Protein AF-0000000075319061 (afdb_homodimer)

Organism: Pseudomonas syringae (NCBI:txid317)

Structure (mmCIF, N/CA/C/O backbone):
data_AF-0000000075319061-model_v1
#
loop_
_entity.id
_entity.type
_entity.pdbx_description
1 polymer 'Glutamate/aspartate import permease protein GltK'
#
loop_
_atom_site.group_PDB
_atom_site.id
_atom_site.type_symbol
_atom_site.label_atom_id
_atom_site.label_alt_id
_atom_site.label_comp_id
_atom_site.label_asym_id
_atom_site.label_entity_id
_atom_site.label_seq_id
_atom_site.pdbx_PDB_ins_code
_atom_site.Cartn_x
_atom_site.Cartn_y
_atom_site.Cartn_z
_atom_site.occupancy
_atom_site.B_iso_or_equiv
_atom_site.auth_seq_id
_atom_site.auth_comp_id
_atom_site.auth_asym_id
_atom_site.auth_atom_id
_atom_site.pdbx_PDB_model_num
ATOM 1 N N . MET A 1 1 ? 8.43 -6.754 -29.766 1 78.81 1 MET A N 1
ATOM 2 C CA . MET A 1 1 ? 7.59 -6.121 -28.75 1 78.81 1 MET A CA 1
ATOM 3 C C . MET A 1 1 ? 6.328 -5.535 -29.375 1 78.81 1 MET A C 1
ATOM 5 O O . MET A 1 1 ? 5.215 -5.836 -28.938 1 78.81 1 MET A O 1
ATOM 9 N N . TRP A 1 2 ? 6.441 -4.973 -30.469 1 82.88 2 TRP A N 1
ATOM 10 C CA . TRP A 1 2 ? 5.297 -4.305 -31.078 1 82.88 2 TRP A CA 1
ATOM 11 C C . TRP A 1 2 ? 4.293 -5.32 -31.625 1 82.88 2 TRP A C 1
ATOM 13 O O . TRP A 1 2 ? 3.082 -5.141 -31.484 1 82.88 2 TRP A O 1
ATOM 23 N N . GLU A 1 3 ? 4.789 -6.355 -32.188 1 87.12 3 GLU A N 1
ATOM 24 C CA . GLU A 1 3 ? 3.908 -7.387 -32.719 1 87.12 3 GLU A CA 1
ATOM 25 C C . GLU A 1 3 ? 3.121 -8.078 -31.609 1 87.12 3 GLU A C 1
ATOM 27 O O . GLU A 1 3 ? 1.924 -8.336 -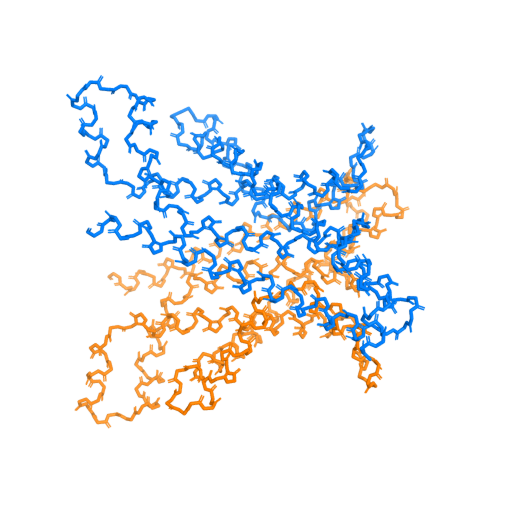31.766 1 87.12 3 GLU A O 1
ATOM 32 N N . LEU A 1 4 ? 3.824 -8.367 -30.594 1 88.69 4 LEU A N 1
ATOM 33 C CA . LEU A 1 4 ? 3.176 -8.992 -29.453 1 88.69 4 LEU A CA 1
ATOM 34 C C . LEU A 1 4 ? 2.127 -8.062 -28.844 1 88.69 4 LEU A C 1
ATOM 36 O O . LEU A 1 4 ? 1.062 -8.516 -28.422 1 88.69 4 LEU A O 1
ATOM 40 N N . PHE A 1 5 ? 2.488 -6.812 -28.844 1 87.5 5 PHE A N 1
ATOM 41 C CA . PHE A 1 5 ? 1.56 -5.805 -28.344 1 87.5 5 PHE A CA 1
ATOM 42 C C . PHE A 1 5 ? 0.28 -5.789 -29.172 1 87.5 5 PHE A C 1
ATOM 44 O O . PHE A 1 5 ? -0.823 -5.836 -28.625 1 87.5 5 PHE A O 1
ATOM 51 N N . LEU A 1 6 ? 0.431 -5.773 -30.469 1 87.75 6 LEU A N 1
ATOM 52 C CA . LEU A 1 6 ? -0.724 -5.711 -31.359 1 87.75 6 LEU A CA 1
ATOM 53 C C . LEU A 1 6 ? -1.562 -6.98 -31.25 1 87.75 6 LEU A C 1
ATOM 55 O O . LEU A 1 6 ? -2.793 -6.922 -31.266 1 87.75 6 LEU A O 1
ATOM 59 N N . ARG A 1 7 ? -0.961 -8.07 -31.062 1 89 7 ARG A N 1
ATOM 60 C CA . ARG A 1 7 ? -1.66 -9.344 -30.953 1 89 7 ARG A CA 1
ATOM 61 C C . ARG A 1 7 ? -2.416 -9.445 -29.625 1 89 7 ARG A C 1
ATOM 63 O O . ARG A 1 7 ? -3.467 -10.078 -29.547 1 89 7 ARG A O 1
ATOM 70 N N . SER A 1 8 ? -1.854 -8.758 -28.609 1 92.75 8 SER A N 1
ATOM 71 C CA . SER A 1 8 ? -2.436 -8.859 -27.266 1 92.75 8 SER A CA 1
ATOM 72 C C . SER A 1 8 ? -3.391 -7.703 -27 1 92.75 8 SER A C 1
ATOM 74 O O . SER A 1 8 ? -4.02 -7.652 -25.938 1 92.75 8 SER A O 1
ATOM 76 N N . LEU A 1 9 ? -3.533 -6.848 -27.938 1 91.56 9 LEU A N 1
ATOM 77 C CA . LEU A 1 9 ? -4.254 -5.594 -27.75 1 91.56 9 LEU A CA 1
ATOM 78 C C . LEU A 1 9 ? -5.703 -5.855 -27.344 1 91.56 9 LEU A C 1
ATOM 80 O O . LEU A 1 9 ? -6.219 -5.215 -26.422 1 91.56 9 LEU A O 1
ATOM 84 N N . PRO A 1 10 ? -6.422 -6.801 -28.016 1 92.94 10 PRO A N 1
ATOM 85 C CA . PRO A 1 10 ? -7.805 -7.039 -27.609 1 92.94 10 PRO A CA 1
ATOM 86 C C . PRO A 1 10 ? -7.918 -7.512 -26.156 1 92.94 10 PRO A C 1
ATOM 88 O O . PRO A 1 10 ? -8.82 -7.086 -25.438 1 92.94 10 PRO A O 1
ATOM 91 N N . LEU A 1 11 ? -7.047 -8.352 -25.75 1 94.69 11 LEU A N 1
ATOM 92 C CA . LEU A 1 11 ? -7.02 -8.828 -24.375 1 94.69 11 LEU A CA 1
ATOM 93 C C . LEU A 1 11 ? -6.68 -7.695 -23.422 1 94.69 11 LEU A C 1
ATOM 95 O O . LEU A 1 11 ? -7.273 -7.59 -22.344 1 94.69 11 LEU A O 1
ATOM 99 N N . LEU A 1 12 ? -5.746 -6.863 -23.797 1 97 12 LEU A N 1
ATOM 100 C CA . LEU A 1 12 ? -5.285 -5.773 -22.953 1 97 12 LEU A CA 1
ATOM 101 C C . LEU A 1 12 ? -6.371 -4.719 -22.781 1 97 12 LEU A C 1
ATOM 103 O O . LEU A 1 12 ? -6.516 -4.133 -21.703 1 97 12 LEU A O 1
ATOM 107 N N . GLU A 1 13 ? -7.137 -4.484 -23.797 1 96.94 13 GLU A N 1
ATOM 108 C CA . GLU A 1 13 ? -8.242 -3.531 -23.719 1 96.94 13 GLU A CA 1
ATOM 109 C C . GLU A 1 13 ? -9.281 -3.982 -22.703 1 96.94 13 GLU A C 1
ATOM 111 O O . GLU A 1 13 ? -9.758 -3.178 -21.891 1 96.94 13 GLU A O 1
ATOM 116 N N . LYS A 1 14 ? -9.641 -5.227 -22.75 1 98 14 LYS A N 1
ATOM 117 C CA . LYS A 1 14 ? -10.586 -5.777 -21.781 1 98 14 LYS A CA 1
ATOM 118 C C . LYS A 1 14 ? -10 -5.781 -20.375 1 98 14 LYS A C 1
ATOM 120 O O . LYS A 1 14 ? -10.719 -5.562 -19.391 1 98 14 LYS A O 1
ATOM 125 N N . ALA A 1 15 ? -8.719 -6.051 -20.328 1 98.69 15 ALA A N 1
ATOM 126 C CA . ALA A 1 15 ? -8.031 -6.098 -19.031 1 98.69 15 ALA A CA 1
ATOM 127 C C . ALA A 1 15 ? -8 -4.723 -18.375 1 98.69 15 ALA A C 1
ATOM 129 O O . ALA A 1 15 ? -8.086 -4.609 -17.156 1 98.69 15 ALA A O 1
ATOM 130 N N . ILE A 1 16 ? -7.816 -3.672 -19.219 1 98.69 16 ILE A N 1
ATOM 131 C CA . ILE A 1 16 ? -7.828 -2.307 -18.703 1 98.69 16 ILE A CA 1
ATOM 132 C C . ILE A 1 16 ? -9.188 -2.008 -18.078 1 98.69 16 ILE A C 1
ATOM 134 O O . ILE A 1 16 ? -9.266 -1.428 -16.984 1 98.69 16 ILE A O 1
ATOM 138 N N . VAL A 1 17 ? -10.242 -2.412 -18.688 1 98.56 17 VAL A N 1
ATOM 139 C CA . VAL A 1 17 ? -11.602 -2.186 -18.203 1 98.56 17 VAL A CA 1
ATOM 140 C C . VAL A 1 17 ? -11.812 -2.945 -16.906 1 98.56 17 VAL A C 1
ATOM 142 O O . VAL A 1 17 ? -12.406 -2.412 -15.953 1 98.56 17 VAL A O 1
ATOM 145 N N . MET A 1 18 ? -11.367 -4.168 -16.891 1 98.81 18 MET A N 1
ATOM 146 C CA . MET A 1 18 ? -11.477 -4.969 -15.672 1 98.81 18 MET A CA 1
ATOM 147 C C . MET A 1 18 ? -10.703 -4.328 -14.523 1 98.81 18 MET A C 1
ATOM 149 O O . MET A 1 18 ? -11.203 -4.238 -13.406 1 98.81 18 MET A O 1
ATOM 153 N N . THR A 1 19 ? -9.469 -3.867 -14.781 1 98.88 19 THR A N 1
ATOM 154 C CA . THR A 1 19 ? -8.609 -3.221 -13.789 1 98.88 19 THR A CA 1
ATOM 155 C C . THR A 1 19 ? -9.273 -1.965 -13.234 1 98.88 19 THR A C 1
ATOM 157 O O . THR A 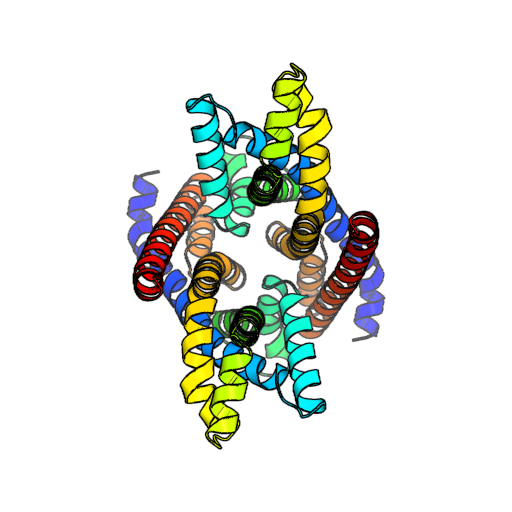1 19 ? -9.406 -1.812 -12.023 1 98.88 19 THR A O 1
ATOM 160 N N . LEU A 1 20 ? -9.727 -1.127 -14.109 1 98.81 20 LEU A N 1
ATOM 161 C CA . LEU A 1 20 ? -10.359 0.127 -13.703 1 98.81 20 LEU A CA 1
ATOM 162 C C . LEU A 1 20 ? -11.703 -0.13 -13.039 1 98.81 20 LEU A C 1
ATOM 164 O O . LEU A 1 20 ? -12.062 0.535 -12.062 1 98.81 20 LEU A O 1
ATOM 168 N N . GLY A 1 21 ? -12.445 -1.057 -13.57 1 98.75 21 GLY A N 1
ATOM 169 C CA . GLY A 1 21 ? -13.734 -1.401 -12.992 1 98.75 21 GLY A CA 1
ATOM 170 C C . GLY A 1 21 ? -13.633 -1.937 -11.578 1 98.75 21 GLY A C 1
ATOM 171 O O . GLY A 1 21 ? -14.406 -1.536 -10.703 1 98.75 21 GLY A O 1
ATOM 172 N N . LEU A 1 22 ? -12.727 -2.873 -11.367 1 98.81 22 LEU A N 1
ATOM 173 C CA . LEU A 1 22 ? -12.5 -3.424 -10.031 1 98.81 22 LEU A CA 1
ATOM 174 C C . LEU A 1 22 ? -12.062 -2.332 -9.062 1 98.81 22 LEU A C 1
ATOM 176 O O . LEU A 1 22 ? -12.578 -2.252 -7.941 1 98.81 22 LEU A O 1
ATOM 180 N N . GLY A 1 23 ? -11.07 -1.498 -9.523 1 98.81 23 GLY A N 1
ATOM 181 C CA . GLY A 1 23 ? -10.57 -0.426 -8.68 1 98.81 23 GLY A CA 1
ATOM 182 C C . GLY A 1 23 ? -11.633 0.593 -8.312 1 98.81 23 GLY A C 1
ATOM 183 O O . GLY A 1 23 ? -11.805 0.916 -7.133 1 98.81 23 GLY A O 1
ATOM 184 N N . LEU A 1 24 ? -12.328 1.075 -9.305 1 98.56 24 LEU A N 1
ATOM 185 C CA . LEU A 1 24 ? -13.367 2.082 -9.086 1 98.56 24 LEU A CA 1
ATOM 186 C C . LEU A 1 24 ? -14.531 1.498 -8.297 1 98.56 24 LEU A C 1
ATOM 188 O O . LEU A 1 24 ? -15.086 2.162 -7.422 1 98.56 24 LEU A O 1
ATOM 192 N N . GLY A 1 25 ? -14.938 0.303 -8.641 1 98.81 25 GLY A N 1
ATOM 193 C CA . GLY A 1 25 ? -15.992 -0.357 -7.895 1 98.81 25 GLY A CA 1
ATOM 194 C C . GLY A 1 25 ? -15.672 -0.537 -6.426 1 98.81 25 GLY A C 1
ATOM 195 O O . GLY A 1 25 ? -16.484 -0.2 -5.559 1 98.81 25 GLY A O 1
ATOM 196 N N . ALA A 1 26 ? -14.531 -1.077 -6.164 1 98.88 26 ALA A N 1
ATOM 197 C CA . ALA A 1 26 ? -14.102 -1.289 -4.781 1 98.88 26 ALA A CA 1
ATOM 198 C C . ALA A 1 26 ? -13.969 0.038 -4.039 1 98.88 26 ALA A C 1
ATOM 200 O O . ALA A 1 26 ? -14.242 0.115 -2.838 1 98.88 26 ALA A O 1
ATOM 201 N N . PHE A 1 27 ? -13.531 1.073 -4.793 1 98.88 27 PHE A N 1
ATOM 202 C CA . PHE A 1 27 ? -13.391 2.389 -4.184 1 98.88 27 PHE A CA 1
ATOM 203 C C . PHE A 1 27 ? -14.742 2.947 -3.768 1 98.88 27 PHE A C 1
ATOM 205 O O . PHE A 1 27 ? -14.906 3.436 -2.648 1 98.88 27 PHE A O 1
ATOM 212 N N . ILE A 1 28 ? -15.68 2.879 -4.637 1 98.81 28 ILE A N 1
ATOM 213 C CA . ILE A 1 28 ? -17.016 3.412 -4.379 1 98.81 28 ILE A CA 1
ATOM 214 C C . ILE A 1 28 ? -17.656 2.645 -3.229 1 98.81 28 ILE A C 1
ATOM 216 O O . ILE A 1 28 ? -18.141 3.248 -2.27 1 98.81 28 ILE A O 1
ATOM 220 N N . LEU A 1 29 ? -17.641 1.359 -3.314 1 98.94 29 LEU A N 1
ATOM 221 C CA . LEU A 1 29 ? -18.203 0.543 -2.242 1 98.94 29 LEU A CA 1
ATOM 222 C C . LEU A 1 29 ? -17.422 0.74 -0.946 1 98.94 29 LEU A C 1
ATOM 224 O O . LEU A 1 29 ? -18.016 0.756 0.138 1 98.94 29 LEU A O 1
ATOM 228 N N . GLY A 1 30 ? -16.125 0.855 -1.105 1 98.88 30 GLY A N 1
ATOM 229 C CA . GLY A 1 30 ? -15.281 1.13 0.048 1 98.88 30 GLY A CA 1
ATOM 230 C C . GLY A 1 30 ? -15.586 2.463 0.706 1 98.88 30 GLY A C 1
ATOM 231 O O . GLY A 1 30 ? -15.516 2.588 1.93 1 98.88 30 GLY A O 1
ATOM 232 N N . CYS A 1 31 ? -15.891 3.477 -0.066 1 98.81 31 CYS A N 1
ATOM 233 C CA . CYS A 1 31 ? -16.266 4.777 0.479 1 98.81 31 CYS A CA 1
ATOM 234 C C . CYS A 1 31 ? -17.531 4.684 1.312 1 98.81 31 CYS A C 1
ATOM 236 O O . CYS A 1 31 ? -17.625 5.277 2.387 1 98.81 31 CYS A O 1
ATOM 238 N N . ILE A 1 32 ? -18.469 3.965 0.793 1 98.75 32 ILE A N 1
ATOM 239 C CA . ILE A 1 32 ? -19.734 3.799 1.496 1 98.75 32 ILE A CA 1
ATOM 240 C C . ILE A 1 32 ? -19.5 3.074 2.818 1 98.75 32 ILE A C 1
ATOM 242 O O . ILE A 1 32 ? -19.875 3.574 3.883 1 98.75 32 ILE A O 1
ATOM 246 N N . LEU A 1 33 ? -18.859 1.975 2.754 1 98.88 33 LEU A N 1
ATOM 247 C CA . LEU A 1 33 ? -18.594 1.189 3.951 1 98.88 33 LEU A CA 1
ATOM 248 C C . LEU A 1 33 ? -17.625 1.929 4.879 1 98.88 33 LEU A C 1
ATOM 250 O O . LEU A 1 33 ? -17.781 1.887 6.102 1 98.88 33 LEU A O 1
ATOM 254 N N . GLY A 1 34 ? -16.609 2.566 4.277 1 98.88 34 GLY A N 1
ATOM 255 C CA . GLY A 1 34 ? -15.648 3.33 5.055 1 98.88 34 GLY A CA 1
ATOM 256 C C . GLY A 1 34 ? -16.281 4.465 5.836 1 98.88 34 GLY A C 1
ATOM 257 O O . GLY A 1 34 ? -15.906 4.711 6.988 1 98.88 34 GLY A O 1
ATOM 258 N N . MET A 1 35 ? -17.219 5.156 5.215 1 98.38 35 MET A N 1
ATOM 259 C CA . MET A 1 35 ? -17.922 6.23 5.906 1 98.38 35 MET A CA 1
ATOM 260 C C . MET A 1 35 ? -18.734 5.684 7.082 1 98.38 35 MET A C 1
ATOM 262 O O . MET A 1 35 ? -18.734 6.273 8.164 1 98.38 35 MET A O 1
ATOM 266 N N . LEU A 1 36 ? -19.391 4.594 6.879 1 98.38 36 LEU A N 1
ATOM 267 C CA . LEU A 1 36 ? -20.156 3.957 7.949 1 98.38 36 LEU A CA 1
ATOM 268 C C . LEU A 1 36 ? -19.25 3.566 9.109 1 98.38 36 LEU A C 1
ATOM 270 O O . LEU A 1 36 ? -19.562 3.83 10.273 1 98.38 36 LEU A O 1
ATOM 274 N N . ILE A 1 37 ? -18.125 2.967 8.844 1 98.81 37 ILE A N 1
ATOM 275 C CA . ILE A 1 37 ? -17.172 2.539 9.859 1 98.81 37 ILE A CA 1
ATOM 276 C C . ILE A 1 37 ? -16.609 3.758 10.578 1 98.81 37 ILE A C 1
ATOM 278 O O . ILE A 1 37 ? -16.406 3.734 11.797 1 98.81 37 ILE A O 1
ATOM 282 N N . ALA A 1 38 ? -16.312 4.836 9.82 1 98.44 38 ALA A N 1
ATOM 283 C CA . ALA A 1 38 ? -15.82 6.07 10.43 1 98.44 38 ALA A CA 1
ATOM 284 C C . ALA A 1 38 ? -16.812 6.617 11.453 1 98.44 38 ALA A C 1
ATOM 286 O O . ALA A 1 38 ? -16.422 7.043 12.539 1 98.44 38 ALA A O 1
ATOM 287 N N . LEU A 1 39 ? -18.078 6.613 11.125 1 97.06 39 LEU A N 1
ATOM 288 C CA . LEU A 1 39 ? -19.109 7.117 12.031 1 97.06 39 LEU A CA 1
ATOM 289 C C . LEU A 1 39 ? -19.234 6.227 13.258 1 97.06 39 LEU A C 1
ATOM 291 O O . LEU A 1 39 ? -19.469 6.723 14.367 1 97.06 39 LEU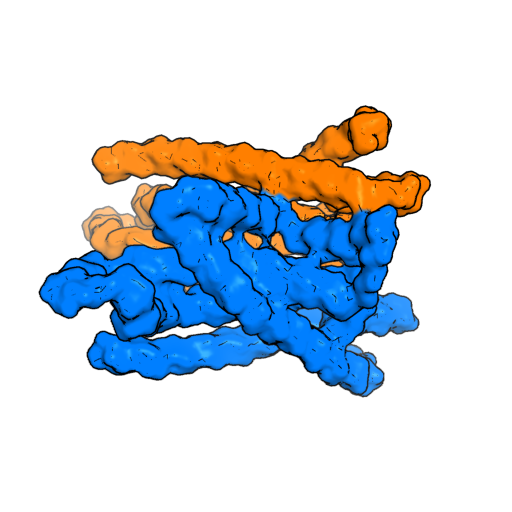 A O 1
ATOM 295 N N . LEU A 1 40 ? -19.125 4.914 13.039 1 98.06 40 LEU A N 1
ATOM 296 C CA . LEU A 1 40 ? -19.156 4 14.18 1 98.06 40 LEU A CA 1
ATOM 297 C C . LEU A 1 40 ? -17.984 4.254 15.117 1 98.06 40 LEU A C 1
ATOM 299 O O . LEU A 1 40 ? -18.125 4.141 16.344 1 98.06 40 LEU A O 1
ATOM 303 N N . ARG A 1 41 ? -16.875 4.57 14.562 1 96.88 41 ARG A N 1
ATOM 304 C CA . ARG A 1 41 ? -15.68 4.848 15.359 1 96.88 41 ARG A CA 1
ATOM 305 C C . ARG A 1 41 ? -15.852 6.133 16.172 1 96.88 41 ARG A C 1
ATOM 307 O O . ARG A 1 41 ? -15.195 6.316 17.188 1 96.88 41 ARG A O 1
ATOM 314 N N . LEU A 1 42 ? -16.719 7.043 15.695 1 94.81 42 LEU A N 1
ATOM 315 C CA . LEU A 1 42 ? -16.938 8.328 16.344 1 94.81 42 LEU A CA 1
ATOM 316 C C . LEU A 1 42 ? -18.141 8.266 17.281 1 94.81 42 LEU A C 1
ATOM 318 O O . LEU A 1 42 ? -18.469 9.25 17.938 1 94.81 42 LEU A O 1
ATOM 322 N N . SER A 1 43 ? -18.797 7.129 17.359 1 94.25 43 SER A N 1
ATOM 323 C CA . SER A 1 43 ? -20 6.949 18.156 1 94.25 43 SER A CA 1
ATOM 324 C C . SER A 1 43 ? -19.688 7.055 19.656 1 94.25 43 SER A C 1
ATOM 326 O O . SER A 1 43 ? -18.578 6.762 20.078 1 94.25 43 SER A O 1
ATOM 328 N N . SER A 1 44 ? -20.609 7.469 20.422 1 93.12 44 SER A N 1
ATOM 329 C CA . SER A 1 44 ? -20.484 7.527 21.875 1 93.12 44 SER A CA 1
ATOM 330 C C . SER A 1 44 ? -20.656 6.148 22.5 1 93.12 44 SER A C 1
ATOM 332 O O . SER A 1 44 ? -20.297 5.941 23.672 1 93.12 44 SER A O 1
ATOM 334 N N . VAL A 1 45 ? -21.25 5.262 21.812 1 96.75 45 VAL A N 1
ATOM 335 C CA . VAL A 1 45 ? -21.484 3.908 22.297 1 96.75 45 VAL A CA 1
ATOM 336 C C . VAL A 1 45 ? -20.203 3.096 22.234 1 96.75 45 VAL A C 1
ATOM 338 O O . VAL A 1 45 ? -19.672 2.826 21.141 1 96.75 45 VAL A O 1
ATOM 341 N N . ARG A 1 46 ? -19.75 2.59 23.344 1 97.38 46 ARG A N 1
ATOM 342 C CA . ARG A 1 46 ? -18.469 1.914 23.484 1 97.38 46 ARG A CA 1
ATOM 343 C C . ARG A 1 46 ? -18.406 0.667 22.609 1 97.38 46 ARG A C 1
ATOM 345 O O . ARG A 1 46 ? -17.375 0.381 22 1 97.38 46 ARG A O 1
ATOM 352 N N . LEU A 1 47 ? -19.438 -0.089 22.531 1 97.94 47 LEU A N 1
ATOM 353 C CA . LEU A 1 47 ? -19.469 -1.332 21.766 1 97.94 47 LEU A CA 1
ATOM 354 C C . LEU A 1 47 ? -19.297 -1.06 20.281 1 97.94 47 LEU A C 1
ATOM 356 O O . LEU A 1 47 ? -18.594 -1.795 19.594 1 97.94 47 LEU A O 1
ATOM 360 N N . LEU A 1 48 ? -19.906 -0.061 19.781 1 97.94 48 LEU A N 1
ATOM 361 C CA . LEU A 1 48 ? -19.797 0.299 18.359 1 97.94 48 LEU A CA 1
ATOM 362 C C . LEU A 1 48 ? -18.391 0.761 18.016 1 97.94 48 LEU A C 1
ATOM 364 O O . LEU A 1 48 ? -17.844 0.392 16.984 1 97.94 48 LEU A O 1
ATOM 368 N N . ARG A 1 49 ? -17.812 1.44 18.859 1 98 49 ARG A N 1
ATOM 369 C CA . ARG A 1 49 ? -16.453 1.918 18.672 1 98 49 ARG A CA 1
ATOM 370 C C . ARG A 1 49 ? -15.461 0.756 18.656 1 98 49 ARG A C 1
ATOM 372 O O . ARG A 1 49 ? -14.555 0.717 17.828 1 98 49 ARG A O 1
ATOM 379 N N . ALA A 1 50 ? -15.711 -0.129 19.547 1 98.06 50 ALA A N 1
ATOM 380 C CA . ALA A 1 50 ? -14.812 -1.271 19.672 1 98.06 50 ALA A CA 1
ATOM 381 C C . ALA A 1 50 ? -14.883 -2.16 18.438 1 98.06 50 ALA A C 1
ATOM 383 O O . ALA A 1 50 ? -13.852 -2.652 17.953 1 98.06 50 ALA A O 1
ATOM 384 N N . LEU A 1 51 ? -16.047 -2.367 17.938 1 98.38 51 LEU A N 1
ATOM 385 C CA . LEU A 1 51 ? -16.234 -3.184 16.734 1 98.38 51 LEU A CA 1
ATOM 386 C C . LEU A 1 51 ? -15.578 -2.535 15.523 1 98.38 51 LEU A C 1
ATOM 388 O O . LEU A 1 51 ? -14.914 -3.211 14.734 1 98.38 51 LEU A O 1
ATOM 392 N N . ALA A 1 52 ? -15.789 -1.25 15.414 1 98.69 52 ALA A N 1
ATOM 393 C CA . ALA A 1 52 ? -15.203 -0.514 14.297 1 98.69 52 ALA A CA 1
ATOM 394 C C . ALA A 1 52 ? -13.68 -0.504 14.391 1 98.69 52 ALA A C 1
ATOM 396 O O . ALA A 1 52 ? -12.984 -0.681 13.383 1 98.69 52 ALA A O 1
ATOM 397 N N . PHE A 1 53 ? -13.211 -0.341 15.578 1 98 53 PHE A N 1
ATOM 398 C CA . PHE A 1 53 ? -11.766 -0.347 15.797 1 98 53 PHE A CA 1
ATOM 399 C C . PHE A 1 53 ? -11.172 -1.705 15.445 1 98 53 PHE A C 1
ATOM 401 O O . PHE A 1 53 ? -10.117 -1.78 14.82 1 98 53 PHE A O 1
ATOM 408 N N . SER A 1 54 ? -11.82 -2.715 15.875 1 98.44 54 SER A N 1
ATOM 409 C CA . SER A 1 54 ? -11.352 -4.066 15.602 1 98.44 54 SER A CA 1
ATOM 410 C C . SER A 1 54 ? -11.328 -4.348 14.102 1 98.44 54 SER A C 1
ATOM 412 O O . SER A 1 54 ? -10.391 -4.953 13.586 1 98.44 54 SER A O 1
ATOM 414 N N . TYR A 1 55 ? -12.383 -3.951 13.414 1 98.69 55 TYR A N 1
ATOM 415 C CA . TYR A 1 55 ? -12.445 -4.094 11.969 1 98.69 55 TYR A CA 1
ATOM 416 C C . TYR A 1 55 ? -11.266 -3.414 11.297 1 98.69 55 TYR A C 1
ATOM 418 O O . TYR A 1 55 ? -10.57 -4.027 10.484 1 98.69 55 TYR A O 1
ATOM 426 N N . VAL A 1 56 ? -11.008 -2.191 11.648 1 98.81 56 VAL A N 1
ATOM 427 C CA . VAL A 1 56 ? -9.945 -1.396 11.039 1 98.81 56 VAL A CA 1
ATOM 428 C C . VAL A 1 56 ? -8.586 -2.008 11.359 1 98.81 56 VAL A C 1
ATOM 430 O O . VAL A 1 56 ? -7.73 -2.139 10.484 1 98.81 56 VAL A O 1
ATOM 433 N N . SER A 1 57 ? -8.422 -2.426 12.602 1 98.5 57 SER A N 1
ATOM 434 C CA . SER A 1 57 ? -7.172 -3.037 13.039 1 98.5 57 SER A CA 1
ATOM 435 C C . SER A 1 57 ? -6.867 -4.305 12.242 1 98.5 57 SER A C 1
ATOM 437 O O . SER A 1 57 ? -5.742 -4.5 11.789 1 98.5 57 SER A O 1
ATOM 439 N N . LEU A 1 58 ? -7.828 -5.082 12.016 1 98.69 58 LEU A N 1
ATOM 440 C CA . LEU A 1 58 ? -7.652 -6.367 11.352 1 98.69 58 LEU A CA 1
ATOM 441 C C . LEU A 1 58 ? -7.363 -6.172 9.867 1 98.69 58 LEU A C 1
ATOM 443 O O . LEU A 1 58 ? -6.418 -6.758 9.328 1 98.69 58 LEU A O 1
ATOM 447 N N . PHE A 1 59 ? -8.117 -5.336 9.203 1 98.81 59 PHE A N 1
ATOM 448 C CA . PHE A 1 59 ? -8.016 -5.215 7.754 1 98.81 59 PHE A CA 1
ATOM 449 C C . PHE A 1 59 ? -6.801 -4.387 7.363 1 98.81 59 PHE A C 1
ATOM 451 O O . PHE A 1 59 ? -6.207 -4.605 6.305 1 98.81 59 PHE A O 1
ATOM 458 N N . ARG A 1 60 ? -6.371 -3.477 8.234 1 98.44 60 ARG A N 1
ATOM 459 C CA . ARG A 1 60 ? -5.16 -2.711 7.949 1 98.44 60 ARG A CA 1
ATOM 460 C C . ARG A 1 60 ? -3.918 -3.447 8.438 1 98.44 60 ARG A C 1
ATOM 462 O O . ARG A 1 60 ? -2.801 -3.135 8.023 1 98.44 60 ARG A O 1
ATOM 469 N N . GLY A 1 61 ? -4.129 -4.473 9.336 1 98.44 61 GLY A N 1
ATOM 470 C CA . GLY A 1 61 ? -3 -5.164 9.938 1 98.44 61 GLY A CA 1
ATOM 471 C C . GLY A 1 61 ? -2.652 -6.465 9.242 1 98.44 61 GLY A C 1
ATOM 472 O O . GLY A 1 61 ? -1.677 -7.129 9.602 1 98.44 61 GLY A O 1
ATOM 473 N N . THR A 1 62 ? -3.426 -6.84 8.219 1 98.81 62 THR A N 1
ATOM 474 C CA . THR A 1 62 ? -3.203 -8.062 7.453 1 98.81 62 THR A CA 1
ATOM 475 C C . THR A 1 62 ? -2.994 -7.738 5.977 1 98.81 62 THR A C 1
ATOM 477 O O . THR A 1 62 ? -3.6 -6.805 5.445 1 98.81 62 THR A O 1
ATOM 480 N N . PRO A 1 63 ? -2.109 -8.484 5.293 1 98.88 63 PRO A N 1
ATOM 481 C CA . PRO A 1 63 ? -1.885 -8.219 3.869 1 98.88 63 PRO A CA 1
ATOM 482 C C . PRO A 1 63 ? -3.145 -8.406 3.025 1 98.88 63 PRO A C 1
ATOM 484 O O . PRO A 1 63 ? -3.895 -9.359 3.236 1 98.88 63 PRO A O 1
ATOM 487 N N . LEU A 1 64 ? -3.324 -7.504 2.107 1 98.94 64 LEU A N 1
ATOM 488 C CA . LEU A 1 64 ? -4.465 -7.598 1.202 1 98.94 64 LEU A CA 1
ATOM 489 C C . LEU A 1 64 ? -4.457 -8.922 0.451 1 98.94 64 LEU A C 1
ATOM 491 O O . LEU A 1 64 ? -5.512 -9.531 0.243 1 98.94 64 LEU A O 1
ATOM 495 N N . LEU A 1 65 ? -3.277 -9.391 0.03 1 98.94 65 LEU A N 1
ATOM 496 C CA . LEU A 1 65 ? -3.201 -10.656 -0.685 1 98.94 65 LEU A CA 1
ATOM 497 C C . LEU A 1 65 ? -3.773 -11.797 0.159 1 98.94 65 LEU A C 1
ATOM 499 O O . LEU A 1 65 ? -4.527 -12.625 -0.345 1 98.94 65 LEU A O 1
ATOM 503 N N . VAL A 1 66 ? -3.467 -11.82 1.454 1 98.94 66 VAL A N 1
ATOM 504 C CA . VAL A 1 66 ? -3.963 -12.852 2.363 1 98.94 66 VAL A CA 1
ATOM 505 C C . VAL A 1 66 ? -5.484 -12.781 2.447 1 98.94 66 VAL A C 1
ATOM 507 O O . VAL A 1 66 ? -6.164 -13.812 2.459 1 98.94 66 VAL A O 1
ATOM 510 N N . GLN A 1 67 ? -6.023 -11.586 2.459 1 98.88 67 GLN A N 1
ATOM 511 C CA . GLN A 1 67 ? -7.465 -11.383 2.518 1 98.88 67 GLN A CA 1
ATOM 512 C C . GLN A 1 67 ? -8.148 -11.922 1.261 1 98.88 67 GLN A C 1
ATOM 514 O O . GLN A 1 67 ? -9.18 -12.594 1.346 1 98.88 67 GLN A O 1
ATOM 519 N N . ILE A 1 68 ? -7.559 -11.656 0.112 1 98.94 68 ILE A N 1
ATOM 520 C CA . ILE A 1 68 ? -8.109 -12.117 -1.158 1 98.94 68 ILE A CA 1
ATOM 521 C C . ILE A 1 68 ? -8.109 -13.641 -1.199 1 98.94 68 ILE A C 1
ATOM 523 O O . ILE A 1 68 ? -9.125 -14.266 -1.527 1 98.94 68 ILE A O 1
ATOM 527 N N . LEU A 1 69 ? -6.992 -14.242 -0.834 1 98.81 69 LEU A N 1
ATOM 528 C CA . LEU A 1 69 ? -6.848 -15.695 -0.901 1 98.81 69 LEU A CA 1
ATOM 529 C C . LEU A 1 69 ? -7.762 -16.375 0.111 1 98.81 69 LEU A C 1
ATOM 531 O O . LEU A 1 69 ? -8.32 -17.438 -0.17 1 98.81 69 LEU A O 1
ATOM 535 N N . LEU A 1 70 ? -7.895 -15.734 1.291 1 98.62 70 LEU A N 1
ATOM 536 C CA . LEU A 1 70 ? -8.789 -16.266 2.314 1 98.62 70 LEU A CA 1
ATOM 537 C C . LEU A 1 70 ? -10.227 -16.328 1.808 1 98.62 70 LEU A C 1
ATOM 539 O O . LEU A 1 70 ? -10.906 -17.344 1.959 1 98.62 70 LEU A O 1
ATOM 543 N N . ILE A 1 71 ? -10.664 -15.266 1.18 1 98.56 71 ILE A N 1
ATOM 544 C CA . ILE A 1 71 ? -12.039 -15.18 0.708 1 98.56 71 ILE A CA 1
ATOM 545 C C . ILE A 1 71 ? -12.258 -16.172 -0.437 1 98.56 71 ILE A C 1
ATOM 547 O O . ILE A 1 71 ? -13.242 -16.906 -0.447 1 98.56 71 ILE A O 1
ATOM 551 N N . TYR A 1 72 ? -11.328 -16.25 -1.357 1 98.62 72 TYR A N 1
ATOM 552 C CA . TYR A 1 72 ? -11.516 -17.047 -2.566 1 98.62 72 TYR A CA 1
ATOM 553 C C . TYR A 1 72 ? -11.359 -18.531 -2.27 1 98.62 72 TYR A C 1
ATOM 555 O O . TYR A 1 72 ? -12.148 -19.359 -2.754 1 98.62 72 TYR A O 1
ATOM 563 N N . PHE A 1 73 ? -10.422 -18.922 -1.444 1 97.94 73 PHE A N 1
ATOM 564 C CA . PHE A 1 73 ? -10.117 -20.328 -1.238 1 97.94 73 PHE A CA 1
ATOM 565 C C . PHE A 1 73 ? -10.688 -20.812 0.091 1 97.94 73 PHE A C 1
ATOM 567 O O . PHE A 1 73 ? -10.906 -22.016 0.275 1 97.94 73 PHE A O 1
ATOM 574 N N . GLY A 1 74 ? -10.898 -19.922 1.062 1 97.12 74 GLY A N 1
ATOM 575 C CA . GLY A 1 74 ? -11.297 -20.312 2.404 1 97.12 74 GLY A CA 1
ATOM 576 C C . GLY A 1 74 ? -12.797 -20.469 2.561 1 97.12 74 GLY A C 1
ATOM 577 O O . GLY A 1 74 ? -13.266 -21.422 3.18 1 97.12 74 GLY A O 1
ATOM 578 N N . LEU A 1 75 ? -13.562 -19.594 1.91 1 96.69 75 LEU A N 1
ATOM 579 C CA . LEU A 1 75 ? -15.008 -19.5 2.127 1 96.69 75 LEU A CA 1
ATOM 580 C C . LEU A 1 75 ? -15.711 -20.75 1.598 1 96.69 75 LEU A C 1
ATOM 582 O O . LEU A 1 75 ? -16.719 -21.188 2.164 1 96.69 75 LEU A O 1
ATOM 586 N N . PRO A 1 76 ? -15.211 -21.297 0.563 1 95.31 76 PRO A N 1
ATOM 587 C CA . PRO A 1 76 ? -15.875 -22.484 0.034 1 95.31 76 PRO A CA 1
ATOM 588 C C . PRO A 1 76 ? -15.977 -23.609 1.061 1 95.31 76 PRO A C 1
ATOM 590 O O . PRO A 1 76 ? -16.906 -24.438 1.002 1 95.31 76 PRO A O 1
ATOM 593 N N . HIS A 1 77 ? -15.039 -23.703 2.031 1 91.38 77 HIS A N 1
ATOM 594 C CA . HIS A 1 77 ? -15.094 -24.703 3.096 1 91.38 77 HIS A CA 1
ATOM 595 C C . HIS A 1 77 ? -16.406 -24.609 3.875 1 91.38 77 HIS A C 1
ATOM 597 O O . HIS A 1 77 ? -16.891 -25.609 4.406 1 91.38 77 HIS A O 1
ATOM 603 N N . TYR A 1 78 ? -17.062 -23.453 3.854 1 93.19 78 TYR A N 1
ATOM 604 C CA . TYR A 1 78 ? -18.312 -23.25 4.57 1 93.19 78 TYR A CA 1
ATOM 605 C C . TYR A 1 78 ? -19.484 -23.188 3.605 1 93.19 78 TYR A C 1
ATOM 607 O O . TYR A 1 78 ? -20.562 -22.703 3.961 1 93.19 78 TYR A O 1
ATOM 615 N N . GLY A 1 79 ? -19.25 -23.5 2.377 1 94.12 79 GLY A N 1
ATOM 616 C CA . GLY A 1 79 ? -20.312 -23.594 1.396 1 94.12 79 GLY A CA 1
ATOM 617 C C . GLY A 1 79 ? -20.531 -22.312 0.626 1 94.12 79 GLY A C 1
ATOM 618 O O . GLY A 1 79 ? -21.422 -22.234 -0.228 1 94.12 79 GLY A O 1
ATOM 619 N N . ILE A 1 80 ? -19.75 -21.25 0.788 1 96.12 80 ILE A N 1
ATOM 620 C CA . ILE A 1 80 ? -19.859 -19.969 0.09 1 96.12 80 ILE A CA 1
ATOM 621 C C . ILE A 1 80 ? -18.859 -19.922 -1.058 1 96.12 80 ILE A C 1
ATOM 623 O O . ILE A 1 80 ? -17.672 -19.656 -0.84 1 96.12 80 ILE A O 1
ATOM 627 N N . VAL A 1 81 ? -19.375 -20.156 -2.225 1 96 81 VAL A N 1
ATOM 628 C CA . VAL A 1 81 ? -18.5 -20.188 -3.395 1 96 81 VAL A CA 1
ATOM 629 C C . VAL A 1 81 ? -18.703 -18.922 -4.227 1 96 81 VAL A C 1
ATOM 631 O O . VAL A 1 81 ? -19.797 -18.688 -4.758 1 96 81 VAL A O 1
ATOM 634 N N . LEU A 1 82 ? -17.719 -18.125 -4.285 1 97.44 82 LEU A N 1
ATOM 635 C CA . LEU A 1 82 ? -17.719 -16.922 -5.102 1 97.44 82 LEU A CA 1
ATOM 636 C C . LEU A 1 82 ? -16.781 -17.062 -6.293 1 97.44 82 LEU A C 1
ATOM 638 O O . LEU A 1 82 ? -15.703 -17.641 -6.172 1 97.44 82 LEU A O 1
ATOM 642 N N . THR A 1 83 ? -17.25 -16.578 -7.438 1 98.31 83 THR A N 1
ATOM 643 C CA . THR A 1 83 ? -16.359 -16.531 -8.602 1 98.31 83 THR A CA 1
ATOM 644 C C . THR A 1 83 ? -15.242 -15.508 -8.383 1 98.31 83 THR A C 1
ATOM 646 O O . THR A 1 83 ? -15.289 -14.727 -7.43 1 98.31 83 THR A O 1
ATOM 649 N N . PRO A 1 84 ? -14.172 -15.516 -9.203 1 98.75 84 PRO A N 1
ATOM 650 C CA . PRO A 1 84 ? -12.977 -14.695 -8.977 1 98.75 84 PRO A CA 1
ATOM 651 C C . PRO A 1 84 ? -13.297 -13.203 -8.859 1 98.75 84 PRO A C 1
ATOM 653 O O . PRO A 1 84 ? -12.844 -12.539 -7.926 1 98.75 84 PRO A O 1
ATOM 656 N N . ILE A 1 85 ? -14.156 -12.633 -9.711 1 98.81 85 ILE A N 1
ATOM 657 C CA . ILE A 1 85 ? -14.391 -11.195 -9.773 1 98.81 85 ILE A CA 1
ATOM 658 C C . ILE A 1 85 ? -15.109 -10.734 -8.508 1 98.81 85 ILE A C 1
ATOM 660 O O . ILE A 1 85 ? -14.633 -9.828 -7.816 1 98.81 85 ILE A O 1
ATOM 664 N N . PRO A 1 86 ? -16.25 -11.352 -8.078 1 98.75 86 PRO A N 1
ATOM 665 C CA . PRO A 1 86 ? -16.875 -10.938 -6.82 1 98.75 86 PRO A CA 1
ATOM 666 C C . PRO A 1 86 ? -15.961 -11.148 -5.613 1 98.75 86 PRO A C 1
ATOM 668 O O . PRO A 1 86 ? -16.031 -10.383 -4.648 1 98.75 86 PRO A O 1
ATOM 671 N N . SER A 1 87 ? -15.156 -12.234 -5.594 1 98.88 87 SER A N 1
ATOM 672 C CA . SER A 1 87 ? -14.219 -12.461 -4.504 1 98.88 87 SER A CA 1
ATOM 673 C C . SER A 1 87 ? -13.227 -11.312 -4.375 1 98.88 87 SER A C 1
ATOM 675 O O . SER A 1 87 ? -12.992 -10.797 -3.277 1 98.88 87 SER A O 1
ATOM 677 N N . ALA A 1 88 ? -12.656 -10.922 -5.539 1 98.94 88 ALA A N 1
ATOM 678 C CA . ALA A 1 88 ? -11.695 -9.82 -5.559 1 98.94 88 ALA A CA 1
ATOM 679 C C . ALA A 1 88 ? -12.352 -8.508 -5.137 1 98.94 88 ALA A C 1
ATOM 681 O O . ALA A 1 88 ? -11.781 -7.758 -4.34 1 98.94 88 ALA A O 1
ATOM 682 N N . LEU A 1 89 ? -13.539 -8.25 -5.676 1 98.94 89 LEU A N 1
ATOM 683 C CA . LEU A 1 89 ? -14.258 -7.02 -5.359 1 98.94 89 LEU A CA 1
ATOM 684 C C . LEU A 1 89 ? -14.562 -6.934 -3.869 1 98.94 89 LEU A C 1
ATOM 686 O O . LEU A 1 89 ? -14.406 -5.871 -3.26 1 98.94 89 LEU A O 1
ATOM 690 N N . LEU A 1 90 ? -14.992 -7.996 -3.301 1 98.88 90 LEU A N 1
ATOM 691 C CA . LEU A 1 90 ? -15.312 -8.031 -1.879 1 98.88 90 LEU A CA 1
ATOM 692 C C . LEU A 1 90 ? -14.07 -7.766 -1.033 1 98.88 90 LEU A C 1
ATOM 694 O O . LEU A 1 90 ? -14.102 -6.938 -0.12 1 98.88 90 LEU A O 1
ATOM 698 N N . ALA A 1 91 ? -12.984 -8.5 -1.309 1 98.94 91 ALA A N 1
ATOM 699 C CA . ALA A 1 91 ? -11.75 -8.336 -0.544 1 98.94 91 ALA A CA 1
ATOM 700 C C . ALA A 1 91 ? -11.219 -6.914 -0.661 1 98.94 91 ALA A C 1
ATOM 702 O O . ALA A 1 91 ? -10.867 -6.293 0.344 1 98.94 91 ALA A O 1
ATOM 703 N N . LEU A 1 92 ? -11.211 -6.355 -1.902 1 98.94 92 LEU A N 1
ATOM 704 C CA . LEU A 1 92 ? -10.734 -5 -2.15 1 98.94 92 LEU A CA 1
ATOM 705 C C . LEU A 1 92 ? -11.609 -3.977 -1.438 1 98.94 92 LEU A C 1
ATOM 707 O O . LEU A 1 92 ? -11.109 -2.986 -0.904 1 98.94 92 LEU A O 1
ATOM 711 N N . THR A 1 93 ? -12.891 -4.234 -1.421 1 98.94 93 THR A N 1
ATOM 712 C CA . THR A 1 93 ? -13.836 -3.338 -0.767 1 98.94 93 THR A CA 1
ATOM 713 C C . THR A 1 93 ? -13.602 -3.307 0.741 1 98.94 93 THR A C 1
ATOM 715 O O . THR A 1 93 ? -13.477 -2.232 1.333 1 98.94 93 THR A O 1
ATOM 718 N N . LEU A 1 94 ? -13.539 -4.449 1.351 1 98.94 94 LEU A N 1
ATOM 719 C CA . LEU A 1 94 ? -13.344 -4.539 2.793 1 98.94 94 LEU A CA 1
ATOM 720 C C . LEU A 1 94 ? -12.008 -3.941 3.199 1 98.94 94 LEU A C 1
ATOM 722 O O . LEU A 1 94 ? -11.922 -3.215 4.191 1 98.94 94 LEU A O 1
ATOM 726 N N . PHE A 1 95 ? -11 -4.219 2.404 1 98.94 95 PHE A N 1
ATOM 727 C CA . PHE A 1 95 ? -9.672 -3.676 2.641 1 98.94 95 PHE A CA 1
ATOM 728 C C . PHE A 1 95 ? -9.672 -2.156 2.525 1 98.94 95 PHE A C 1
ATOM 730 O O . PHE A 1 95 ? -9.219 -1.458 3.432 1 98.94 95 PHE A O 1
ATOM 737 N N . SER A 1 96 ? -10.195 -1.657 1.414 1 98.75 96 SER A N 1
ATOM 738 C CA . SER A 1 96 ? -10.188 -0.219 1.166 1 98.75 96 SER A CA 1
ATOM 739 C C . SER A 1 96 ? -11.039 0.522 2.189 1 98.75 96 SER A C 1
ATOM 741 O O . SER A 1 96 ? -10.719 1.648 2.574 1 98.75 96 SER A O 1
ATOM 743 N N . ALA A 1 97 ? -12.133 -0.108 2.656 1 98.94 97 ALA A N 1
ATOM 744 C CA . ALA A 1 97 ? -13.016 0.524 3.627 1 98.94 97 ALA A CA 1
ATOM 745 C C . ALA A 1 97 ? -12.273 0.855 4.918 1 98.94 97 ALA A C 1
ATOM 747 O O . ALA A 1 97 ? -12.547 1.877 5.551 1 98.94 97 ALA A O 1
ATOM 748 N N . ALA A 1 98 ? -11.43 -0.005 5.34 1 98.88 98 ALA A N 1
ATOM 749 C CA . ALA A 1 98 ? -10.656 0.238 6.555 1 98.88 98 ALA A CA 1
ATOM 750 C C . ALA A 1 98 ? -9.781 1.482 6.406 1 98.88 98 ALA A C 1
ATOM 752 O O . ALA A 1 98 ? -9.758 2.338 7.297 1 98.88 98 ALA A O 1
ATOM 753 N N . TYR A 1 99 ? -9.125 1.622 5.305 1 98.62 99 TYR A N 1
ATOM 754 C CA . TYR A 1 99 ? -8.273 2.779 5.055 1 98.62 99 TYR A CA 1
ATOM 755 C C . TYR A 1 99 ? -9.109 4.039 4.848 1 98.62 99 TYR A C 1
ATOM 757 O O . TYR A 1 99 ? -8.766 5.105 5.363 1 98.62 99 TYR A O 1
ATOM 765 N N . LEU A 1 100 ? -10.141 3.889 4.105 1 98.88 100 LEU A N 1
ATOM 766 C CA . LEU A 1 100 ? -11.023 5.02 3.822 1 98.88 100 LEU A CA 1
ATOM 767 C C . LEU A 1 100 ? -11.688 5.523 5.098 1 98.88 100 LEU A C 1
ATOM 769 O O . LEU A 1 100 ? -11.906 6.727 5.262 1 98.88 100 LEU A O 1
ATOM 773 N N . SER A 1 101 ? -12.039 4.629 6.004 1 98.88 101 SER A N 1
ATOM 774 C CA . SER A 1 101 ? -12.641 5.035 7.27 1 98.88 101 SER A CA 1
ATOM 775 C C . SER A 1 101 ? -11.711 5.945 8.062 1 98.88 101 SER A C 1
ATOM 777 O O . SER A 1 101 ? -12.156 6.902 8.695 1 98.88 101 SER A O 1
ATOM 779 N N . GLU A 1 102 ? -10.445 5.656 8.039 1 98.31 102 GLU A N 1
ATOM 780 C CA . GLU A 1 102 ? -9.461 6.5 8.711 1 98.31 102 GLU A CA 1
ATOM 781 C C . GLU A 1 102 ? -9.375 7.879 8.062 1 98.31 102 GLU A C 1
ATOM 783 O O . GLU A 1 102 ? -9.211 8.883 8.75 1 98.31 102 GLU A O 1
ATOM 788 N N . ILE A 1 103 ? -9.438 7.906 6.766 1 98.5 103 ILE A N 1
ATOM 789 C CA . ILE A 1 103 ? -9.398 9.164 6.027 1 98.5 103 ILE A CA 1
ATOM 790 C C . ILE A 1 103 ? -10.625 10.008 6.379 1 98.5 103 ILE A C 1
ATOM 792 O O . ILE A 1 103 ? -10.5 11.203 6.664 1 98.5 103 ILE A O 1
ATOM 796 N N . PHE A 1 104 ? -11.766 9.367 6.43 1 98.44 104 PHE A N 1
ATOM 797 C CA . PHE A 1 104 ? -13 10.062 6.773 1 98.44 104 PHE A CA 1
ATOM 798 C C . PHE A 1 104 ? -12.953 10.555 8.219 1 98.44 104 PHE A C 1
ATOM 800 O O . PHE A 1 104 ? -13.328 11.695 8.5 1 98.44 104 PHE A O 1
ATOM 807 N N . ARG A 1 105 ? -12.586 9.695 9.094 1 97.75 105 ARG A N 1
ATOM 808 C CA . ARG A 1 105 ? -12.5 10.078 10.5 1 97.75 105 ARG A CA 1
ATOM 809 C C . ARG A 1 105 ? -11.539 11.25 10.688 1 97.75 105 ARG A C 1
ATOM 811 O O . ARG A 1 105 ? -11.84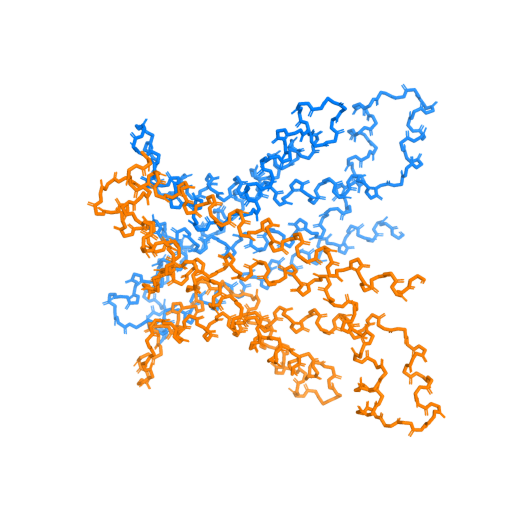4 12.195 11.422 1 97.75 105 ARG A O 1
ATOM 818 N N . ALA A 1 106 ? -10.367 11.141 10.055 1 97.38 106 ALA A N 1
ATOM 819 C CA . ALA A 1 106 ? -9.391 12.234 10.133 1 97.38 106 ALA A CA 1
ATOM 820 C C . ALA A 1 106 ? -9.977 13.523 9.562 1 97.38 106 ALA A C 1
ATOM 822 O O . ALA A 1 106 ? -9.75 14.609 10.117 1 97.38 106 ALA A O 1
ATOM 823 N N . GLY A 1 107 ? -10.664 13.414 8.461 1 97.06 107 GLY A N 1
ATOM 824 C CA . GLY A 1 107 ? -11.328 14.57 7.879 1 97.06 107 GLY A CA 1
ATOM 825 C C . GLY A 1 107 ? -12.336 15.203 8.82 1 97.06 107 GLY A C 1
ATOM 826 O O . GLY A 1 107 ? -12.344 16.422 8.984 1 97.06 107 GLY A O 1
ATOM 827 N N . ILE A 1 108 ? -13.117 14.469 9.461 1 96.94 108 ILE A N 1
ATOM 828 C CA . ILE A 1 108 ? -14.141 14.945 10.383 1 96.94 108 ILE A CA 1
ATOM 829 C C . ILE A 1 108 ? -13.484 15.602 11.594 1 96.94 108 ILE A C 1
ATOM 831 O O . ILE A 1 108 ? -13.891 16.688 12.008 1 96.94 108 ILE A O 1
ATOM 835 N N . ASN A 1 109 ? -12.414 15 12.07 1 96.38 109 ASN A N 1
ATOM 836 C CA . ASN A 1 109 ? -11.711 15.5 13.25 1 96.38 109 ASN A CA 1
ATOM 837 C C . ASN A 1 109 ? -10.93 16.766 12.945 1 96.38 109 ASN A C 1
ATOM 839 O O . ASN A 1 109 ? -10.562 17.516 13.852 1 96.38 109 ASN A O 1
ATOM 843 N N . SER A 1 110 ? -10.656 16.938 11.688 1 96.19 110 SER A N 1
ATOM 844 C CA . SER A 1 110 ? -9.859 18.109 11.297 1 96.19 110 SER A CA 1
ATOM 845 C C . SER A 1 110 ? -10.727 19.359 11.203 1 96.19 110 SER A C 1
ATOM 847 O O . SER A 1 110 ? -10.211 20.469 11.133 1 96.19 110 SER A O 1
ATOM 849 N N . VAL A 1 111 ? -12.031 19.234 11.188 1 96.31 111 VAL A N 1
ATOM 850 C CA . VAL A 1 111 ? -12.938 20.375 11.133 1 96.31 111 VAL A CA 1
ATOM 851 C C . VAL A 1 111 ? -12.844 21.172 12.43 1 96.31 111 VAL A C 1
ATOM 853 O O . VAL A 1 111 ? -12.797 20.594 13.516 1 96.31 111 VAL A O 1
ATOM 856 N N . ASP A 1 112 ? -12.82 22.484 12.312 1 96.31 112 ASP A N 1
ATOM 857 C CA . ASP A 1 112 ? -12.719 23.375 13.461 1 96.31 112 ASP A CA 1
ATOM 858 C C . ASP A 1 112 ? -13.812 23.078 14.484 1 96.31 112 ASP A C 1
ATOM 860 O O . ASP A 1 112 ? -15 23.062 14.156 1 96.31 112 ASP A O 1
ATOM 864 N N . PRO A 1 113 ? -13.367 22.906 15.68 1 94.94 113 PRO A N 1
ATOM 865 C CA . PRO A 1 113 ? -14.344 22.625 16.734 1 94.94 113 PRO A CA 1
ATOM 866 C C . PRO A 1 113 ? -15.391 23.734 16.859 1 94.94 113 PRO A C 1
ATOM 868 O O . PRO A 1 113 ? -16.516 23.469 17.312 1 94.94 113 PRO A O 1
ATOM 871 N N . GLY A 1 114 ? -15.016 24.859 16.5 1 95.38 114 GLY A N 1
ATOM 872 C CA . GLY A 1 114 ? -15.953 25.969 16.516 1 95.38 114 GLY A CA 1
ATOM 873 C C . GLY A 1 114 ? -17.203 25.703 15.688 1 95.38 114 GLY A C 1
ATOM 874 O O . GLY A 1 114 ? -18.281 26.203 16.016 1 95.38 114 GLY A O 1
ATOM 875 N N . GLN A 1 115 ? -17.047 24.938 14.609 1 95.62 115 GLN A N 1
ATOM 876 C CA . GLN A 1 115 ? -18.188 24.594 13.766 1 95.62 115 GLN A CA 1
ATOM 877 C C . GLN A 1 115 ? -19.203 23.75 14.523 1 95.62 115 GLN A C 1
ATOM 879 O O . GLN A 1 115 ? -20.406 23.938 14.367 1 95.62 115 GLN A O 1
ATOM 884 N N . TRP A 1 116 ? -18.734 22.828 15.359 1 94.38 116 TRP A N 1
ATOM 885 C CA . TRP A 1 116 ? -19.609 22.031 16.203 1 94.38 116 TRP A CA 1
ATOM 886 C C . TRP A 1 116 ? -20.312 22.891 17.234 1 94.38 116 TRP A C 1
ATOM 888 O O . TRP A 1 116 ? -21.516 22.719 17.484 1 94.38 116 TRP A O 1
ATOM 898 N N . GLU A 1 117 ? -19.547 23.797 17.828 1 95.56 117 GLU A N 1
ATOM 899 C CA . GLU A 1 117 ? -20.078 24.688 18.844 1 95.56 117 GLU A CA 1
ATOM 900 C C . GLU A 1 117 ? -21.141 25.609 18.266 1 95.56 117 GLU A C 1
ATOM 902 O O . GLU A 1 117 ? -22.172 25.859 18.891 1 95.56 117 GLU A O 1
ATOM 907 N N . ALA A 1 118 ? -20.812 26.109 17.109 1 96.12 118 ALA A N 1
ATOM 908 C CA . ALA A 1 118 ? -21.766 26.984 16.438 1 96.12 118 ALA A CA 1
ATOM 909 C C . ALA A 1 118 ? -23.078 26.266 16.141 1 96.12 118 ALA A C 1
ATOM 911 O O . ALA A 1 118 ? -24.156 26.828 16.328 1 96.12 118 ALA A O 1
ATOM 912 N N . ALA A 1 119 ? -22.969 25.062 15.664 1 94.88 119 ALA A N 1
ATOM 913 C CA . ALA A 1 119 ? -24.156 24.266 15.367 1 94.88 119 ALA A CA 1
ATOM 914 C C . ALA A 1 119 ? -24.969 24 16.641 1 94.88 119 ALA A C 1
ATOM 916 O O . ALA A 1 119 ? -26.203 24.094 16.609 1 94.88 119 ALA A O 1
ATOM 917 N N . LYS A 1 120 ? -24.328 23.719 17.688 1 92.88 120 LYS A N 1
ATOM 918 C CA . LYS A 1 120 ? -24.984 23.469 18.984 1 92.88 120 LYS A CA 1
ATOM 919 C C . LYS A 1 120 ? -25.688 24.719 19.484 1 92.88 120 LYS A C 1
ATOM 921 O O . LYS A 1 120 ? -26.766 24.641 20.078 1 92.88 120 LYS A O 1
ATOM 926 N N . SER A 1 121 ? -25.031 25.797 19.344 1 95.62 121 SER A N 1
ATOM 927 C CA . SER A 1 121 ? -25.609 27.062 19.766 1 95.62 121 SER A CA 1
ATOM 928 C C . SER A 1 121 ? -26.891 27.359 19 1 95.62 121 SER A C 1
ATOM 930 O O . SER A 1 121 ? -27.766 28.094 19.5 1 95.62 121 SER A O 1
ATOM 932 N N . MET A 1 122 ? -27 26.844 17.828 1 96.19 122 MET A N 1
ATOM 933 C CA . MET A 1 122 ? -28.188 27 17 1 96.19 122 MET A CA 1
ATOM 934 C C . MET A 1 122 ? -29.188 25.875 17.266 1 96.19 122 MET A C 1
ATOM 936 O O . MET A 1 122 ? -30.125 25.672 16.484 1 96.19 122 MET A O 1
ATOM 940 N N . SER A 1 123 ? -28.938 25.062 18.312 1 94.88 123 SER A N 1
ATOM 941 C CA . SER A 1 123 ? -29.781 23.969 18.781 1 94.88 123 SER A CA 1
ATOM 942 C C . SER A 1 123 ? -29.891 22.859 17.75 1 94.88 123 SER A C 1
ATOM 944 O O . SER A 1 123 ? -30.922 22.188 17.656 1 94.88 123 SER A O 1
ATOM 946 N N . MET A 1 124 ? -28.953 22.75 16.953 1 94.69 124 MET A N 1
ATOM 947 C CA . MET A 1 124 ? -28.938 21.641 16.016 1 94.69 124 MET A CA 1
ATOM 948 C C . MET A 1 124 ? -28.531 20.344 16.703 1 94.69 124 MET A C 1
ATOM 950 O O . MET A 1 124 ? -27.625 20.344 17.547 1 94.69 124 MET A O 1
ATOM 954 N N . GLY A 1 125 ? -29.203 19.266 16.297 1 94.44 125 GLY A N 1
ATOM 955 C CA . GLY A 1 125 ? -28.828 17.969 16.812 1 94.44 125 GLY A CA 1
ATOM 956 C C . GLY A 1 125 ? -27.562 17.422 16.188 1 94.44 125 GLY A C 1
ATOM 957 O O . GLY A 1 125 ? -27.031 18 15.25 1 94.44 125 GLY A O 1
ATOM 958 N N . TYR A 1 126 ? -27.047 16.344 16.766 1 92.19 126 TYR A N 1
ATOM 959 C CA . TYR A 1 126 ? -25.797 15.758 16.328 1 92.19 126 TYR A CA 1
ATOM 960 C C . TYR A 1 126 ? -25.844 15.398 14.852 1 92.19 126 TYR A C 1
ATOM 962 O O . TYR A 1 126 ? -24.953 15.789 14.086 1 92.19 126 TYR A O 1
ATOM 970 N N . TRP A 1 127 ? -26.875 14.758 14.484 1 94.19 127 TRP A N 1
ATOM 971 C CA . TRP A 1 127 ? -26.969 14.234 13.133 1 94.19 127 TRP A CA 1
ATOM 972 C C . TRP A 1 127 ? -27.172 15.359 12.125 1 94.19 127 TRP A C 1
ATOM 974 O O . TRP A 1 127 ? -26.641 15.312 11.008 1 94.19 127 TRP A O 1
ATOM 984 N N . THR A 1 128 ? -27.891 16.344 12.516 1 95.69 128 THR A N 1
ATOM 985 C CA . THR A 1 128 ? -28.094 17.5 11.656 1 95.69 128 THR A CA 1
ATOM 986 C C . THR A 1 128 ? -26.797 18.281 11.492 1 95.69 128 THR A C 1
ATOM 988 O O . THR A 1 128 ? -26.438 18.688 10.383 1 95.69 128 THR A O 1
ATOM 991 N N . SER A 1 129 ? -26.094 18.469 12.625 1 96 129 SER A N 1
ATOM 992 C CA . SER A 1 129 ? -24.797 19.156 12.602 1 96 129 SER A CA 1
ATOM 993 C C . SER A 1 129 ? -23.797 18.422 11.719 1 96 129 SER A C 1
ATOM 995 O O . SER A 1 129 ? -23.109 19.031 10.906 1 96 129 SER A O 1
ATOM 997 N N . LEU A 1 130 ? -23.797 17.109 11.875 1 95.56 130 LEU A N 1
ATOM 998 C CA . LEU A 1 130 ? -22.859 16.266 11.133 1 95.56 130 LEU A CA 1
ATOM 999 C C . LEU A 1 130 ? -23.141 16.328 9.633 1 95.56 130 LEU A C 1
ATOM 1001 O O . LEU A 1 130 ? -22.25 16.609 8.836 1 95.56 130 LEU A O 1
ATOM 1005 N N . ARG A 1 131 ? -24.328 16.094 9.266 1 95.31 131 ARG A N 1
ATOM 1006 C CA . ARG A 1 131 ? -24.703 15.961 7.867 1 95.31 131 ARG A CA 1
ATOM 1007 C C . ARG A 1 131 ? -24.641 17.312 7.148 1 95.31 131 ARG A C 1
ATOM 1009 O O . ARG A 1 131 ? -24.188 17.391 6.008 1 95.31 131 ARG A O 1
ATOM 1016 N N . ARG A 1 132 ? -24.969 18.438 7.852 1 95.88 132 ARG A N 1
ATOM 1017 C CA . ARG A 1 132 ? -25.172 19.719 7.168 1 95.88 132 ARG A CA 1
ATOM 1018 C C . ARG A 1 132 ? -23.938 20.594 7.277 1 95.88 132 ARG A C 1
ATOM 1020 O O . ARG A 1 132 ? -23.688 21.438 6.414 1 95.88 132 ARG A O 1
ATOM 1027 N N . ILE A 1 133 ? -23.156 20.391 8.281 1 96.44 133 ILE A N 1
ATOM 1028 C CA . ILE A 1 133 ? -22.078 21.359 8.523 1 96.44 133 ILE A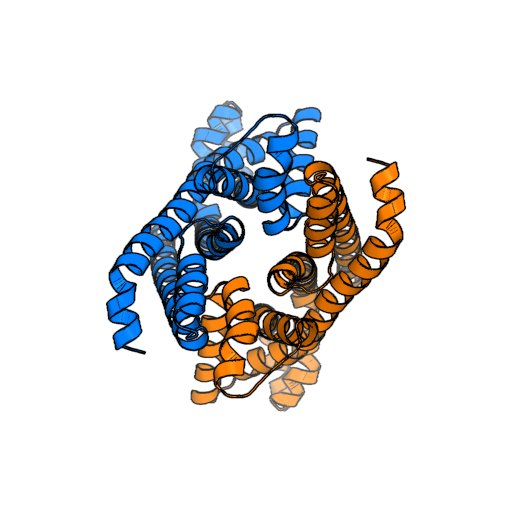 CA 1
ATOM 1029 C C . ILE A 1 133 ? -20.734 20.641 8.484 1 96.44 133 ILE A C 1
ATOM 1031 O O . ILE A 1 133 ? -19.844 21.031 7.723 1 96.44 133 ILE A O 1
ATOM 1035 N N . ILE A 1 134 ? -20.656 19.578 9.203 1 96.88 134 ILE A N 1
ATOM 1036 C CA . ILE A 1 134 ? -19.344 18.984 9.453 1 96.88 134 ILE A CA 1
ATOM 1037 C C . ILE A 1 134 ? -18.938 18.141 8.242 1 96.88 134 ILE A C 1
ATOM 1039 O O . ILE A 1 134 ? -17.828 18.297 7.715 1 96.88 134 ILE A O 1
ATOM 1043 N N . LEU A 1 135 ? -19.812 17.297 7.77 1 96.94 135 LEU A N 1
ATOM 1044 C CA . LEU A 1 135 ? -19.469 16.328 6.738 1 96.94 135 LEU A CA 1
ATOM 1045 C C . LEU A 1 135 ? -19.047 17.016 5.449 1 96.94 135 LEU A C 1
ATOM 1047 O O . LEU A 1 135 ? -18.078 16.625 4.809 1 96.94 135 LEU A O 1
ATOM 1051 N N . PRO A 1 136 ? -19.812 18.047 5.027 1 96.06 136 PRO A N 1
ATOM 1052 C CA . PRO A 1 136 ? -19.391 18.719 3.807 1 96.06 136 PRO A CA 1
ATOM 1053 C C . PRO A 1 136 ? -17.969 19.281 3.914 1 96.06 136 PRO A C 1
ATOM 1055 O O . PRO A 1 136 ? -17.203 19.203 2.959 1 96.06 136 PRO A O 1
ATOM 1058 N N . GLN A 1 137 ? -17.578 19.812 5.039 1 96.06 137 GLN A N 1
ATOM 1059 C CA . GLN A 1 137 ? -16.234 20.344 5.262 1 96.06 137 GLN A CA 1
ATOM 1060 C C . GLN A 1 137 ? -15.211 19.234 5.359 1 96.06 137 GLN A C 1
ATOM 1062 O O . GLN A 1 137 ? -14.125 19.328 4.793 1 96.06 137 GLN A O 1
ATOM 1067 N N . ALA A 1 138 ? -15.617 18.203 6.016 1 96.88 138 ALA A N 1
ATOM 1068 C CA . ALA A 1 138 ? -14.734 17.062 6.207 1 96.88 138 ALA A CA 1
ATOM 1069 C C . ALA A 1 138 ? -14.398 16.391 4.875 1 96.88 138 ALA A C 1
ATOM 1071 O O . ALA A 1 138 ? -13.266 15.953 4.664 1 96.88 138 ALA A O 1
ATOM 1072 N N . LEU A 1 139 ? -15.367 16.312 3.99 1 95.38 139 LEU A N 1
ATOM 1073 C CA . LEU A 1 139 ? -15.172 15.672 2.697 1 95.38 139 LEU A CA 1
ATOM 1074 C C . LEU A 1 139 ? -14.227 16.484 1.821 1 95.38 139 LEU A C 1
ATOM 1076 O O . LEU A 1 139 ? -13.461 15.914 1.038 1 95.38 139 LEU A O 1
ATOM 1080 N N . ARG A 1 140 ? -14.281 17.734 1.965 1 93.12 140 ARG A N 1
ATOM 1081 C CA . ARG A 1 140 ? -13.352 18.594 1.235 1 93.12 140 ARG A CA 1
ATOM 1082 C C . ARG A 1 140 ? -11.914 18.375 1.71 1 93.12 140 ARG A C 1
ATOM 1084 O O . ARG A 1 140 ? -10.992 18.281 0.897 1 93.12 140 ARG A O 1
ATOM 1091 N N . ILE A 1 141 ? -11.82 18.266 3.006 1 93.88 141 ILE A N 1
ATOM 1092 C CA . ILE A 1 141 ? -10.508 18.031 3.6 1 93.88 141 ILE A CA 1
ATOM 1093 C C . ILE A 1 141 ? -10 16.656 3.213 1 93.88 141 ILE A C 1
ATOM 1095 O O . ILE A 1 141 ? -8.797 16.469 2.988 1 93.88 141 ILE A O 1
ATOM 1099 N N . ALA A 1 142 ? -10.859 15.688 3.029 1 96 142 ALA A N 1
ATOM 1100 C CA . ALA A 1 142 ? -10.523 14.289 2.799 1 96 142 ALA A CA 1
ATOM 1101 C C . ALA A 1 142 ? -10.273 14.016 1.316 1 96 142 ALA A C 1
ATOM 1103 O O . ALA A 1 142 ? -9.734 12.969 0.95 1 96 142 ALA A O 1
ATOM 1104 N N . THR A 1 143 ? -10.523 14.961 0.477 1 95 143 THR A N 1
ATOM 1105 C CA . THR A 1 143 ? -10.531 14.742 -0.964 1 95 143 THR A CA 1
ATOM 1106 C C . THR A 1 143 ? -9.141 14.32 -1.448 1 95 143 THR A C 1
ATOM 1108 O O . THR A 1 143 ? -9 13.328 -2.158 1 95 143 THR A O 1
ATOM 1111 N N . PRO A 1 144 ? -8.062 15.023 -1.05 1 94.88 144 PRO A N 1
ATOM 1112 C CA . PRO A 1 144 ? -6.742 14.625 -1.553 1 94.88 144 PRO A CA 1
ATOM 1113 C C . PRO A 1 144 ? -6.355 13.203 -1.144 1 94.88 144 PRO A C 1
ATOM 1115 O O . PRO A 1 144 ? -6.047 12.375 -2.002 1 94.88 144 PRO A O 1
ATOM 1118 N N . PRO A 1 145 ? -6.484 12.875 0.136 1 97.06 145 PRO A N 1
ATOM 1119 C CA . PRO A 1 145 ? -6.109 11.508 0.51 1 97.06 145 PRO A CA 1
ATOM 1120 C C . PRO A 1 145 ? -7.07 10.461 -0.042 1 97.06 145 PRO A C 1
ATOM 1122 O O . PRO A 1 145 ? -6.68 9.312 -0.264 1 97.06 145 PRO A O 1
ATOM 1125 N N . LEU A 1 146 ? -8.312 10.82 -0.302 1 97.56 146 LEU A N 1
ATOM 1126 C CA . LEU A 1 146 ? -9.242 9.906 -0.962 1 97.56 146 LEU A CA 1
ATOM 1127 C C . LEU A 1 146 ? -8.766 9.578 -2.375 1 97.56 146 LEU A C 1
ATOM 1129 O O . LEU A 1 146 ? -8.805 8.414 -2.793 1 97.56 146 LEU A O 1
ATOM 1133 N N . GLY A 1 147 ? -8.352 10.625 -3.092 1 97 147 GLY A N 1
ATOM 1134 C CA . GLY A 1 147 ? -7.797 10.414 -4.418 1 97 147 GLY A CA 1
ATOM 1135 C C . GLY A 1 147 ? -6.582 9.508 -4.418 1 97 147 GLY A C 1
ATOM 1136 O O . GLY A 1 147 ? -6.449 8.633 -5.277 1 97 147 GLY A O 1
ATOM 1137 N N . SER A 1 148 ? -5.699 9.68 -3.438 1 97.12 148 SER A N 1
ATOM 1138 C CA . SER A 1 148 ? -4.504 8.844 -3.32 1 97.12 148 SER A CA 1
ATOM 1139 C C . SER A 1 148 ? -4.871 7.391 -3.061 1 97.12 148 SER A C 1
ATOM 1141 O O . SER A 1 148 ? -4.211 6.48 -3.566 1 97.12 148 SER A O 1
ATOM 1143 N N . ARG A 1 149 ? -5.902 7.176 -2.246 1 98.12 149 ARG A N 1
ATOM 1144 C CA . ARG A 1 149 ? -6.359 5.816 -1.966 1 98.12 149 ARG A CA 1
ATOM 1145 C C . ARG A 1 149 ? -6.918 5.156 -3.223 1 98.12 149 ARG A C 1
ATOM 1147 O O . ARG A 1 149 ? -6.699 3.967 -3.453 1 98.12 149 ARG A O 1
ATOM 1154 N N . MET A 1 150 ? -7.637 5.926 -3.992 1 98.25 150 MET A N 1
ATOM 1155 C CA . MET A 1 150 ? -8.18 5.398 -5.238 1 98.25 150 MET A CA 1
ATOM 1156 C C . MET A 1 150 ? -7.066 4.977 -6.188 1 98.25 150 MET A C 1
ATOM 1158 O O . MET A 1 150 ? -7.129 3.902 -6.789 1 98.25 150 MET A O 1
ATOM 1162 N N . ILE A 1 151 ? -6.059 5.801 -6.332 1 98.56 151 ILE A N 1
ATOM 1163 C CA . ILE A 1 151 ? -4.914 5.5 -7.188 1 98.56 151 ILE A CA 1
ATOM 1164 C C . ILE A 1 151 ? -4.219 4.234 -6.691 1 98.56 151 ILE A C 1
ATOM 1166 O O . ILE A 1 151 ? -3.879 3.355 -7.484 1 98.56 151 ILE A O 1
ATOM 1170 N N . ALA A 1 152 ? -4.039 4.113 -5.387 1 98.38 152 ALA A N 1
ATOM 1171 C CA . ALA A 1 152 ? -3.416 2.936 -4.789 1 98.38 152 ALA A CA 1
ATOM 1172 C C . ALA A 1 152 ? -4.254 1.685 -5.043 1 98.38 152 ALA A C 1
ATOM 1174 O O . ALA A 1 152 ? -3.707 0.607 -5.293 1 98.38 152 ALA A O 1
ATOM 1175 N N . LEU A 1 153 ? -5.562 1.828 -4.992 1 98.69 153 LEU A N 1
ATOM 1176 C CA . LEU A 1 153 ? -6.461 0.691 -5.16 1 98.69 153 LEU A CA 1
ATOM 1177 C C . LEU A 1 153 ? -6.387 0.143 -6.578 1 98.69 153 LEU A C 1
ATOM 1179 O O . LEU A 1 153 ? -6.512 -1.064 -6.793 1 98.69 153 LEU A O 1
ATOM 1183 N N . VAL A 1 154 ? -6.25 1.013 -7.52 1 98.75 154 VAL A N 1
ATOM 1184 C CA . VAL A 1 154 ? -6.109 0.571 -8.906 1 98.75 154 VAL A CA 1
ATOM 1185 C C . VAL A 1 154 ? -4.867 -0.312 -9.039 1 98.75 154 VAL A C 1
ATOM 1187 O O . VAL A 1 154 ? -4.906 -1.347 -9.711 1 98.75 154 VAL A O 1
ATOM 1190 N N . LYS A 1 155 ? -3.781 0.053 -8.43 1 98.75 155 LYS A N 1
ATOM 1191 C CA . LYS A 1 155 ? -2.582 -0.781 -8.43 1 98.75 155 LYS A CA 1
ATOM 1192 C C . LYS A 1 155 ? -2.811 -2.072 -7.652 1 98.75 155 LYS A C 1
ATOM 1194 O O . LYS A 1 155 ? -2.314 -3.133 -8.039 1 98.75 155 LYS A O 1
ATOM 1199 N N . ASP A 1 156 ? -3.637 -2.008 -6.559 1 98.81 156 ASP A N 1
ATOM 1200 C CA . ASP A 1 156 ? -3.926 -3.172 -5.727 1 98.81 156 ASP A CA 1
ATOM 1201 C C . ASP A 1 156 ? -4.723 -4.219 -6.504 1 98.81 156 ASP A C 1
ATOM 1203 O O . ASP A 1 156 ? -4.707 -5.402 -6.156 1 98.81 156 ASP A O 1
ATOM 1207 N N . THR A 1 157 ? -5.418 -3.785 -7.566 1 98.94 157 THR A N 1
ATOM 1208 C CA . THR A 1 157 ? -6.211 -4.727 -8.352 1 98.94 157 THR A CA 1
ATOM 1209 C C . THR A 1 157 ? -5.32 -5.781 -8.992 1 98.94 157 THR A C 1
ATOM 1211 O O . THR A 1 157 ? -5.793 -6.855 -9.367 1 98.94 157 THR A O 1
ATOM 1214 N N . SER A 1 158 ? -4.016 -5.461 -9.141 1 98.94 158 SER A N 1
ATOM 1215 C CA . SER A 1 158 ? -3.088 -6.438 -9.695 1 98.94 158 SER A CA 1
ATOM 1216 C C . SER A 1 158 ? -3.117 -7.742 -8.898 1 98.94 158 SER A C 1
ATOM 1218 O O . SER A 1 158 ? -2.889 -8.82 -9.461 1 98.94 158 SER A O 1
ATOM 1220 N N . LEU A 1 159 ? -3.473 -7.707 -7.613 1 98.94 159 LEU A N 1
ATOM 1221 C CA . LEU A 1 159 ? -3.461 -8.867 -6.734 1 98.94 159 LEU A CA 1
ATOM 1222 C C . LEU A 1 159 ? -4.586 -9.836 -7.09 1 98.94 159 LEU A C 1
ATOM 1224 O O . LEU A 1 159 ? -4.535 -11.016 -6.738 1 98.94 159 LEU A O 1
ATOM 1228 N N . ALA A 1 160 ? -5.582 -9.336 -7.805 1 98.88 160 ALA A N 1
ATOM 1229 C CA . ALA A 1 160 ? -6.684 -10.188 -8.25 1 98.88 160 ALA A CA 1
ATOM 1230 C C . ALA A 1 160 ? -6.199 -11.219 -9.266 1 98.88 160 ALA A C 1
ATOM 1232 O O . ALA A 1 160 ? -6.867 -12.227 -9.5 1 98.88 160 ALA A O 1
ATOM 1233 N N . SER A 1 161 ? -5.035 -10.992 -9.891 1 98.88 161 SER A N 1
ATOM 1234 C CA . SER A 1 161 ? -4.465 -11.953 -10.828 1 98.88 161 SER A CA 1
ATOM 1235 C C . SER A 1 161 ? -4.195 -13.289 -10.148 1 98.88 161 SER A C 1
ATOM 1237 O O . SER A 1 161 ? -4.234 -14.336 -10.797 1 98.88 161 SER A O 1
ATOM 1239 N N . THR A 1 162 ? -3.982 -13.312 -8.82 1 98.62 162 THR A N 1
ATOM 1240 C CA . THR A 1 162 ? -3.605 -14.516 -8.078 1 98.62 162 THR A CA 1
ATOM 1241 C C . THR A 1 162 ? -4.785 -15.469 -7.965 1 98.62 162 THR A C 1
ATOM 1243 O O . THR A 1 162 ? -4.609 -16.641 -7.641 1 98.62 162 THR A O 1
ATOM 1246 N N . ILE A 1 163 ? -5.965 -14.883 -8.188 1 98.56 163 ILE A N 1
ATOM 1247 C CA . ILE A 1 163 ? -7.133 -15.758 -8.195 1 98.56 163 ILE A CA 1
ATOM 1248 C C . ILE A 1 163 ? -7.777 -15.75 -9.578 1 98.56 163 ILE A C 1
ATOM 1250 O O . ILE A 1 163 ? -8.992 -15.906 -9.703 1 98.56 163 ILE A O 1
ATOM 1254 N N . THR A 1 164 ? -7.043 -15.398 -10.617 1 98.06 164 THR A N 1
ATOM 1255 C CA . THR A 1 164 ? -7.285 -15.664 -12.031 1 98.06 164 THR A CA 1
ATOM 1256 C C . THR A 1 164 ? -8.258 -14.641 -12.609 1 98.06 164 THR A C 1
ATOM 1258 O O . THR A 1 164 ? -8.906 -14.898 -13.625 1 98.06 164 THR A O 1
ATOM 1261 N N . VAL A 1 165 ? -8.445 -13.484 -11.922 1 98.81 165 VAL A N 1
ATOM 1262 C CA . VAL A 1 165 ? -9.172 -12.398 -12.57 1 98.81 165 VAL A CA 1
ATOM 1263 C C . VAL A 1 165 ? -8.367 -11.875 -13.758 1 98.81 165 VAL A C 1
ATOM 1265 O O . VAL A 1 165 ? -7.184 -11.57 -13.625 1 98.81 165 VAL A O 1
ATOM 1268 N N . MET A 1 166 ? -9.031 -11.734 -14.922 1 98.31 166 MET A N 1
ATOM 1269 C CA . MET A 1 166 ? -8.336 -11.359 -16.156 1 98.31 166 MET A CA 1
ATOM 1270 C C . MET A 1 166 ? -8.18 -9.844 -16.234 1 98.31 166 MET A C 1
ATOM 1272 O O . MET A 1 166 ? -8.703 -9.211 -17.156 1 98.31 166 MET A O 1
ATOM 1276 N N . GLU A 1 167 ? -7.48 -9.336 -15.266 1 98.81 167 GLU A N 1
ATOM 1277 C CA . GLU A 1 167 ? -7.012 -7.953 -15.281 1 98.8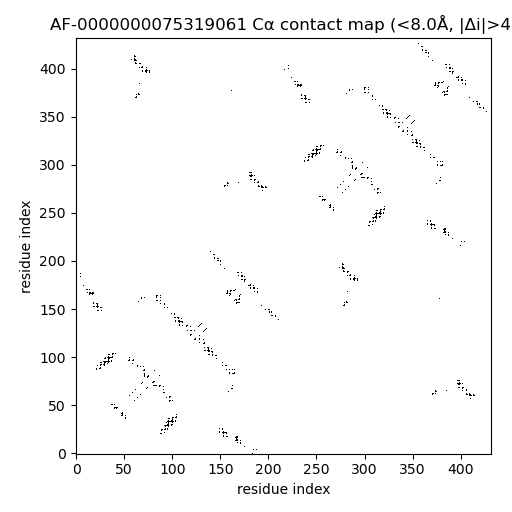1 167 GLU A CA 1
ATOM 1278 C C . GLU A 1 167 ? -5.598 -7.852 -15.852 1 98.81 167 GLU A C 1
ATOM 1280 O O . GLU A 1 167 ? -5.078 -8.82 -16.406 1 98.81 167 GLU A O 1
ATOM 1285 N N . LEU A 1 168 ? -4.949 -6.664 -15.891 1 98.81 168 LEU A N 1
ATOM 1286 C CA . LEU A 1 168 ? -3.742 -6.363 -16.656 1 98.81 168 LEU A CA 1
ATOM 1287 C C . LEU A 1 168 ? -2.617 -7.328 -16.281 1 98.81 168 LEU A C 1
ATOM 1289 O O . LEU A 1 168 ? -1.965 -7.891 -17.156 1 98.81 168 LEU A O 1
ATOM 1293 N N . THR A 1 169 ? -2.357 -7.539 -15.008 1 98.88 169 THR A N 1
ATOM 1294 C CA . THR A 1 169 ? -1.264 -8.398 -14.562 1 98.88 169 THR A CA 1
ATOM 1295 C C . THR A 1 169 ? -1.495 -9.836 -15.008 1 98.88 169 THR A C 1
ATOM 1297 O O . THR A 1 169 ? -0.56 -10.523 -15.43 1 98.88 169 THR A O 1
ATOM 1300 N N . ARG A 1 170 ? -2.73 -10.312 -14.922 1 98.75 170 ARG A N 1
ATOM 1301 C CA . ARG A 1 170 ? -3.053 -11.68 -15.328 1 98.75 170 ARG A CA 1
ATOM 1302 C C . ARG A 1 170 ? -2.809 -11.875 -16.812 1 98.75 170 ARG A C 1
ATOM 1304 O O . ARG A 1 170 ? -2.328 -12.93 -17.234 1 98.75 170 ARG A O 1
ATOM 1311 N N . VAL A 1 171 ? -3.166 -10.906 -17.609 1 98.5 171 VAL A N 1
ATOM 1312 C CA . VAL A 1 171 ? -2.932 -10.984 -19.047 1 98.5 171 VAL A CA 1
ATOM 1313 C C . VAL A 1 171 ? -1.434 -11.102 -19.312 1 98.5 171 VAL A C 1
ATOM 1315 O O . VAL A 1 171 ? -1.009 -11.898 -20.156 1 98.5 171 VAL A O 1
ATOM 1318 N N . ALA A 1 172 ? -0.636 -10.281 -18.594 1 98.31 172 ALA A N 1
ATOM 1319 C CA . ALA A 1 172 ? 0.813 -10.359 -18.766 1 98.31 172 ALA A CA 1
ATOM 1320 C C . ALA A 1 172 ? 1.331 -11.75 -18.406 1 98.31 172 ALA A C 1
ATOM 1322 O O . ALA A 1 172 ? 2.184 -12.297 -19.109 1 98.31 172 ALA A O 1
ATOM 1323 N N . GLU A 1 173 ? 0.804 -12.32 -17.312 1 98.06 173 GLU A N 1
ATOM 1324 C CA . GLU A 1 173 ? 1.206 -13.656 -16.891 1 98.06 173 GLU A CA 1
ATOM 1325 C C . GLU A 1 173 ? 0.821 -14.703 -17.938 1 98.06 173 GLU A C 1
ATOM 1327 O O . GLU A 1 173 ? 1.643 -15.539 -18.312 1 98.06 173 GLU A O 1
ATOM 1332 N N . GLN A 1 174 ? -0.407 -14.664 -18.406 1 97.56 174 GLN A N 1
ATOM 1333 C CA . GLN A 1 174 ? -0.948 -15.68 -19.297 1 97.56 174 GLN A CA 1
ATOM 1334 C C . GLN A 1 174 ? -0.282 -15.617 -20.672 1 97.56 174 GLN A C 1
ATOM 1336 O O . GLN A 1 174 ? 0.143 -16.641 -21.219 1 97.56 174 GLN A O 1
ATOM 1341 N N . VAL A 1 175 ? -0.252 -14.43 -21.266 1 97.06 175 VAL A N 1
ATOM 1342 C CA . VAL A 1 175 ? 0.347 -14.273 -22.578 1 97.06 175 VAL A CA 1
ATOM 1343 C C . VAL A 1 175 ? 1.853 -14.516 -22.5 1 97.06 175 VAL A C 1
ATOM 1345 O O . VAL A 1 175 ? 2.443 -15.117 -23.391 1 97.06 175 VAL A O 1
ATOM 1348 N N . GLY A 1 176 ? 2.502 -14.016 -21.406 1 96.31 176 GLY A N 1
ATOM 1349 C CA . GLY A 1 176 ? 3.914 -14.297 -21.188 1 96.31 176 GLY A CA 1
ATOM 1350 C C . GLY A 1 176 ? 4.223 -15.781 -21.125 1 96.31 176 GLY A C 1
ATOM 1351 O O . GLY A 1 176 ? 5.215 -16.25 -21.703 1 96.31 176 GLY A O 1
ATOM 1352 N N . ALA A 1 177 ? 3.381 -16.5 -20.422 1 95.75 177 ALA A N 1
ATOM 1353 C CA . ALA A 1 177 ? 3.557 -17.938 -20.281 1 95.75 177 ALA A CA 1
ATOM 1354 C C . ALA A 1 177 ? 3.359 -18.656 -21.609 1 95.75 177 ALA A C 1
ATOM 1356 O O . ALA A 1 177 ? 4.094 -19.594 -21.938 1 95.75 177 ALA A O 1
ATOM 1357 N N . ALA A 1 178 ? 2.426 -18.234 -22.391 1 95.5 178 ALA A N 1
ATOM 1358 C CA . ALA A 1 178 ? 2.074 -18.875 -23.656 1 95.5 178 ALA A CA 1
ATOM 1359 C C . ALA A 1 178 ? 3.129 -18.594 -24.719 1 95.5 178 ALA A C 1
ATOM 1361 O O . ALA A 1 178 ? 3.344 -19.406 -25.625 1 95.5 178 ALA A O 1
ATOM 1362 N N . THR A 1 179 ? 3.768 -17.438 -24.609 1 94.44 179 THR A N 1
ATOM 1363 C CA . THR A 1 179 ? 4.676 -17.031 -25.672 1 94.44 179 THR A CA 1
ATOM 1364 C C . THR A 1 179 ? 6.121 -17.062 -25.188 1 94.44 179 THR A C 1
ATOM 1366 O O . THR A 1 179 ? 7.051 -16.859 -25.984 1 94.44 179 THR A O 1
ATOM 1369 N N . PHE A 1 180 ? 6.316 -17.203 -23.891 1 92.94 180 PHE A N 1
ATOM 1370 C CA . PHE A 1 180 ? 7.617 -17.172 -23.219 1 92.94 180 PHE A CA 1
ATOM 1371 C C . PHE A 1 180 ? 8.25 -15.789 -23.328 1 92.94 180 PHE A C 1
ATOM 1373 O O . PHE A 1 180 ? 9.477 -15.664 -23.312 1 92.94 180 PHE A O 1
ATOM 1380 N N . ARG A 1 181 ? 7.422 -14.812 -23.531 1 95.31 181 ARG A N 1
ATOM 1381 C CA . ARG A 1 181 ? 7.887 -13.43 -23.609 1 95.31 181 ARG A CA 1
ATOM 1382 C C . ARG A 1 181 ? 7.426 -12.633 -22.391 1 95.31 181 ARG A C 1
ATOM 1384 O O . ARG A 1 181 ? 6.777 -11.594 -22.531 1 95.31 181 ARG A O 1
ATOM 1391 N N . TYR A 1 182 ? 7.902 -13.094 -21.234 1 96 182 TYR A N 1
ATOM 1392 C CA . TYR A 1 182 ? 7.512 -12.508 -19.953 1 96 182 TYR A CA 1
ATOM 1393 C C . TYR A 1 182 ? 7.98 -11.062 -19.844 1 96 182 TYR A C 1
ATOM 1395 O O . TYR A 1 182 ? 7.219 -10.188 -19.422 1 96 182 TYR A O 1
ATOM 1403 N N . MET A 1 183 ? 9.211 -10.812 -20.266 1 96.31 183 MET A N 1
ATOM 1404 C CA . MET A 1 183 ? 9.781 -9.477 -20.125 1 96.31 183 MET A CA 1
ATOM 1405 C C . MET A 1 183 ? 8.953 -8.445 -20.875 1 96.31 183 MET A C 1
ATOM 1407 O O . MET A 1 183 ? 8.562 -7.422 -20.312 1 96.31 183 MET A O 1
ATOM 1411 N N . GLU A 1 184 ? 8.664 -8.695 -22.062 1 95.75 184 GLU A N 1
ATOM 1412 C CA . GLU A 1 184 ? 7.906 -7.773 -22.906 1 95.75 184 GLU A CA 1
ATOM 1413 C C . GLU A 1 184 ? 6.512 -7.52 -22.344 1 95.75 184 GLU A C 1
ATOM 1415 O O . GLU A 1 184 ? 6.059 -6.371 -22.281 1 95.75 184 GLU A O 1
ATOM 1420 N N . MET A 1 185 ? 5.875 -8.602 -21.953 1 96.94 185 MET A N 1
ATOM 1421 C CA . MET A 1 185 ? 4.5 -8.477 -21.469 1 96.94 185 MET A CA 1
ATOM 1422 C C . MET A 1 185 ? 4.449 -7.691 -20.156 1 96.94 185 MET A C 1
ATOM 1424 O O . MET A 1 185 ? 3.609 -6.805 -20 1 96.94 185 MET A O 1
ATOM 1428 N N . PHE A 1 186 ? 5.367 -7.949 -19.266 1 97.75 186 PHE A N 1
ATOM 1429 C CA . PHE A 1 186 ? 5.34 -7.266 -17.969 1 97.75 186 PHE A CA 1
ATOM 1430 C C . PHE A 1 186 ? 5.809 -5.824 -18.125 1 97.75 186 PHE A C 1
ATOM 1432 O O . PHE A 1 186 ? 5.336 -4.938 -17.406 1 97.75 186 PHE A O 1
ATOM 1439 N N . LEU A 1 187 ? 6.707 -5.516 -19.016 1 97.38 187 LEU A N 1
ATOM 1440 C CA . LEU A 1 187 ? 7.062 -4.133 -19.312 1 97.38 187 LEU A CA 1
ATOM 1441 C C . LEU A 1 187 ? 5.867 -3.369 -19.875 1 97.38 187 LEU A C 1
ATOM 1443 O O . LEU A 1 187 ? 5.629 -2.217 -19.5 1 97.38 187 LEU A O 1
ATOM 1447 N N . MET A 1 188 ? 5.148 -4.051 -20.75 1 97.25 188 MET A N 1
ATOM 1448 C CA . MET A 1 188 ? 3.975 -3.42 -21.344 1 97.25 188 MET A CA 1
ATOM 1449 C C . MET A 1 188 ? 2.914 -3.125 -20.297 1 97.25 188 MET A C 1
ATOM 1451 O O . MET A 1 188 ? 2.396 -2.008 -20.234 1 97.25 188 MET A O 1
ATOM 1455 N N . VAL A 1 189 ? 2.592 -4.121 -19.5 1 98.31 189 VAL A N 1
ATOM 1456 C CA . VAL A 1 189 ? 1.561 -3.961 -18.484 1 98.31 189 VAL A CA 1
ATOM 1457 C C . VAL A 1 189 ? 2.039 -2.984 -17.422 1 98.31 189 VAL A C 1
ATOM 1459 O O . VAL A 1 189 ? 1.254 -2.186 -16.906 1 98.31 189 VAL A O 1
ATOM 1462 N N . GLY A 1 190 ? 3.359 -3.072 -17.047 1 98.56 190 GLY A N 1
ATOM 1463 C CA . GLY A 1 190 ? 3.922 -2.076 -16.141 1 98.56 190 GLY A CA 1
ATOM 1464 C C . GLY A 1 190 ? 3.764 -0.657 -16.656 1 98.56 190 GLY A C 1
ATOM 1465 O O . GLY A 1 190 ? 3.393 0.243 -15.898 1 98.56 190 GLY A O 1
ATOM 1466 N N . ALA A 1 191 ? 4.023 -0.437 -17.938 1 98.19 191 ALA A N 1
ATOM 1467 C CA . ALA A 1 191 ? 3.865 0.873 -18.562 1 98.19 191 ALA A CA 1
ATOM 1468 C C . ALA A 1 191 ? 2.406 1.318 -18.547 1 98.19 191 ALA A C 1
ATOM 1470 O O . ALA A 1 191 ? 2.115 2.502 -18.359 1 98.19 191 ALA A O 1
ATOM 1471 N N . MET A 1 192 ? 1.55 0.41 -18.766 1 98.56 192 MET A N 1
ATOM 1472 C CA . MET A 1 192 ? 0.126 0.734 -18.75 1 98.56 192 MET A CA 1
ATOM 1473 C C . MET A 1 192 ? -0.318 1.166 -17.359 1 98.56 192 MET A C 1
ATOM 1475 O O . MET A 1 192 ? -1.029 2.16 -17.203 1 98.56 192 MET A O 1
ATOM 1479 N N . TYR A 1 193 ? 0.094 0.384 -16.359 1 98.81 193 TYR A N 1
ATOM 1480 C CA . TYR A 1 193 ? -0.211 0.793 -14.992 1 98.81 193 TYR A CA 1
ATOM 1481 C C . TYR A 1 193 ? 0.347 2.182 -14.703 1 98.81 193 TYR A C 1
ATOM 1483 O O . TYR A 1 193 ? -0.322 3.008 -14.078 1 98.81 193 TYR A O 1
ATOM 1491 N N . TRP A 1 194 ? 1.581 2.396 -15.078 1 98.81 194 TRP A N 1
ATOM 1492 C CA . TRP A 1 194 ? 2.232 3.682 -14.852 1 98.81 194 TRP A CA 1
ATOM 1493 C C . TRP A 1 194 ? 1.454 4.812 -15.516 1 98.81 194 TRP A C 1
ATOM 1495 O O . TRP A 1 194 ? 1.237 5.863 -14.906 1 98.81 194 TRP A O 1
ATOM 1505 N N . LEU A 1 195 ? 1.049 4.594 -16.719 1 98.69 195 LEU A N 1
ATOM 1506 C CA . LEU A 1 195 ? 0.27 5.594 -17.453 1 98.69 195 LEU A CA 1
ATOM 1507 C C . LEU A 1 195 ? -1.064 5.848 -16.766 1 98.69 195 LEU A C 1
ATOM 1509 O O . LEU A 1 195 ? -1.484 7 -16.625 1 98.69 195 LEU A O 1
ATOM 1513 N N . ILE A 1 196 ? -1.769 4.809 -16.391 1 98.75 196 ILE A N 1
ATOM 1514 C CA . ILE A 1 196 ? -3.029 4.941 -15.664 1 98.75 196 ILE A CA 1
ATOM 1515 C C . ILE A 1 196 ? -2.807 5.742 -14.383 1 98.75 196 ILE A C 1
ATOM 1517 O O . ILE A 1 196 ? -3.574 6.652 -14.07 1 98.75 196 ILE A O 1
ATOM 1521 N N . ASN A 1 197 ? -1.768 5.383 -13.711 1 98.31 197 ASN A N 1
ATOM 1522 C CA . ASN A 1 197 ? -1.426 6.09 -12.484 1 98.31 197 ASN A CA 1
ATOM 1523 C C . ASN A 1 197 ? -1.177 7.574 -12.734 1 98.31 197 ASN A C 1
ATOM 1525 O O . ASN A 1 197 ? -1.612 8.422 -11.961 1 98.31 197 ASN A O 1
ATOM 1529 N N . GLN A 1 198 ? -0.466 7.914 -13.766 1 98.12 198 GLN A N 1
ATOM 1530 C CA . GLN A 1 198 ? -0.197 9.305 -14.125 1 98.12 198 GLN A CA 1
ATOM 1531 C C . GLN A 1 198 ? -1.489 10.047 -14.445 1 98.12 198 GLN A C 1
ATOM 1533 O O . GLN A 1 198 ? -1.691 11.172 -13.984 1 98.12 198 GLN A O 1
ATOM 1538 N N . VAL A 1 199 ? -2.312 9.438 -15.195 1 98.31 199 VAL A N 1
ATOM 1539 C CA . VAL A 1 199 ? -3.58 10.039 -15.578 1 98.31 199 VAL A CA 1
ATOM 1540 C C . VAL A 1 199 ? -4.434 10.297 -14.336 1 98.31 199 VAL A C 1
ATOM 1542 O O . VAL A 1 199 ? -4.992 11.383 -14.172 1 98.31 199 VAL A O 1
ATOM 1545 N N . LEU A 1 200 ? -4.508 9.328 -13.469 1 97.94 200 LEU A N 1
ATOM 1546 C CA . LEU A 1 200 ? -5.312 9.461 -12.258 1 97.94 200 LEU A CA 1
ATOM 1547 C C . LEU A 1 200 ? -4.738 10.531 -11.336 1 97.94 200 LEU A C 1
ATOM 1549 O O . LEU A 1 200 ? -5.484 11.258 -10.672 1 97.94 200 LEU A O 1
ATOM 1553 N N . THR A 1 201 ? -3.426 10.578 -11.289 1 97.12 201 THR A N 1
ATOM 1554 C CA . THR A 1 201 ? -2.777 11.594 -10.469 1 97.12 201 THR A CA 1
ATOM 1555 C C . THR A 1 201 ? -3.092 12.992 -10.992 1 97.12 201 THR A C 1
ATOM 1557 O O . THR A 1 201 ? -3.365 13.906 -10.219 1 97.12 201 THR A O 1
ATOM 1560 N N . ILE A 1 202 ? -3.031 13.219 -12.281 1 96.44 202 ILE A N 1
ATOM 1561 C CA . ILE A 1 202 ? -3.352 14.5 -12.914 1 96.44 202 ILE A CA 1
ATOM 1562 C C . ILE A 1 202 ? -4.809 14.859 -12.633 1 96.44 202 ILE A C 1
ATOM 1564 O O . ILE A 1 202 ? -5.113 16 -12.289 1 96.44 202 ILE A O 1
ATOM 1568 N N . LEU A 1 203 ? -5.656 13.867 -12.773 1 95.31 203 LEU A N 1
ATOM 1569 C CA . LEU A 1 203 ? -7.074 14.086 -12.508 1 95.31 203 LEU A CA 1
ATOM 1570 C C . LEU A 1 203 ? -7.301 14.469 -11.047 1 95.31 203 LEU A C 1
ATOM 1572 O O . LEU A 1 203 ? -8.094 15.359 -10.75 1 95.31 203 LEU A O 1
ATOM 1576 N N . GLN A 1 204 ? -6.625 13.75 -10.164 1 94.06 204 GLN A N 1
ATOM 1577 C CA . GLN A 1 204 ? -6.73 14.047 -8.742 1 94.06 204 GLN A CA 1
ATOM 1578 C C . GLN A 1 204 ? -6.273 15.477 -8.438 1 94.06 204 GLN A C 1
ATOM 1580 O O . GLN A 1 204 ? -6.934 16.203 -7.695 1 94.06 204 GLN A O 1
ATOM 1585 N N . THR A 1 205 ? -5.129 15.906 -9 1 93 205 THR A N 1
ATOM 1586 C CA . THR A 1 205 ? -4.574 17.234 -8.773 1 93 205 THR A CA 1
ATOM 1587 C C . THR A 1 205 ? -5.508 18.312 -9.328 1 93 205 THR A C 1
ATOM 1589 O O . THR A 1 205 ? -5.664 19.375 -8.727 1 93 205 THR A O 1
ATOM 1592 N N . TRP A 1 206 ? -6.059 18.016 -10.438 1 91.94 206 TRP A N 1
ATOM 1593 C CA . TRP A 1 206 ? -7.004 18.938 -11.055 1 91.94 206 TRP A CA 1
ATOM 1594 C C . TRP A 1 206 ? -8.234 19.125 -10.172 1 91.94 206 TRP A C 1
ATOM 1596 O O . TRP A 1 206 ? -8.688 20.25 -9.969 1 91.94 206 TRP A O 1
ATOM 1606 N N . LEU A 1 207 ? -8.742 18.094 -9.625 1 88.62 207 LEU A N 1
ATOM 1607 C CA . LEU A 1 207 ? -9.906 18.141 -8.75 1 88.62 207 LEU A CA 1
ATOM 1608 C C . LEU A 1 207 ? -9.594 18.891 -7.461 1 88.62 207 LEU A C 1
ATOM 1610 O O . LEU A 1 207 ? -10.438 19.625 -6.938 1 88.62 207 LEU A O 1
ATOM 1614 N N . GLU A 1 208 ? -8.398 18.688 -6.973 1 87.75 208 GLU A N 1
ATOM 1615 C CA . GLU A 1 208 ? -7.957 19.375 -5.762 1 87.75 208 GLU A CA 1
ATOM 1616 C C . GLU A 1 208 ? -7.844 20.875 -5.984 1 87.75 208 GLU A C 1
ATOM 1618 O O . GLU A 1 208 ? -8.133 21.672 -5.086 1 87.75 208 GLU A O 1
ATOM 1623 N N . GLY A 1 209 ? -7.324 21.312 -7.098 1 84 209 GLY A N 1
ATOM 1624 C CA . GLY A 1 209 ? -7.191 22.719 -7.43 1 84 209 GLY A CA 1
ATOM 1625 C C . GLY A 1 209 ? -8.531 23.438 -7.547 1 84 209 GLY A C 1
ATOM 1626 O O . GLY A 1 209 ? -8.664 24.594 -7.121 1 84 209 GLY A O 1
ATOM 1627 N N . ARG A 1 210 ? -9.5 22.797 -7.957 1 78.94 210 ARG A N 1
ATOM 1628 C CA . ARG A 1 210 ? -10.828 23.375 -8.094 1 78.94 210 ARG A CA 1
ATOM 1629 C C . ARG A 1 210 ? -11.477 23.594 -6.727 1 78.94 210 ARG A C 1
ATOM 1631 O O . ARG A 1 210 ? -12.203 24.562 -6.52 1 78.94 210 ARG A O 1
ATOM 1638 N N . TRP A 1 211 ? -11.156 22.656 -5.875 1 70 211 TRP A N 1
ATOM 1639 C CA . TRP A 1 211 ? -11.773 22.719 -4.555 1 70 211 TRP A CA 1
ATOM 1640 C C . TRP A 1 211 ? -11.047 23.734 -3.676 1 70 211 TRP A C 1
ATOM 1642 O O . TRP A 1 211 ? -11.672 24.422 -2.861 1 70 211 TRP A O 1
ATOM 1652 N N . THR A 1 212 ? -9.703 23.688 -3.775 1 60.34 212 THR A N 1
ATOM 1653 C CA . THR A 1 212 ? -8.953 24.625 -2.957 1 60.34 212 THR A CA 1
ATOM 1654 C C . THR A 1 212 ? -9.18 26.062 -3.434 1 60.34 212 THR A C 1
ATOM 1656 O O . THR A 1 212 ? -9.039 27.016 -2.662 1 60.34 212 THR A O 1
ATOM 1659 N N . ARG A 1 213 ? -9.445 26.312 -4.625 1 57.28 213 ARG A N 1
ATOM 1660 C CA . ARG A 1 213 ? -9.727 27.656 -5.109 1 57.28 213 ARG A CA 1
ATOM 1661 C C . ARG A 1 213 ? -10.938 28.25 -4.402 1 57.28 213 ARG A C 1
ATOM 1663 O O . ARG A 1 213 ? -11.008 29.469 -4.203 1 57.28 213 ARG A O 1
ATOM 1670 N N . HIS A 1 214 ? -11.695 27.344 -4.035 1 50.72 214 HIS A N 1
ATOM 1671 C CA . HIS A 1 214 ? -12.875 27.906 -3.389 1 50.72 214 HIS A CA 1
ATOM 1672 C C . HIS A 1 214 ? -12.617 28.172 -1.906 1 50.72 214 HIS A C 1
ATOM 1674 O O . HIS A 1 214 ? -13.414 28.828 -1.242 1 50.72 214 HIS A O 1
ATOM 1680 N N . MET A 1 215 ? -11.633 27.469 -1.468 1 48.59 215 MET A N 1
ATOM 1681 C CA . MET A 1 215 ? -11.352 27.719 -0.054 1 48.59 215 MET A CA 1
ATOM 1682 C C . MET A 1 215 ? -10.484 28.953 0.13 1 48.59 215 MET A C 1
ATOM 1684 O O . MET A 1 215 ? -10.312 29.438 1.251 1 48.59 215 MET A O 1
ATOM 1688 N N . ARG A 1 216 ? -9.781 29.562 -0.89 1 42.81 216 ARG A N 1
ATOM 1689 C CA . ARG A 1 216 ? -9.117 30.859 -0.749 1 42.81 216 ARG A CA 1
ATOM 1690 C C . ARG A 1 216 ? -10.109 32 -0.958 1 42.81 216 ARG A C 1
ATOM 1692 O O . ARG A 1 216 ? -11.016 31.891 -1.785 1 42.81 216 ARG A O 1
ATOM 1699 N N . MET B 1 1 ? -8.297 -27.062 13.992 1 78.62 1 MET B N 1
ATOM 1700 C CA . MET B 1 1 ? -7.441 -25.891 13.836 1 78.62 1 MET B CA 1
ATOM 1701 C C . MET B 1 1 ? -6.176 -26.016 14.672 1 78.62 1 MET B C 1
ATOM 1703 O O . MET B 1 1 ? -5.066 -25.875 14.148 1 78.62 1 MET B O 1
ATOM 1707 N N . TRP B 1 2 ? -6.289 -26.484 15.82 1 82.94 2 TRP B N 1
ATOM 1708 C CA . TRP B 1 2 ? -5.133 -26.547 16.719 1 82.94 2 TRP B CA 1
ATOM 1709 C C . TRP B 1 2 ? -4.156 -27.625 16.266 1 82.94 2 TRP B C 1
ATOM 1711 O O . TRP B 1 2 ? -2.939 -27.422 16.312 1 82.94 2 TRP B O 1
ATOM 1721 N N . GLU B 1 3 ? -4.68 -28.719 15.836 1 87.06 3 GLU B N 1
ATOM 1722 C CA . GLU B 1 3 ? -3.818 -29.797 15.375 1 87.06 3 GLU B CA 1
ATOM 1723 C C . GLU B 1 3 ? -3.037 -29.391 14.125 1 87.06 3 GLU B C 1
ATOM 1725 O O . GLU B 1 3 ? -1.847 -29.688 14.008 1 87.06 3 GLU B O 1
ATOM 1730 N N . LEU B 1 4 ? -3.736 -28.781 13.258 1 88.75 4 LEU B N 1
ATOM 1731 C CA . LEU B 1 4 ? -3.094 -28.312 12.039 1 88.75 4 LEU B CA 1
ATOM 1732 C C . LEU B 1 4 ? -2.025 -27.266 12.359 1 88.75 4 LEU B C 1
ATOM 1734 O O . LEU B 1 4 ? -0.968 -27.25 11.727 1 88.75 4 LEU B O 1
ATOM 1738 N N . PHE B 1 5 ? -2.361 -26.453 13.328 1 87.44 5 PHE B N 1
ATOM 1739 C CA . PHE B 1 5 ? -1.409 -25.438 13.766 1 87.44 5 PHE B CA 1
ATOM 1740 C C . PHE B 1 5 ? -0.136 -26.094 14.297 1 87.44 5 PHE B C 1
ATOM 1742 O O . PHE B 1 5 ? 0.969 -25.719 13.898 1 87.44 5 PHE B O 1
ATOM 1749 N N . LEU B 1 6 ? -0.304 -27.078 15.148 1 88 6 LEU B N 1
ATOM 1750 C CA . LEU B 1 6 ? 0.845 -27.734 15.758 1 88 6 LEU B CA 1
ATOM 1751 C C . LEU B 1 6 ? 1.661 -28.484 14.703 1 88 6 LEU B C 1
ATOM 1753 O O . LEU B 1 6 ? 2.893 -28.484 14.758 1 88 6 LEU B O 1
ATOM 1757 N N . ARG B 1 7 ? 1.045 -29.016 13.75 1 88.94 7 ARG B N 1
ATOM 1758 C CA . ARG B 1 7 ? 1.723 -29.766 12.688 1 88.94 7 ARG B CA 1
ATOM 1759 C C . ARG B 1 7 ? 2.488 -28.812 11.766 1 88.94 7 ARG B C 1
ATOM 1761 O O . ARG B 1 7 ? 3.529 -29.188 11.219 1 88.94 7 ARG B O 1
ATOM 1768 N N . SER B 1 8 ? 1.947 -27.594 11.641 1 92.62 8 SER B N 1
ATOM 1769 C CA . SER B 1 8 ? 2.537 -26.641 10.703 1 92.62 8 SER B CA 1
ATOM 1770 C C . SER B 1 8 ? 3.514 -25.703 11.406 1 92.62 8 SER B C 1
ATOM 1772 O O . SER B 1 8 ? 4.148 -24.859 10.766 1 92.62 8 SER B O 1
ATOM 1774 N N . LEU B 1 9 ? 3.664 -25.875 12.672 1 91.56 9 LEU B N 1
ATOM 1775 C CA . LEU B 1 9 ? 4.406 -24.938 13.508 1 91.56 9 LEU B CA 1
ATOM 1776 C C . LEU B 1 9 ? 5.852 -24.812 13.031 1 91.56 9 LEU B C 1
ATOM 1778 O O . LEU B 1 9 ? 6.383 -23.703 12.93 1 91.56 9 LEU B O 1
ATOM 1782 N N . PRO B 1 10 ? 6.555 -25.953 12.742 1 92.94 10 PRO B N 1
ATOM 1783 C CA . PRO B 1 10 ? 7.938 -25.812 12.281 1 92.94 10 PRO B CA 1
ATOM 1784 C C . PRO B 1 10 ? 8.055 -25 10.992 1 92.94 10 PRO B C 1
ATOM 1786 O O . PRO B 1 10 ? 8.969 -24.188 10.844 1 92.94 10 PRO B O 1
ATOM 1789 N N . LEU B 1 11 ? 7.164 -25.219 10.086 1 94.69 11 LEU B N 1
ATOM 1790 C CA . LEU B 1 11 ? 7.133 -24.469 8.836 1 94.69 11 LEU B CA 1
ATOM 1791 C C . LEU B 1 11 ? 6.82 -23 9.086 1 94.69 11 LEU B C 1
ATOM 1793 O O . LEU B 1 11 ? 7.422 -22.125 8.469 1 94.69 11 LEU B O 1
ATOM 1797 N N . LEU B 1 12 ? 5.91 -22.766 9.984 1 96.94 12 LEU B N 1
ATOM 1798 C CA . LEU B 1 12 ? 5.473 -21.406 10.281 1 96.94 12 LEU B CA 1
ATOM 1799 C C . LEU B 1 12 ? 6.582 -20.609 10.969 1 96.94 12 LEU B C 1
ATOM 1801 O O . LEU B 1 12 ? 6.738 -19.406 10.719 1 96.94 12 LEU B O 1
ATOM 1805 N N . GLU B 1 13 ? 7.336 -21.25 11.797 1 96.88 13 GLU B N 1
ATOM 1806 C CA . GLU B 1 13 ? 8.461 -20.594 12.461 1 96.88 13 GLU B CA 1
ATOM 1807 C C . GLU B 1 13 ? 9.5 -20.109 11.445 1 96.88 13 GLU B C 1
ATOM 1809 O O . GLU B 1 13 ? 9.984 -18.984 11.531 1 96.88 13 GLU B O 1
ATOM 1814 N N . LYS B 1 14 ? 9.836 -20.969 10.516 1 98 14 LYS B N 1
ATOM 1815 C CA . LYS B 1 14 ? 10.781 -20.594 9.469 1 98 14 LYS B CA 1
ATOM 1816 C C . LYS B 1 14 ? 10.203 -19.516 8.562 1 98 14 LYS B C 1
ATOM 1818 O O . LYS B 1 14 ? 10.938 -18.641 8.094 1 98 14 LYS B O 1
ATOM 1823 N N . ALA B 1 15 ? 8.922 -19.625 8.344 1 98.62 15 ALA B N 1
ATOM 1824 C CA . ALA B 1 15 ? 8.242 -18.656 7.484 1 98.62 15 ALA B CA 1
ATOM 1825 C C . ALA B 1 15 ? 8.242 -17.266 8.117 1 98.62 15 ALA B C 1
ATOM 1827 O O . ALA B 1 15 ? 8.336 -16.25 7.422 1 98.62 15 ALA B O 1
ATOM 1828 N N . ILE B 1 16 ? 8.07 -17.219 9.461 1 98.62 16 ILE B N 1
ATOM 1829 C CA . ILE B 1 16 ? 8.109 -15.953 10.172 1 98.62 16 ILE B CA 1
ATOM 1830 C C . ILE B 1 16 ? 9.484 -15.305 9.992 1 98.62 16 ILE B C 1
ATOM 1832 O O . ILE B 1 16 ? 9.578 -14.102 9.734 1 98.62 16 ILE B O 1
ATOM 1836 N N . VAL B 1 17 ? 10.516 -16.062 10.086 1 98.56 17 VAL B N 1
ATOM 1837 C CA . VAL B 1 17 ? 11.883 -15.57 9.93 1 98.56 17 VAL B CA 1
ATOM 1838 C C . VAL B 1 17 ? 12.094 -15.062 8.508 1 98.56 17 VAL B C 1
ATOM 1840 O O . VAL B 1 17 ? 12.703 -14.008 8.305 1 98.56 17 VAL B O 1
ATOM 1843 N N . MET B 1 18 ? 11.633 -15.828 7.562 1 98.81 18 MET B N 1
ATOM 1844 C CA . MET B 1 18 ? 11.734 -15.414 6.168 1 98.81 18 MET B CA 1
ATOM 1845 C C . MET B 1 18 ? 10.984 -14.109 5.926 1 98.81 18 MET B C 1
ATOM 1847 O O . MET B 1 18 ? 11.5 -13.195 5.277 1 98.81 18 MET B O 1
ATOM 1851 N N . THR B 1 19 ? 9.75 -13.984 6.449 1 98.88 19 THR B N 1
ATOM 1852 C CA . THR B 1 19 ? 8.922 -12.797 6.316 1 98.88 19 THR B CA 1
ATOM 1853 C C . THR B 1 19 ? 9.609 -11.578 6.922 1 98.88 19 THR B C 1
ATOM 1855 O O . THR B 1 19 ? 9.758 -10.547 6.258 1 98.88 19 THR B O 1
ATOM 1858 N N . LEU B 1 20 ? 10.078 -11.711 8.125 1 98.81 20 LEU B N 1
ATOM 1859 C CA . LEU B 1 20 ? 10.734 -10.609 8.82 1 98.81 20 LEU B CA 1
ATOM 1860 C C . LEU B 1 20 ? 12.078 -10.289 8.188 1 98.81 20 LEU B C 1
ATOM 1862 O O . LEU B 1 20 ? 12.453 -9.117 8.07 1 98.81 20 LEU B O 1
ATOM 1866 N N . GLY B 1 21 ? 12.797 -11.305 7.812 1 98.75 21 GLY B N 1
ATOM 1867 C CA . GLY B 1 21 ? 14.086 -11.102 7.168 1 98.75 21 GLY B CA 1
ATOM 1868 C C . GLY B 1 21 ? 13.984 -10.359 5.852 1 98.75 21 GLY B C 1
ATOM 1869 O O . GLY B 1 21 ? 14.766 -9.445 5.586 1 98.75 21 GLY B O 1
ATOM 1870 N N . LEU B 1 22 ? 13.055 -10.789 4.996 1 98.81 22 LEU B N 1
ATOM 1871 C CA . LEU B 1 22 ? 12.828 -10.117 3.721 1 98.81 22 LEU B CA 1
ATOM 1872 C C . LEU B 1 22 ? 12.422 -8.664 3.938 1 98.81 22 LEU B C 1
ATOM 1874 O O . LEU B 1 22 ? 12.945 -7.762 3.277 1 98.81 22 LEU B O 1
ATOM 1878 N N . GLY B 1 23 ? 11.445 -8.461 4.887 1 98.75 23 GLY B N 1
ATOM 1879 C CA . GLY B 1 23 ? 10.961 -7.117 5.172 1 98.75 23 GLY B CA 1
ATOM 1880 C C . GLY B 1 23 ? 12.047 -6.199 5.703 1 98.75 23 GLY B C 1
ATOM 1881 O O . GLY B 1 23 ? 12.234 -5.094 5.195 1 98.75 23 GLY B O 1
ATOM 1882 N N . LEU B 1 24 ? 12.742 -6.664 6.711 1 98.56 24 LEU B N 1
ATOM 1883 C CA . LEU B 1 24 ? 13.797 -5.867 7.332 1 98.56 24 LEU B CA 1
ATOM 1884 C C . LEU B 1 24 ? 14.961 -5.66 6.371 1 98.56 24 LEU B C 1
ATOM 1886 O O . LEU B 1 24 ? 15.539 -4.57 6.312 1 98.56 24 LEU B O 1
ATOM 1890 N N . GLY B 1 25 ? 15.344 -6.699 5.668 1 98.81 25 GLY B N 1
ATOM 1891 C CA . GLY B 1 25 ? 16.406 -6.57 4.68 1 98.81 25 GLY B CA 1
ATOM 1892 C C . GLY B 1 25 ? 16.094 -5.555 3.598 1 98.81 25 GLY B C 1
ATOM 1893 O O . GLY B 1 25 ? 16.906 -4.688 3.295 1 98.81 25 GLY B O 1
ATOM 1894 N N . ALA B 1 26 ? 14.945 -5.68 3.021 1 98.88 26 ALA B N 1
ATOM 1895 C CA . ALA B 1 26 ? 14.523 -4.746 1.976 1 98.88 26 ALA B CA 1
ATOM 1896 C C . ALA B 1 26 ? 14.422 -3.324 2.518 1 98.88 26 ALA B C 1
ATOM 1898 O O . ALA B 1 26 ? 14.703 -2.359 1.805 1 98.88 26 ALA B O 1
ATOM 1899 N N . PHE B 1 27 ? 13.984 -3.236 3.799 1 98.88 27 PHE B N 1
ATOM 1900 C CA . PHE B 1 27 ? 13.867 -1.923 4.418 1 98.88 27 PHE B CA 1
ATOM 1901 C C . PHE B 1 27 ? 15.234 -1.269 4.57 1 98.88 27 PHE B C 1
ATOM 1903 O O . PHE B 1 27 ? 15.406 -0.097 4.227 1 98.88 27 PHE B O 1
ATOM 1910 N N . ILE B 1 28 ? 16.156 -1.994 5.066 1 98.81 28 ILE B N 1
ATOM 1911 C CA . ILE B 1 28 ? 17.5 -1.476 5.297 1 98.81 28 ILE B CA 1
ATOM 1912 C C . ILE B 1 28 ? 18.141 -1.096 3.965 1 98.81 28 ILE B C 1
ATOM 1914 O O . ILE B 1 28 ? 18.656 0.019 3.809 1 98.81 28 ILE B O 1
ATOM 1918 N N . LEU B 1 29 ? 18.109 -1.983 3.039 1 98.94 29 LEU B N 1
ATOM 1919 C CA . LEU B 1 29 ? 18.656 -1.693 1.72 1 98.94 29 LEU B CA 1
ATOM 1920 C C . LEU B 1 29 ? 17.891 -0.559 1.047 1 98.94 29 LEU B C 1
ATOM 1922 O O . LEU B 1 29 ? 18.5 0.275 0.36 1 98.94 29 LEU B O 1
ATOM 1926 N N . GLY B 1 30 ? 16.594 -0.585 1.251 1 98.88 30 GLY B N 1
ATOM 1927 C CA . GLY B 1 30 ? 15.773 0.489 0.73 1 98.88 30 GLY B CA 1
ATOM 1928 C C . GLY B 1 30 ? 16.109 1.844 1.326 1 98.88 30 GLY B C 1
ATOM 1929 O O . GLY B 1 30 ? 16.031 2.863 0.638 1 98.88 30 GLY B O 1
ATOM 1930 N N . CYS B 1 31 ? 16.422 1.894 2.594 1 98.81 31 CYS B N 1
ATOM 1931 C CA . CYS B 1 31 ? 16.812 3.141 3.24 1 98.81 31 CYS B CA 1
ATOM 1932 C C . CYS B 1 31 ? 18.078 3.697 2.623 1 98.81 31 CYS B C 1
ATOM 1934 O O . CYS B 1 31 ? 18.188 4.902 2.387 1 98.81 31 CYS B O 1
ATOM 1936 N N . ILE B 1 32 ? 19.016 2.828 2.391 1 98.75 32 ILE B N 1
ATOM 1937 C CA . ILE B 1 32 ? 20.281 3.238 1.8 1 98.75 32 ILE B CA 1
ATOM 1938 C C . ILE B 1 32 ? 20.047 3.793 0.398 1 98.75 32 ILE B C 1
ATOM 1940 O O . ILE B 1 32 ? 20.438 4.926 0.096 1 98.75 32 ILE B O 1
ATOM 1944 N N . LEU B 1 33 ? 19.375 3.043 -0.398 1 98.88 33 LEU B N 1
ATOM 1945 C CA . LEU B 1 33 ? 19.094 3.465 -1.767 1 98.88 33 LEU B CA 1
ATOM 1946 C C . LEU B 1 33 ? 18.156 4.664 -1.786 1 98.88 33 LEU B C 1
ATOM 1948 O O . LEU B 1 33 ? 18.328 5.574 -2.604 1 98.88 33 LEU B O 1
ATOM 1952 N N . GLY B 1 34 ? 17.141 4.629 -0.9 1 98.88 34 GLY B N 1
ATOM 1953 C CA . GLY B 1 34 ? 16.203 5.73 -0.803 1 98.88 34 GLY B CA 1
ATOM 1954 C C . GLY B 1 34 ? 16.859 7.047 -0.439 1 98.88 34 GLY B C 1
ATOM 1955 O O . GLY B 1 34 ? 16.5 8.094 -0.986 1 98.88 34 GLY B O 1
ATOM 1956 N N . MET B 1 35 ? 17.797 7 0.484 1 98.38 35 MET B N 1
ATOM 1957 C CA . MET B 1 35 ? 18.531 8.203 0.859 1 98.38 35 MET B CA 1
ATOM 1958 C C . MET B 1 35 ? 19.328 8.742 -0.32 1 98.38 35 MET B C 1
ATOM 1960 O O . MET B 1 35 ? 19.359 9.953 -0.562 1 98.38 35 MET B O 1
ATOM 1964 N N . LEU B 1 36 ? 19.984 7.875 -1.032 1 98.44 36 LEU B N 1
ATOM 1965 C CA . LEU B 1 36 ? 20.734 8.281 -2.211 1 98.44 36 LEU B CA 1
ATOM 1966 C C . LEU B 1 36 ? 19.828 8.93 -3.248 1 98.44 36 LEU B C 1
ATOM 1968 O O . LEU B 1 36 ? 20.156 9.984 -3.795 1 98.44 36 LEU B O 1
ATOM 1972 N N . ILE B 1 37 ? 18.703 8.359 -3.527 1 98.81 37 ILE B N 1
ATOM 1973 C CA . ILE B 1 37 ? 17.766 8.883 -4.5 1 98.81 37 ILE B CA 1
ATOM 1974 C C . ILE B 1 37 ? 17.219 10.227 -4.023 1 98.81 37 ILE B C 1
ATOM 1976 O O . ILE B 1 37 ? 17.031 11.148 -4.82 1 98.81 37 ILE B O 1
ATOM 1980 N N . ALA B 1 38 ? 16.922 10.336 -2.711 1 98.5 38 ALA B N 1
ATOM 1981 C CA . ALA B 1 38 ? 16.453 11.602 -2.148 1 98.5 38 ALA B CA 1
ATOM 1982 C C . ALA B 1 38 ? 17.469 12.719 -2.393 1 98.5 38 ALA B C 1
ATOM 1984 O O . ALA B 1 38 ? 17.094 13.836 -2.762 1 98.5 38 ALA B O 1
ATOM 1985 N N . LEU B 1 39 ? 18.734 12.445 -2.191 1 97.12 39 LEU B N 1
ATOM 1986 C CA . LEU B 1 39 ? 19.781 13.445 -2.387 1 97.12 39 LEU B CA 1
ATOM 1987 C C . LEU B 1 39 ? 19.906 13.812 -3.861 1 97.12 39 LEU B C 1
ATOM 1989 O O . LEU B 1 39 ? 20.156 14.977 -4.195 1 97.12 39 LEU B O 1
ATOM 1993 N N . LEU B 1 40 ? 19.766 12.805 -4.734 1 98.06 40 LEU B N 1
ATOM 1994 C CA . LEU B 1 40 ? 19.797 13.086 -6.164 1 98.06 40 LEU B CA 1
ATOM 1995 C C . LEU B 1 40 ? 18.641 13.992 -6.566 1 98.06 40 LEU B C 1
ATOM 1997 O O . LEU B 1 40 ? 18.781 14.852 -7.438 1 98.06 40 LEU B O 1
ATOM 2001 N N . ARG B 1 41 ? 17.531 13.789 -5.965 1 96.94 41 ARG B N 1
ATOM 2002 C CA . ARG B 1 41 ? 16.344 14.602 -6.258 1 96.94 41 ARG B CA 1
ATOM 2003 C C . ARG B 1 41 ? 16.547 16.031 -5.789 1 96.94 41 ARG B C 1
ATOM 2005 O O . ARG B 1 41 ? 15.891 16.953 -6.293 1 96.94 41 ARG B O 1
ATOM 2012 N N . LEU B 1 42 ? 17.422 16.25 -4.789 1 94.88 42 LEU B N 1
ATOM 2013 C CA . LEU B 1 42 ? 17.672 17.562 -4.223 1 94.88 42 LEU B CA 1
ATOM 2014 C C . LEU B 1 42 ? 18.891 18.219 -4.867 1 94.88 42 LEU B C 1
ATOM 2016 O O . LEU B 1 42 ? 19.234 19.359 -4.539 1 94.88 42 LEU B O 1
ATOM 2020 N N . SER B 1 43 ? 19.516 17.531 -5.797 1 94.31 43 SER B N 1
ATOM 2021 C CA . SER B 1 43 ? 20.719 18.016 -6.465 1 94.31 43 SER B CA 1
ATOM 2022 C C . SER B 1 43 ? 20.422 19.234 -7.336 1 94.31 43 SER B C 1
ATOM 2024 O O . SER B 1 43 ? 19.312 19.391 -7.824 1 94.31 43 SER B O 1
ATOM 2026 N N . SER B 1 44 ? 21.359 20.078 -7.516 1 93.19 44 SER B N 1
ATOM 2027 C CA . SER B 1 44 ? 21.234 21.234 -8.398 1 93.19 44 SER B CA 1
ATOM 2028 C C . SER B 1 44 ? 21.391 20.828 -9.867 1 93.19 44 SER B C 1
ATOM 2030 O O . SER B 1 44 ? 21.031 21.594 -10.766 1 93.19 44 SER B O 1
ATOM 2032 N N . VAL B 1 45 ? 21.969 19.719 -10.109 1 96.81 45 VAL B N 1
ATOM 2033 C CA . VAL B 1 45 ? 22.203 19.234 -11.461 1 96.81 45 VAL B CA 1
ATOM 2034 C C . VAL B 1 45 ? 20.891 18.688 -12.039 1 96.81 45 VAL B C 1
ATOM 2036 O O . VAL B 1 45 ? 20.344 17.688 -11.539 1 96.81 45 VAL B O 1
ATOM 2039 N N . ARG B 1 46 ? 20.438 19.219 -13.133 1 97.38 46 ARG B N 1
ATOM 2040 C CA . ARG B 1 46 ? 19.141 18.922 -13.734 1 97.38 46 ARG B CA 1
ATOM 2041 C C . ARG B 1 46 ? 19.047 17.453 -14.125 1 97.38 46 ARG B C 1
ATOM 2043 O O . ARG B 1 46 ? 18 16.812 -13.945 1 97.38 46 ARG B O 1
ATOM 2050 N N . LEU B 1 47 ? 20.078 16.875 -14.664 1 97.94 47 LEU B N 1
ATOM 2051 C CA . LEU B 1 47 ? 20.062 15.5 -15.133 1 97.94 47 LEU B CA 1
ATOM 2052 C C . LEU B 1 47 ? 19.891 14.531 -13.961 1 97.94 47 LEU B C 1
ATOM 2054 O O . LEU B 1 47 ? 19.172 13.539 -14.078 1 97.94 47 LEU B O 1
ATOM 2058 N N . LEU B 1 48 ? 20.516 14.781 -12.875 1 97.94 48 LEU B N 1
ATOM 2059 C CA . LEU B 1 48 ? 20.406 13.93 -11.695 1 97.94 48 LEU B CA 1
ATOM 2060 C C . LEU B 1 48 ? 19 13.992 -11.109 1 97.94 48 LEU B C 1
ATOM 2062 O O . LEU B 1 48 ? 18.453 12.961 -10.719 1 97.94 48 LEU B O 1
ATOM 2066 N N . ARG B 1 49 ? 18.453 15.07 -11.117 1 97.94 49 ARG B N 1
ATOM 2067 C CA . ARG B 1 49 ? 17.094 15.266 -10.617 1 97.94 49 ARG B CA 1
ATOM 2068 C C . ARG B 1 49 ? 16.078 14.531 -11.492 1 97.94 49 ARG B C 1
ATOM 2070 O O . ARG B 1 49 ? 15.172 13.883 -10.984 1 97.94 49 ARG B O 1
ATOM 2077 N N . ALA B 1 50 ? 16.328 14.648 -12.75 1 98.06 50 ALA B N 1
ATOM 2078 C CA . ALA B 1 50 ? 15.398 14.023 -13.695 1 98.06 50 ALA B CA 1
ATOM 2079 C C . ALA B 1 50 ? 15.445 12.508 -13.586 1 98.06 50 ALA B C 1
ATOM 2081 O O . ALA B 1 50 ? 14.406 11.844 -13.648 1 98.06 50 ALA B O 1
ATOM 2082 N N . LEU B 1 51 ? 16.609 11.961 -13.438 1 98.44 51 LEU B N 1
ATOM 2083 C CA . LEU B 1 51 ? 16.766 10.516 -13.305 1 98.44 51 LEU B CA 1
ATOM 2084 C C . LEU B 1 51 ? 16.125 10.008 -12.023 1 98.44 51 LEU B C 1
ATOM 2086 O O . LEU B 1 51 ? 15.438 8.984 -12.031 1 98.44 51 LEU B O 1
ATOM 2090 N N . ALA B 1 52 ? 16.344 10.75 -10.969 1 98.69 52 ALA B N 1
ATOM 2091 C CA . ALA B 1 52 ? 15.766 10.375 -9.68 1 98.69 52 ALA B CA 1
ATOM 2092 C C . ALA B 1 52 ? 14.242 10.477 -9.719 1 98.69 52 ALA B C 1
ATOM 2094 O O . ALA B 1 52 ? 13.539 9.602 -9.203 1 98.69 52 ALA B O 1
ATOM 2095 N N . PHE B 1 53 ? 13.789 11.492 -10.344 1 98 53 PHE B N 1
ATOM 2096 C CA . PHE B 1 53 ? 12.352 11.688 -10.477 1 98 53 PHE B CA 1
ATOM 2097 C C . PHE B 1 53 ? 11.727 10.562 -11.297 1 98 53 PHE B C 1
ATOM 2099 O O . PHE B 1 53 ? 10.664 10.047 -10.938 1 98 53 PHE B O 1
ATOM 2106 N N . SER B 1 54 ? 12.367 10.234 -12.344 1 98.44 54 SER B N 1
ATOM 2107 C CA . SER B 1 54 ? 11.867 9.164 -13.203 1 98.44 54 SER B CA 1
ATOM 2108 C C . SER B 1 54 ? 11.828 7.832 -12.461 1 98.44 54 SER B C 1
ATOM 2110 O O . SER B 1 54 ? 10.867 7.066 -12.586 1 98.44 54 SER B O 1
ATOM 2112 N N . TYR B 1 55 ? 12.875 7.539 -11.734 1 98.75 55 TYR B N 1
ATOM 2113 C CA . TYR B 1 55 ? 12.938 6.332 -10.914 1 98.75 55 TYR B CA 1
ATOM 2114 C C . TYR B 1 55 ? 11.758 6.27 -9.953 1 98.75 55 TYR B C 1
ATOM 2116 O O . TYR B 1 55 ? 11.047 5.262 -9.891 1 98.75 55 TYR B O 1
ATOM 2124 N N . VAL B 1 56 ? 11.523 7.332 -9.234 1 98.81 56 VAL B N 1
ATOM 2125 C CA . VAL B 1 56 ? 10.477 7.387 -8.227 1 98.81 56 VAL B CA 1
ATOM 2126 C C . VAL B 1 56 ? 9.102 7.266 -8.891 1 98.81 56 VAL B C 1
ATOM 2128 O O . VAL B 1 56 ? 8.242 6.523 -8.422 1 98.81 56 VAL B O 1
ATOM 2131 N N . SER B 1 57 ? 8.945 7.957 -10 1 98.5 57 SER B N 1
ATOM 2132 C CA . SER B 1 57 ? 7.684 7.922 -10.734 1 98.5 57 SER B CA 1
ATOM 2133 C C . SER B 1 57 ? 7.352 6.508 -11.195 1 98.5 57 SER B C 1
ATOM 2135 O O . SER B 1 57 ? 6.223 6.047 -11.039 1 98.5 57 SER B O 1
ATOM 2137 N N . LEU B 1 58 ? 8.297 5.816 -11.664 1 98.69 58 LEU B N 1
ATOM 2138 C CA . LEU B 1 58 ? 8.094 4.484 -12.219 1 98.69 58 LEU B CA 1
ATOM 2139 C C . LEU B 1 58 ? 7.797 3.475 -11.117 1 98.69 58 LEU B C 1
ATOM 2141 O O . LEU B 1 58 ? 6.844 2.701 -11.219 1 98.69 58 LEU B O 1
ATOM 2145 N N . PHE B 1 59 ? 8.562 3.496 -10.055 1 98.81 59 PHE B N 1
ATOM 2146 C CA . PHE B 1 59 ? 8.453 2.465 -9.031 1 98.81 59 PHE B CA 1
ATOM 2147 C C . PHE B 1 59 ? 7.242 2.717 -8.133 1 98.81 59 PHE B C 1
ATOM 2149 O O . PHE B 1 59 ? 6.641 1.773 -7.617 1 98.81 59 PHE B O 1
ATOM 2156 N N . ARG B 1 60 ? 6.836 3.973 -7.988 1 98.44 60 ARG B N 1
ATOM 2157 C CA . ARG B 1 60 ? 5.637 4.266 -7.207 1 98.44 60 ARG B CA 1
ATOM 2158 C C . ARG B 1 60 ? 4.387 4.191 -8.078 1 98.44 60 ARG B C 1
ATOM 2160 O O . ARG B 1 60 ? 3.27 4.098 -7.562 1 98.44 60 ARG B O 1
ATOM 2167 N N . GLY B 1 61 ? 4.586 4.211 -9.445 1 98.44 61 GLY B N 1
ATOM 2168 C CA . GLY B 1 61 ? 3.453 4.25 -10.359 1 98.44 61 GLY B CA 1
ATOM 2169 C C . GLY B 1 61 ? 3.082 2.887 -10.906 1 98.44 61 GLY B C 1
ATOM 2170 O O . GLY B 1 61 ? 2.102 2.754 -11.641 1 98.44 61 GLY B O 1
ATOM 2171 N N . THR B 1 62 ? 3.84 1.849 -10.547 1 98.81 62 THR B N 1
ATOM 2172 C CA . THR B 1 62 ? 3.586 0.481 -10.984 1 98.81 62 THR B CA 1
ATOM 2173 C C . THR B 1 62 ? 3.373 -0.442 -9.789 1 98.81 62 THR B C 1
ATOM 2175 O O . THR B 1 62 ? 3.99 -0.258 -8.742 1 98.81 62 THR B O 1
ATOM 2178 N N . PRO B 1 63 ? 2.477 -1.436 -9.922 1 98.88 63 PRO B N 1
ATOM 2179 C CA . PRO B 1 63 ? 2.246 -2.352 -8.797 1 98.88 63 PRO B CA 1
ATOM 2180 C C . PRO B 1 63 ? 3.496 -3.139 -8.414 1 98.88 63 PRO B C 1
ATOM 2182 O O . PRO B 1 63 ? 4.23 -3.605 -9.289 1 98.88 63 PRO B O 1
ATOM 2185 N N . LEU B 1 64 ? 3.684 -3.262 -7.129 1 98.94 64 LEU B N 1
ATOM 2186 C CA . LEU B 1 64 ? 4.816 -4.031 -6.625 1 98.94 64 LEU B CA 1
ATOM 2187 C C . LEU B 1 64 ? 4.781 -5.461 -7.16 1 98.94 64 LEU B C 1
ATOM 2189 O O . LEU B 1 64 ? 5.82 -6.027 -7.496 1 98.94 64 LEU B O 1
ATOM 2193 N N . LEU B 1 65 ? 3.588 -6.062 -7.238 1 98.94 65 LEU B N 1
ATOM 2194 C CA . LEU B 1 65 ? 3.482 -7.422 -7.75 1 98.94 65 LEU B CA 1
ATOM 2195 C C . LEU B 1 65 ? 4.043 -7.516 -9.164 1 98.94 65 LEU B C 1
ATOM 2197 O O . LEU B 1 65 ? 4.777 -8.453 -9.484 1 98.94 65 LEU B O 1
ATOM 2201 N N . VAL B 1 66 ? 3.746 -6.539 -10.016 1 98.94 66 VAL B N 1
ATOM 2202 C CA . VAL B 1 66 ? 4.23 -6.512 -11.391 1 98.94 66 VAL B CA 1
ATOM 2203 C C . VAL B 1 66 ? 5.754 -6.426 -11.398 1 98.94 66 VAL B C 1
ATOM 2205 O O . VAL B 1 66 ? 6.414 -7.09 -12.203 1 98.94 66 VAL B O 1
ATOM 2208 N N . GLN B 1 67 ? 6.316 -5.66 -10.508 1 98.88 67 GLN B N 1
ATOM 2209 C CA . GLN B 1 67 ? 7.762 -5.508 -10.398 1 98.88 67 GLN B CA 1
ATOM 2210 C C . GLN B 1 67 ? 8.43 -6.824 -10.008 1 98.88 67 GLN B C 1
ATOM 2212 O O . GLN B 1 67 ? 9.445 -7.207 -10.586 1 98.88 67 GLN B O 1
ATOM 2217 N N . ILE B 1 68 ? 7.828 -7.531 -9.07 1 98.94 68 ILE B N 1
ATOM 2218 C CA . ILE B 1 68 ? 8.367 -8.805 -8.609 1 98.94 68 ILE B CA 1
ATOM 2219 C C . ILE B 1 68 ? 8.336 -9.82 -9.758 1 98.94 68 ILE B C 1
ATOM 2221 O O . ILE B 1 68 ? 9.344 -10.484 -10.023 1 98.94 68 ILE B O 1
ATOM 2225 N N . LEU B 1 69 ? 7.211 -9.906 -10.438 1 98.81 69 LEU B N 1
ATOM 2226 C CA . LEU B 1 69 ? 7.043 -10.883 -11.508 1 98.81 69 LEU B CA 1
ATOM 2227 C C . LEU B 1 69 ? 7.949 -10.562 -12.688 1 98.81 69 LEU B C 1
ATOM 2229 O O . LEU B 1 69 ? 8.492 -11.469 -13.328 1 98.81 69 LEU B O 1
ATOM 2233 N N . LEU B 1 70 ? 8.109 -9.25 -12.961 1 98.62 70 LEU B N 1
ATOM 2234 C CA . LEU B 1 70 ? 9 -8.82 -14.031 1 98.62 70 LEU B CA 1
ATOM 2235 C C . LEU B 1 70 ? 10.43 -9.273 -13.758 1 98.62 70 LEU B C 1
ATOM 2237 O O . LEU B 1 70 ? 11.094 -9.82 -14.641 1 98.62 70 LEU B O 1
ATOM 2241 N N . ILE B 1 71 ? 10.883 -9.086 -12.547 1 98.56 71 ILE B N 1
ATOM 2242 C CA . ILE B 1 71 ? 12.258 -9.414 -12.188 1 98.56 71 ILE B CA 1
ATOM 2243 C C . ILE B 1 71 ? 12.445 -10.93 -12.211 1 98.56 71 ILE B C 1
ATOM 2245 O O . ILE B 1 71 ? 13.422 -11.43 -12.781 1 98.56 71 ILE B O 1
ATOM 2249 N N . TYR B 1 72 ? 11.516 -11.672 -11.68 1 98.56 72 TYR B N 1
ATOM 2250 C CA . TYR B 1 72 ? 11.68 -13.117 -11.516 1 98.56 72 TYR B CA 1
ATOM 2251 C C . TYR B 1 72 ? 11.492 -13.844 -12.844 1 98.56 72 TYR B C 1
ATOM 2253 O O . TYR B 1 72 ? 12.258 -14.758 -13.164 1 98.56 72 TYR B O 1
ATOM 2261 N N . PHE B 1 73 ? 10.555 -13.438 -13.656 1 97.88 73 PHE B N 1
ATOM 2262 C CA . PHE B 1 73 ? 10.227 -14.18 -14.867 1 97.88 73 PHE B CA 1
ATOM 2263 C C . PHE B 1 73 ? 10.797 -13.484 -16.094 1 97.88 73 PHE B C 1
ATOM 2265 O O . PHE B 1 73 ? 10.992 -14.109 -17.141 1 97.88 73 PHE B O 1
ATOM 2272 N N . GLY B 1 74 ? 11.047 -12.164 -16.031 1 97.06 74 GLY B N 1
ATOM 2273 C CA . GLY B 1 74 ? 11.445 -11.398 -17.203 1 97.06 74 GLY B CA 1
ATOM 2274 C C . GLY B 1 74 ? 12.945 -11.398 -17.438 1 97.06 74 GLY B C 1
ATOM 2275 O O . GLY B 1 74 ? 13.406 -11.555 -18.562 1 97.06 74 GLY B O 1
ATOM 2276 N N . LEU B 1 75 ? 13.719 -11.344 -16.344 1 96.56 75 LEU B N 1
ATOM 2277 C CA . LEU B 1 75 ? 15.164 -11.141 -16.422 1 96.56 75 LEU B CA 1
ATOM 2278 C C . LEU B 1 75 ? 15.844 -12.359 -17.047 1 96.56 75 LEU B C 1
ATOM 2280 O O . LEU B 1 75 ? 16.844 -12.219 -17.75 1 96.56 75 LEU B O 1
ATOM 2284 N N . PRO B 1 76 ? 15.336 -13.5 -16.797 1 95.25 76 PRO B N 1
ATOM 2285 C CA . PRO B 1 76 ? 15.984 -14.68 -17.359 1 95.25 76 PRO B CA 1
ATOM 2286 C C . PRO B 1 76 ? 16.078 -14.625 -18.891 1 95.25 76 PRO B C 1
ATOM 2288 O O . PRO B 1 76 ? 16.984 -15.203 -19.484 1 95.25 76 PRO B O 1
ATOM 2291 N N . HIS B 1 77 ? 15.148 -13.93 -19.594 1 91.25 77 HIS B N 1
ATOM 2292 C CA . HIS B 1 77 ? 15.195 -13.758 -21.031 1 91.25 77 HIS B CA 1
ATOM 2293 C C . HIS B 1 77 ? 16.516 -13.109 -21.469 1 91.25 77 HIS B C 1
ATOM 2295 O O . HIS B 1 77 ? 16.984 -13.344 -22.594 1 91.25 77 HIS B O 1
ATOM 2301 N N . TYR B 1 78 ? 17.172 -12.398 -20.578 1 93.06 78 TYR B N 1
ATOM 2302 C CA . TYR B 1 78 ? 18.438 -11.727 -20.891 1 93.06 78 TYR B CA 1
ATOM 2303 C C . TYR B 1 78 ? 19.609 -12.43 -20.219 1 93.06 78 TYR B C 1
ATOM 2305 O O . TYR B 1 78 ? 20.688 -11.859 -20.078 1 93.06 78 TYR B O 1
ATOM 2313 N N . GLY B 1 79 ? 19.359 -13.578 -19.688 1 93.94 79 GLY B N 1
ATOM 2314 C CA . GLY B 1 79 ? 20.422 -14.398 -19.141 1 93.94 79 GLY B CA 1
ATOM 2315 C C . GLY B 1 79 ? 20.656 -14.164 -17.656 1 93.94 79 GLY B C 1
ATOM 2316 O O . GLY B 1 79 ? 21.531 -14.781 -17.047 1 93.94 79 GLY B O 1
ATOM 2317 N N . ILE B 1 80 ? 19.875 -13.352 -16.938 1 96 80 ILE B N 1
ATOM 2318 C CA . ILE B 1 80 ? 20 -13.07 -15.508 1 96 80 ILE B CA 1
ATOM 2319 C C . ILE B 1 80 ? 18.984 -13.898 -14.719 1 96 80 ILE B C 1
ATOM 2321 O O . ILE B 1 80 ? 17.797 -13.555 -14.656 1 96 80 ILE B O 1
ATOM 2325 N N . VAL B 1 81 ? 19.484 -14.961 -14.164 1 95.94 81 VAL B N 1
ATOM 2326 C CA . VAL B 1 81 ? 18.609 -15.867 -13.43 1 95.94 81 VAL B CA 1
ATOM 2327 C C . VAL B 1 81 ? 18.828 -15.695 -11.93 1 95.94 81 VAL B C 1
ATOM 2329 O O . VAL B 1 81 ? 19.922 -15.961 -11.422 1 95.94 81 VAL B O 1
ATOM 2332 N N . LEU B 1 82 ? 17.844 -15.219 -11.273 1 97.38 82 LEU B N 1
ATOM 2333 C CA . LEU B 1 82 ? 17.875 -15.07 -9.82 1 97.38 82 LEU B CA 1
ATOM 2334 C C . LEU B 1 82 ? 16.922 -16.062 -9.164 1 97.38 82 LEU B C 1
ATOM 2336 O O . LEU B 1 82 ? 15.828 -16.328 -9.68 1 97.38 82 LEU B O 1
ATOM 2340 N N . THR B 1 83 ? 17.375 -16.641 -8.062 1 98.31 83 THR B N 1
ATOM 2341 C CA . THR B 1 83 ? 16.484 -17.484 -7.277 1 98.31 83 THR B CA 1
ATOM 2342 C C . THR B 1 83 ? 15.383 -16.656 -6.625 1 98.31 83 THR B C 1
ATOM 2344 O O . THR B 1 83 ? 15.445 -15.414 -6.633 1 98.31 83 THR B O 1
ATOM 2347 N N . PRO B 1 84 ? 14.312 -17.266 -6.094 1 98.75 84 PRO B N 1
ATOM 2348 C CA . PRO B 1 84 ? 13.133 -16.547 -5.602 1 98.75 84 PRO B CA 1
ATOM 2349 C C . PRO B 1 84 ? 13.477 -15.516 -4.535 1 98.75 84 PRO B C 1
ATOM 2351 O O . PRO B 1 84 ? 13.039 -14.359 -4.625 1 98.75 84 PRO B O 1
ATOM 2354 N N . ILE B 1 85 ? 14.328 -15.812 -3.561 1 98.81 85 ILE B N 1
ATOM 2355 C CA . ILE B 1 85 ? 14.586 -14.938 -2.42 1 98.81 85 ILE B CA 1
ATOM 2356 C C . ILE B 1 85 ? 15.32 -13.68 -2.881 1 98.81 85 ILE B C 1
ATOM 2358 O O . ILE B 1 85 ? 14.867 -12.562 -2.633 1 98.81 85 ILE B O 1
ATOM 2362 N N . PRO B 1 86 ? 16.453 -13.766 -3.65 1 98.75 86 PRO B N 1
ATOM 2363 C CA . PRO B 1 86 ? 17.094 -12.547 -4.148 1 98.75 86 PRO B CA 1
ATOM 2364 C C . PRO B 1 86 ? 16.203 -11.734 -5.078 1 98.75 86 PRO B C 1
ATOM 2366 O O . PRO B 1 86 ? 16.281 -10.508 -5.109 1 98.75 86 PRO B O 1
ATOM 2369 N N . SER B 1 87 ? 15.367 -12.406 -5.91 1 98.88 87 SER B N 1
ATOM 2370 C CA . SER B 1 87 ? 14.438 -11.695 -6.777 1 98.88 87 SER B CA 1
ATOM 2371 C C . SER B 1 87 ? 13.469 -10.844 -5.969 1 98.88 87 SER B C 1
ATOM 2373 O O . SER B 1 87 ? 13.25 -9.672 -6.281 1 98.88 87 SER B O 1
ATOM 2375 N N . ALA B 1 88 ? 12.898 -11.477 -4.922 1 98.94 88 ALA B N 1
ATOM 2376 C CA . ALA B 1 88 ? 11.953 -10.773 -4.059 1 98.94 88 ALA B CA 1
ATOM 2377 C C . ALA B 1 88 ? 12.633 -9.617 -3.328 1 98.94 88 ALA B C 1
ATOM 2379 O O . ALA B 1 88 ? 12.086 -8.516 -3.26 1 98.94 88 ALA B O 1
ATOM 2380 N N . LEU B 1 89 ? 13.828 -9.883 -2.791 1 98.94 89 LEU B N 1
ATOM 2381 C CA . LEU B 1 89 ? 14.562 -8.859 -2.053 1 98.94 89 LEU B CA 1
ATOM 2382 C C . LEU B 1 89 ? 14.883 -7.664 -2.947 1 98.94 89 LEU B C 1
ATOM 2384 O O . LEU B 1 89 ? 14.75 -6.516 -2.521 1 98.94 89 LEU B O 1
ATOM 2388 N N . LEU B 1 90 ? 15.297 -7.922 -4.133 1 98.88 90 LEU B N 1
ATOM 2389 C CA . LEU B 1 90 ? 15.625 -6.859 -5.074 1 98.88 90 LEU B CA 1
ATOM 2390 C C . LEU B 1 90 ? 14.398 -6.02 -5.402 1 98.88 90 LEU B C 1
ATOM 2392 O O . LEU B 1 90 ? 14.445 -4.789 -5.352 1 98.88 90 LEU B O 1
ATOM 2396 N N . ALA B 1 91 ? 13.297 -6.691 -5.777 1 98.94 91 ALA B N 1
ATOM 2397 C CA . ALA B 1 91 ? 12.07 -5.977 -6.133 1 98.94 91 ALA B CA 1
ATOM 2398 C C . ALA B 1 91 ? 11.562 -5.145 -4.957 1 98.94 91 ALA B C 1
ATOM 2400 O O . ALA B 1 91 ? 11.219 -3.971 -5.121 1 98.94 91 ALA B O 1
ATOM 2401 N N . LEU B 1 92 ? 11.555 -5.742 -3.732 1 98.94 92 LEU B N 1
ATOM 2402 C CA . LEU B 1 92 ? 11.102 -5.055 -2.527 1 98.94 92 LEU B CA 1
ATOM 2403 C C . LEU B 1 92 ? 12 -3.865 -2.207 1 98.94 92 LEU B C 1
ATOM 2405 O O . LEU B 1 92 ? 11.516 -2.812 -1.785 1 98.94 92 LEU B O 1
ATOM 2409 N N . THR B 1 93 ? 13.273 -4.035 -2.43 1 98.94 93 THR B N 1
ATOM 2410 C CA . THR B 1 93 ? 14.234 -2.975 -2.168 1 98.94 93 THR B CA 1
ATOM 2411 C C . THR B 1 93 ? 14.016 -1.795 -3.109 1 98.94 93 THR B C 1
ATOM 2413 O O . THR B 1 93 ? 13.914 -0.649 -2.664 1 98.94 93 THR B O 1
ATOM 2416 N N . LEU B 1 94 ? 13.938 -2.055 -4.383 1 98.94 94 LEU B N 1
ATOM 2417 C CA . LEU B 1 94 ? 13.758 -1.004 -5.379 1 98.94 94 LEU B CA 1
ATOM 2418 C C . LEU B 1 94 ? 12.43 -0.286 -5.172 1 98.94 94 LEU B C 1
ATOM 2420 O O . LEU B 1 94 ? 12.367 0.943 -5.246 1 98.94 94 LEU B O 1
ATOM 2424 N N . PHE B 1 95 ? 11.414 -1.061 -4.867 1 98.94 95 PHE B N 1
ATOM 2425 C CA . PHE B 1 95 ? 10.094 -0.509 -4.59 1 98.94 95 PHE B CA 1
ATOM 2426 C C . PHE B 1 95 ? 10.125 0.377 -3.352 1 98.94 95 PHE B C 1
ATOM 2428 O O . PHE B 1 95 ? 9.68 1.528 -3.395 1 98.94 95 PHE B O 1
ATOM 2435 N N . SER B 1 96 ? 10.641 -0.16 -2.256 1 98.75 96 SER B N 1
ATOM 2436 C CA . SER B 1 96 ? 10.656 0.571 -0.993 1 98.75 96 SER B CA 1
ATOM 2437 C C . SER B 1 96 ? 11.531 1.817 -1.085 1 98.75 96 SER B C 1
ATOM 2439 O O . SER B 1 96 ? 11.227 2.84 -0.464 1 98.75 96 SER B O 1
ATOM 2441 N N . ALA B 1 97 ? 12.609 1.749 -1.871 1 98.94 97 ALA B N 1
ATOM 2442 C CA . ALA B 1 97 ? 13.516 2.885 -2.014 1 98.94 97 ALA B CA 1
ATOM 2443 C C . ALA B 1 97 ? 12.789 4.098 -2.582 1 98.94 97 ALA B C 1
ATOM 2445 O O . ALA B 1 97 ? 13.086 5.238 -2.211 1 98.94 97 ALA B O 1
ATOM 2446 N N . ALA B 1 98 ? 11.938 3.885 -3.514 1 98.88 98 ALA B N 1
ATOM 2447 C CA . ALA B 1 98 ? 11.18 4.984 -4.098 1 98.88 98 ALA B CA 1
ATOM 2448 C C . ALA B 1 98 ? 10.328 5.688 -3.045 1 98.88 98 ALA B C 1
ATOM 2450 O O . ALA B 1 98 ? 10.328 6.918 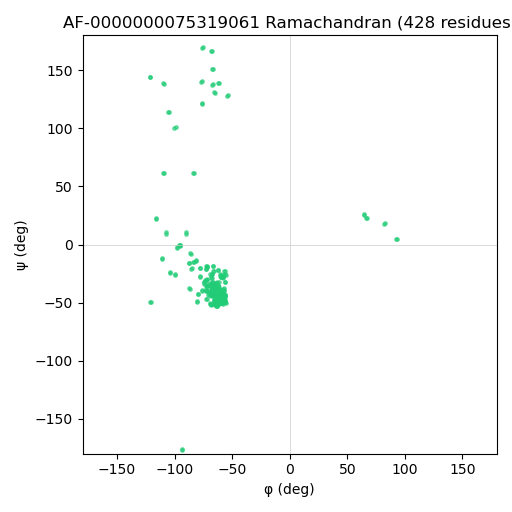-2.957 1 98.88 98 ALA B O 1
ATOM 2451 N N . TYR B 1 99 ? 9.656 4.945 -2.221 1 98.62 99 TYR B N 1
ATOM 2452 C CA . TYR B 1 99 ? 8.82 5.512 -1.166 1 98.62 99 TYR B CA 1
ATOM 2453 C C . TYR B 1 99 ? 9.672 6.145 -0.076 1 98.62 99 TYR B C 1
ATOM 2455 O O . TYR B 1 99 ? 9.359 7.23 0.417 1 98.62 99 TYR B O 1
ATOM 2463 N N . LEU B 1 100 ? 10.703 5.461 0.276 1 98.88 100 LEU B N 1
ATOM 2464 C CA . LEU B 1 100 ? 11.602 5.957 1.317 1 98.88 100 LEU B CA 1
ATOM 2465 C C . LEU B 1 100 ? 12.281 7.246 0.879 1 98.88 100 LEU B C 1
ATOM 2467 O O . LEU B 1 100 ? 12.523 8.133 1.697 1 98.88 100 LEU B O 1
ATOM 2471 N N . SER B 1 101 ? 12.625 7.359 -0.387 1 98.88 101 SER B N 1
ATOM 2472 C CA . SER B 1 101 ? 13.242 8.578 -0.894 1 98.88 101 SER B CA 1
ATOM 2473 C C . SER B 1 101 ? 12.336 9.789 -0.693 1 98.88 101 SER B C 1
ATOM 2475 O O . SER B 1 101 ? 12.805 10.883 -0.372 1 98.88 101 SER B O 1
ATOM 2477 N N . GLU B 1 102 ? 11.062 9.594 -0.886 1 98.38 102 GLU B N 1
ATOM 2478 C CA . GLU B 1 102 ? 10.094 10.672 -0.658 1 98.38 102 GLU B CA 1
ATOM 2479 C C . GLU B 1 102 ? 10.039 11.062 0.815 1 98.38 102 GLU B C 1
ATOM 2481 O O . GLU B 1 102 ? 9.898 12.242 1.145 1 98.38 102 GLU B O 1
ATOM 2486 N N . ILE B 1 103 ? 10.094 10.094 1.668 1 98.5 103 ILE B N 1
ATOM 2487 C CA . ILE B 1 103 ? 10.07 10.328 3.107 1 98.5 103 ILE B CA 1
ATOM 2488 C C . ILE B 1 103 ? 11.312 11.117 3.518 1 98.5 103 ILE B C 1
ATOM 2490 O O . ILE B 1 103 ? 11.219 12.102 4.25 1 98.5 103 ILE B O 1
ATOM 2494 N N . PHE B 1 104 ? 12.445 10.719 2.988 1 98.44 104 PHE B N 1
ATOM 2495 C CA . PHE B 1 104 ? 13.695 11.414 3.287 1 98.44 104 PHE B CA 1
ATOM 2496 C C . PHE B 1 104 ? 13.68 12.836 2.738 1 98.44 104 PHE B C 1
ATOM 2498 O O . PHE B 1 104 ? 14.078 13.773 3.426 1 98.44 104 PHE B O 1
ATOM 2505 N N . ARG B 1 105 ? 13.297 12.961 1.519 1 97.75 105 ARG B N 1
ATOM 2506 C CA . ARG B 1 105 ? 13.227 14.281 0.909 1 97.75 105 ARG B CA 1
ATOM 2507 C C . ARG B 1 105 ? 12.289 15.195 1.695 1 97.75 105 ARG B C 1
ATOM 2509 O O . ARG B 1 105 ? 12.617 16.359 1.947 1 97.75 105 ARG B O 1
ATOM 2516 N N . ALA B 1 106 ? 11.109 14.664 2.035 1 97.38 106 ALA B N 1
ATOM 2517 C CA . ALA B 1 106 ? 10.156 15.438 2.83 1 97.38 106 ALA B CA 1
ATOM 2518 C C . ALA B 1 106 ? 10.758 15.828 4.18 1 97.38 106 ALA B C 1
ATOM 2520 O O . ALA B 1 106 ? 10.555 16.938 4.656 1 97.38 106 ALA B O 1
ATOM 2521 N N . GLY B 1 107 ? 11.43 14.891 4.793 1 97.12 107 GLY B N 1
ATOM 2522 C CA . GLY B 1 107 ? 12.117 15.172 6.047 1 97.12 107 GLY B CA 1
ATOM 2523 C C . GLY B 1 107 ? 13.141 16.281 5.93 1 97.12 107 GLY B C 1
ATOM 2524 O O . GLY B 1 107 ? 13.18 17.188 6.758 1 97.12 107 GLY B O 1
ATOM 2525 N N . ILE B 1 108 ? 13.914 16.281 4.938 1 97 108 ILE B N 1
ATOM 2526 C CA . ILE B 1 108 ? 14.953 17.281 4.703 1 97 108 ILE B CA 1
ATOM 2527 C C . ILE B 1 108 ? 14.32 18.641 4.445 1 97 108 ILE B C 1
ATOM 2529 O O . ILE B 1 108 ? 14.742 19.656 5.008 1 97 108 ILE B O 1
ATOM 2533 N N . ASN B 1 109 ? 13.242 18.641 3.68 1 96.38 109 ASN B N 1
ATOM 2534 C CA . ASN B 1 109 ? 12.562 19.891 3.314 1 96.38 109 ASN B CA 1
ATOM 2535 C C . ASN B 1 109 ? 11.805 20.484 4.496 1 96.38 109 ASN B C 1
ATOM 2537 O O . ASN B 1 109 ? 11.453 21.656 4.488 1 96.38 109 ASN B O 1
ATOM 2541 N N . SER B 1 110 ? 11.516 19.625 5.438 1 96.19 110 SER B N 1
ATOM 2542 C CA . SER B 1 110 ? 10.742 20.094 6.582 1 96.19 110 SER B CA 1
ATOM 2543 C C . SER B 1 110 ? 11.633 20.797 7.602 1 96.19 110 SER B C 1
ATOM 2545 O O . SER B 1 110 ? 11.133 21.469 8.516 1 96.19 110 SER B O 1
ATOM 2547 N N . VAL B 1 111 ? 12.938 20.672 7.508 1 96.31 111 VAL B N 1
ATOM 2548 C CA . VAL B 1 111 ? 13.859 21.344 8.414 1 96.31 111 VAL B CA 1
ATOM 2549 C C . VAL B 1 111 ? 13.789 22.859 8.195 1 96.31 111 VAL B C 1
ATOM 2551 O O . VAL B 1 111 ? 13.75 23.328 7.055 1 96.31 111 VAL B O 1
ATOM 2554 N N . ASP B 1 112 ? 13.789 23.625 9.273 1 96.31 112 ASP B N 1
ATOM 2555 C CA . ASP B 1 112 ? 13.711 25.078 9.227 1 96.31 112 ASP B CA 1
ATOM 2556 C C . ASP B 1 112 ? 14.812 25.656 8.336 1 96.31 112 ASP B C 1
ATOM 2558 O O . ASP B 1 112 ? 15.992 25.359 8.523 1 96.31 112 ASP B O 1
ATOM 2562 N N . PRO B 1 113 ? 14.367 26.453 7.441 1 94.88 113 PRO B N 1
ATOM 2563 C CA . PRO B 1 113 ? 15.359 27.062 6.547 1 94.88 113 PRO B CA 1
ATOM 2564 C C . PRO B 1 113 ? 16.422 27.859 7.301 1 94.88 113 PRO B C 1
ATOM 2566 O O . PRO B 1 113 ? 17.547 28.016 6.809 1 94.88 113 PRO B O 1
ATOM 2569 N N . GLY B 1 114 ? 16.062 28.312 8.398 1 95.38 114 GLY B N 1
ATOM 2570 C CA . GLY B 1 114 ? 17.016 29.016 9.234 1 95.38 114 GLY B CA 1
ATOM 2571 C C . GLY B 1 114 ? 18.25 28.203 9.555 1 95.38 114 GLY B C 1
ATOM 2572 O O . GLY B 1 114 ? 19.344 28.75 9.727 1 95.38 114 GLY B O 1
ATOM 2573 N N . GLN B 1 115 ? 18.062 26.875 9.664 1 95.62 115 GLN B N 1
ATOM 2574 C CA . GLN B 1 115 ? 19.188 25.984 9.93 1 95.62 115 GLN B CA 1
ATOM 2575 C C . GLN B 1 115 ? 20.188 26 8.781 1 95.62 115 GLN B C 1
ATOM 2577 O O . GLN B 1 115 ? 21.406 25.984 9.016 1 95.62 115 GLN B O 1
ATOM 2582 N N . TRP B 1 116 ? 19.719 26.062 7.547 1 94.38 116 TRP B N 1
ATOM 2583 C CA . TRP B 1 116 ? 20.594 26.172 6.375 1 94.38 116 TRP B CA 1
ATOM 2584 C C . TRP B 1 116 ? 21.328 27.516 6.367 1 94.38 116 TRP B C 1
ATOM 2586 O O . TRP B 1 116 ? 22.516 27.578 6.07 1 94.38 116 TRP B O 1
ATOM 2596 N N . GLU B 1 117 ? 20.578 28.547 6.691 1 95.5 117 GLU B N 1
ATOM 2597 C CA . GLU B 1 117 ? 21.141 29.906 6.727 1 95.5 117 GLU B CA 1
ATOM 2598 C C . GLU B 1 117 ? 22.219 30.031 7.801 1 95.5 117 GLU B C 1
ATOM 2600 O O . GLU B 1 117 ? 23.25 30.656 7.574 1 95.5 117 GLU B O 1
ATOM 2605 N N . ALA B 1 118 ? 21.891 29.469 8.914 1 96.19 118 ALA B N 1
ATOM 2606 C CA . ALA B 1 118 ? 22.844 29.5 10.016 1 96.19 118 ALA B CA 1
ATOM 2607 C C . ALA B 1 118 ? 24.141 28.781 9.633 1 96.19 118 ALA B C 1
ATOM 2609 O O . ALA B 1 118 ? 25.234 29.266 9.93 1 96.19 118 ALA B O 1
ATOM 2610 N N . ALA B 1 119 ? 24 27.641 9.023 1 94.88 119 ALA B N 1
ATOM 2611 C CA . ALA B 1 119 ? 25.172 26.891 8.594 1 94.88 119 ALA B CA 1
ATOM 2612 C C . ALA B 1 119 ? 26 27.672 7.574 1 94.88 119 ALA B C 1
ATOM 2614 O O . ALA B 1 119 ? 27.219 27.688 7.645 1 94.88 119 ALA B O 1
ATOM 2615 N N . LYS B 1 120 ? 25.359 28.328 6.688 1 92.75 120 LYS B N 1
ATOM 2616 C CA . LYS B 1 120 ? 26.016 29.125 5.668 1 92.75 120 LYS B CA 1
ATOM 2617 C C . LYS B 1 120 ? 26.75 30.312 6.293 1 92.75 120 LYS B C 1
ATOM 2619 O O . LYS B 1 120 ? 27.828 30.688 5.844 1 92.75 120 LYS B O 1
ATOM 2624 N N . SER B 1 121 ? 26.109 30.906 7.207 1 95.62 121 SER B N 1
ATOM 2625 C CA . SER B 1 121 ? 26.719 32.031 7.906 1 95.62 121 SER B CA 1
ATOM 2626 C C . SER B 1 121 ? 28 31.625 8.609 1 95.62 121 SER B C 1
ATOM 2628 O O . SER B 1 121 ? 28.875 32.438 8.852 1 95.62 121 SER B O 1
ATOM 2630 N N . MET B 1 122 ? 28.078 30.375 8.977 1 96.19 122 MET B N 1
ATOM 2631 C CA . MET B 1 122 ? 29.266 29.828 9.617 1 96.19 122 MET B CA 1
ATOM 2632 C C . MET B 1 122 ? 30.234 29.281 8.57 1 96.19 122 MET B C 1
ATOM 2634 O O . MET B 1 122 ? 31.156 28.547 8.906 1 96.19 122 MET B O 1
ATOM 2638 N N . SER B 1 123 ? 29.984 29.578 7.277 1 94.88 123 SER B N 1
ATOM 2639 C CA . SER B 1 123 ? 30.828 29.219 6.133 1 94.88 123 SER B CA 1
ATOM 2640 C C . SER B 1 123 ? 30.906 27.719 5.945 1 94.88 123 SER B C 1
ATOM 2642 O O . SER B 1 123 ? 31.922 27.188 5.48 1 94.88 123 SER B O 1
ATOM 2644 N N . MET B 1 124 ? 29.953 27.047 6.379 1 94.69 124 MET B N 1
ATOM 2645 C CA . MET B 1 124 ? 29.906 25.609 6.125 1 94.69 124 MET B CA 1
ATOM 2646 C C . MET B 1 124 ? 29.469 25.328 4.691 1 94.69 124 MET B C 1
ATOM 2648 O O . MET B 1 124 ? 28.578 25.984 4.164 1 94.69 124 MET B O 1
ATOM 2652 N N . GLY B 1 125 ? 30.141 24.328 4.109 1 94.31 125 GLY B N 1
ATOM 2653 C CA . GLY B 1 125 ? 29.734 23.906 2.777 1 94.31 125 GLY B CA 1
ATOM 2654 C C . GLY B 1 125 ? 28.453 23.094 2.773 1 94.31 125 GLY B C 1
ATOM 2655 O O . GLY B 1 125 ? 27.938 22.734 3.834 1 94.31 125 GLY B O 1
ATOM 2656 N N . TYR B 1 126 ? 27.938 22.859 1.587 1 92.12 126 TYR B N 1
ATOM 2657 C CA . TYR B 1 126 ? 26.656 22.172 1.425 1 92.12 126 TYR B CA 1
ATOM 2658 C C . TYR B 1 126 ? 26.688 20.797 2.096 1 92.12 126 TYR B C 1
ATOM 2660 O O . TYR B 1 126 ? 25.812 20.484 2.893 1 92.12 126 TYR B O 1
ATOM 2668 N N . TRP B 1 127 ? 27.703 20.094 1.825 1 94.25 127 TRP B N 1
ATOM 2669 C CA . TRP B 1 127 ? 27.781 18.703 2.289 1 94.25 127 TRP B CA 1
ATOM 2670 C C . TRP B 1 127 ? 28 18.656 3.797 1 94.25 127 TRP B C 1
ATOM 2672 O O . TRP B 1 127 ? 27.469 17.781 4.477 1 94.25 127 TRP B O 1
ATOM 2682 N N . THR B 1 128 ? 28.75 19.562 4.289 1 95.62 128 THR B N 1
ATOM 2683 C CA . THR B 1 128 ? 28.969 19.656 5.73 1 95.62 128 THR B CA 1
ATOM 2684 C C . THR B 1 128 ? 27.688 20.047 6.449 1 95.62 128 THR B C 1
ATOM 2686 O O . THR B 1 128 ? 27.328 19.469 7.473 1 95.62 128 THR B O 1
ATOM 2689 N N . SER B 1 129 ? 26.984 21.047 5.875 1 96 129 SER B N 1
ATOM 2690 C CA . SER B 1 129 ? 25.719 21.484 6.43 1 96 129 SER B CA 1
ATOM 2691 C C . SER B 1 129 ? 24.688 20.359 6.438 1 96 129 SER B C 1
ATOM 2693 O O . SER B 1 129 ? 24.016 20.141 7.438 1 96 129 SER B O 1
ATOM 2695 N N . LEU B 1 130 ? 24.656 19.641 5.336 1 95.62 130 LEU B N 1
ATOM 2696 C CA . LEU B 1 130 ? 23.703 18.547 5.176 1 95.62 130 LEU B CA 1
ATOM 2697 C C . LEU B 1 130 ? 23.969 17.438 6.18 1 95.62 130 LEU B C 1
ATOM 2699 O O . LEU B 1 130 ? 23.078 17.016 6.906 1 95.62 130 LEU B O 1
ATOM 2703 N N . ARG B 1 131 ? 25.141 16.984 6.215 1 95.38 131 ARG B N 1
ATOM 2704 C CA . ARG B 1 131 ? 25.516 15.82 7 1 95.38 131 ARG B CA 1
ATOM 2705 C C . ARG B 1 131 ? 25.469 16.125 8.492 1 95.38 131 ARG B C 1
ATOM 2707 O O . ARG B 1 131 ? 25.016 15.312 9.289 1 95.38 131 ARG B O 1
ATOM 2714 N N . ARG B 1 132 ? 25.828 17.391 8.914 1 95.88 132 ARG B N 1
ATOM 2715 C CA . ARG B 1 132 ? 26.047 17.688 10.328 1 95.88 132 ARG B CA 1
ATOM 2716 C C . ARG B 1 132 ? 24.828 18.359 10.953 1 95.88 132 ARG B C 1
ATOM 2718 O O . ARG B 1 132 ? 24.594 18.25 12.156 1 95.88 132 ARG B O 1
ATOM 2725 N N . ILE B 1 133 ? 24.062 19.016 10.156 1 96.44 133 ILE B N 1
ATOM 2726 C CA . ILE B 1 133 ? 23.016 19.828 10.758 1 96.44 133 ILE B CA 1
ATOM 2727 C C . ILE B 1 133 ? 21.641 19.359 10.242 1 96.44 133 ILE B C 1
ATOM 2729 O O . ILE B 1 133 ? 20.75 19.047 11.039 1 96.44 133 ILE B O 1
ATOM 2733 N N . ILE B 1 134 ? 21.547 19.234 8.969 1 96.88 134 ILE B N 1
ATOM 2734 C CA . ILE B 1 134 ? 20.234 19.062 8.359 1 96.88 134 ILE B CA 1
ATOM 2735 C C . ILE B 1 134 ? 19.797 17.609 8.492 1 96.88 134 ILE B C 1
ATOM 2737 O O . ILE B 1 134 ? 18.688 17.328 8.961 1 96.88 134 ILE B O 1
ATOM 2741 N N . LEU B 1 135 ? 20.641 16.688 8.141 1 96.94 135 LEU B N 1
ATOM 2742 C CA . LEU B 1 135 ? 20.281 15.289 8.055 1 96.94 135 LEU B CA 1
ATOM 2743 C C . LEU B 1 135 ? 19.859 14.75 9.422 1 96.94 135 LEU B C 1
ATOM 2745 O O . LEU B 1 135 ? 18.875 14.016 9.531 1 96.94 135 LEU B O 1
ATOM 2749 N N . PRO B 1 136 ? 20.656 15.062 10.461 1 96.06 136 PRO B N 1
ATOM 2750 C CA . PRO B 1 136 ? 20.219 14.57 11.773 1 96.06 136 PRO B CA 1
ATOM 2751 C C . PRO B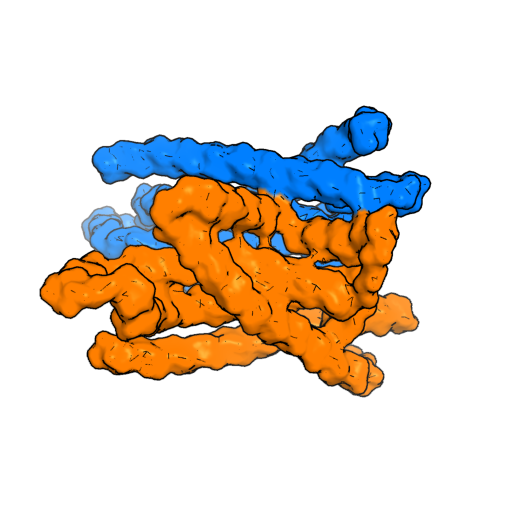 1 136 ? 18.828 15.039 12.156 1 96.06 136 PRO B C 1
ATOM 2753 O O . PRO B 1 136 ? 18.031 14.266 12.703 1 96.06 136 PRO B O 1
ATOM 2756 N N . GLN B 1 137 ? 18.438 16.25 11.836 1 96.06 137 GLN B N 1
ATOM 2757 C CA . GLN B 1 137 ? 17.109 16.781 12.125 1 96.06 137 GLN B CA 1
ATOM 2758 C C . GLN B 1 137 ? 16.062 16.156 11.211 1 96.06 137 GLN B C 1
ATOM 2760 O O . GLN B 1 137 ? 14.969 15.805 11.664 1 96.06 137 GLN B O 1
ATOM 2765 N N . ALA B 1 138 ? 16.453 16 10 1 96.88 138 ALA B N 1
ATOM 2766 C CA . ALA B 1 138 ? 15.555 15.43 9.008 1 96.88 138 ALA B CA 1
ATOM 2767 C C . ALA B 1 138 ? 15.195 13.992 9.359 1 96.88 138 ALA B C 1
ATOM 2769 O O . ALA B 1 138 ? 14.055 13.562 9.156 1 96.88 138 ALA B O 1
ATOM 2770 N N . LEU B 1 139 ? 16.156 13.242 9.836 1 95.38 139 LEU B N 1
ATOM 2771 C CA . LEU B 1 139 ? 15.938 11.836 10.172 1 95.38 139 LEU B CA 1
ATOM 2772 C C . LEU B 1 139 ? 15 11.703 11.367 1 95.38 139 LEU B C 1
ATOM 2774 O O . LEU B 1 139 ? 14.219 10.758 11.445 1 95.38 139 LEU B O 1
ATOM 2778 N N . ARG B 1 140 ? 15.078 12.625 12.25 1 93.25 140 ARG B N 1
ATOM 2779 C CA . ARG B 1 140 ? 14.156 12.633 13.383 1 93.25 140 ARG B CA 1
ATOM 2780 C C . ARG B 1 140 ? 12.727 12.875 12.922 1 93.25 140 ARG B C 1
ATOM 2782 O O . ARG B 1 140 ? 11.797 12.211 13.383 1 93.25 140 ARG B O 1
ATOM 2789 N N . ILE B 1 141 ? 12.633 13.805 12.016 1 93.94 141 ILE B N 1
ATOM 2790 C CA . ILE B 1 141 ? 11.32 14.141 11.469 1 93.94 141 ILE B CA 1
ATOM 2791 C C . ILE B 1 141 ? 10.781 12.961 10.656 1 93.94 141 ILE B C 1
ATOM 2793 O O . ILE B 1 141 ? 9.578 12.688 10.672 1 93.94 141 ILE B O 1
ATOM 2797 N N . ALA B 1 142 ? 11.625 12.195 10.023 1 96.06 142 ALA B N 1
ATOM 2798 C CA . ALA B 1 142 ? 11.258 11.125 9.102 1 96.06 142 ALA B CA 1
ATOM 2799 C C . ALA B 1 142 ? 10.992 9.82 9.852 1 96.06 142 ALA B C 1
ATOM 2801 O O . ALA B 1 142 ? 10.438 8.875 9.289 1 96.06 142 ALA B O 1
ATOM 2802 N N . THR B 1 143 ? 11.266 9.773 11.109 1 95.06 143 THR B N 1
ATOM 2803 C CA . THR B 1 143 ? 11.25 8.523 11.859 1 95.06 143 THR B CA 1
ATOM 2804 C C . THR B 1 143 ? 9.852 7.91 11.867 1 95.06 143 THR B C 1
ATOM 2806 O O . THR B 1 143 ? 9.695 6.727 11.555 1 95.06 143 THR B O 1
ATOM 2809 N N . PRO B 1 144 ? 8.789 8.68 12.148 1 94.94 144 PRO B N 1
ATOM 2810 C CA . PRO B 1 144 ? 7.457 8.062 12.18 1 94.94 144 PRO B CA 1
ATOM 2811 C C . PRO B 1 144 ? 7.051 7.477 10.828 1 94.94 144 PRO B C 1
ATOM 2813 O O . PRO B 1 144 ? 6.715 6.293 10.742 1 94.94 144 PRO B O 1
ATOM 2816 N N . PRO B 1 145 ? 7.176 8.242 9.758 1 97.06 145 PRO B N 1
ATOM 2817 C CA . PRO B 1 145 ? 6.781 7.66 8.469 1 97.06 145 PRO B CA 1
ATOM 2818 C C . PRO B 1 145 ? 7.723 6.547 8.016 1 97.06 145 PRO B C 1
ATOM 2820 O O . PRO B 1 145 ? 7.309 5.652 7.273 1 97.06 145 PRO B O 1
ATOM 2823 N N . LEU B 1 146 ? 8.977 6.559 8.43 1 97.56 146 LEU B N 1
ATOM 2824 C CA . LEU B 1 146 ? 9.875 5.449 8.148 1 97.56 146 LEU B CA 1
ATOM 2825 C C . LEU B 1 146 ? 9.383 4.164 8.805 1 97.56 146 LEU B C 1
ATOM 2827 O O . LEU B 1 146 ? 9.406 3.098 8.188 1 97.56 146 LEU B O 1
ATOM 2831 N N . GLY B 1 147 ? 8.977 4.301 10.078 1 96.94 147 GLY B N 1
ATOM 2832 C CA . GLY B 1 147 ? 8.406 3.152 10.766 1 96.94 147 GLY B CA 1
ATOM 2833 C C . GLY B 1 147 ? 7.176 2.596 10.086 1 96.94 147 GLY B C 1
ATOM 2834 O O . GLY B 1 147 ? 7.023 1.378 9.961 1 96.94 147 GLY B O 1
ATOM 2835 N N . SER B 1 148 ? 6.305 3.473 9.594 1 97.12 148 SER B N 1
ATOM 2836 C CA . SER B 1 148 ? 5.098 3.051 8.891 1 97.12 148 SER B CA 1
ATOM 2837 C C . SER B 1 148 ? 5.441 2.307 7.602 1 97.12 148 SER B C 1
ATOM 2839 O O . SER B 1 148 ? 4.762 1.347 7.234 1 97.12 148 SER B O 1
ATOM 2841 N N . ARG B 1 149 ? 6.469 2.781 6.898 1 98.12 149 ARG B N 1
ATOM 2842 C CA . ARG B 1 149 ? 6.91 2.119 5.672 1 98.12 149 ARG B CA 1
ATOM 2843 C C . ARG B 1 149 ? 7.445 0.722 5.969 1 98.12 149 ARG B C 1
ATOM 2845 O O . ARG B 1 149 ? 7.207 -0.215 5.207 1 98.12 149 ARG B O 1
ATOM 2852 N N . MET B 1 150 ? 8.172 0.61 7.047 1 98.19 150 MET B N 1
ATOM 2853 C CA . MET B 1 150 ? 8.703 -0.694 7.438 1 98.19 150 MET B CA 1
ATOM 2854 C C . MET B 1 150 ? 7.566 -1.673 7.73 1 98.19 150 MET B C 1
ATOM 2856 O O . MET B 1 150 ? 7.609 -2.824 7.297 1 98.19 150 MET B O 1
ATOM 2860 N N . ILE B 1 151 ? 6.578 -1.238 8.469 1 98.56 151 ILE B N 1
ATOM 2861 C CA . ILE B 1 151 ? 5.422 -2.064 8.797 1 98.56 151 ILE B CA 1
ATOM 2862 C C . ILE B 1 151 ? 4.707 -2.486 7.516 1 98.56 151 ILE B C 1
ATOM 2864 O O . ILE B 1 151 ? 4.348 -3.654 7.352 1 98.56 151 ILE B O 1
ATOM 2868 N N . ALA B 1 152 ? 4.531 -1.563 6.59 1 98.38 152 ALA B N 1
ATOM 2869 C CA . ALA B 1 152 ? 3.891 -1.849 5.309 1 98.38 152 ALA B CA 1
ATOM 2870 C C . ALA B 1 152 ? 4.703 -2.857 4.5 1 98.38 152 ALA B C 1
ATOM 2872 O O . ALA B 1 152 ? 4.141 -3.73 3.836 1 98.38 152 ALA B O 1
ATOM 2873 N N . LEU B 1 153 ? 6.016 -2.742 4.57 1 98.62 153 LEU B N 1
ATOM 2874 C CA . LEU B 1 153 ? 6.898 -3.611 3.797 1 98.62 153 LEU B CA 1
ATOM 2875 C C . LEU B 1 153 ? 6.805 -5.055 4.285 1 98.62 153 LEU B C 1
ATOM 2877 O O . LEU B 1 153 ? 6.914 -5.992 3.494 1 98.62 153 LEU B O 1
ATOM 2881 N N . VAL B 1 154 ? 6.672 -5.219 5.559 1 98.75 154 VAL B N 1
ATOM 2882 C CA . VAL B 1 154 ? 6.508 -6.562 6.105 1 98.75 154 VAL B CA 1
ATOM 2883 C C . VAL B 1 154 ? 5.254 -7.207 5.523 1 98.75 154 VAL B C 1
ATOM 2885 O O . VAL B 1 154 ? 5.27 -8.383 5.156 1 98.75 154 VAL B O 1
ATOM 2888 N N . LYS B 1 155 ? 4.184 -6.488 5.426 1 98.75 155 LYS B N 1
ATOM 2889 C CA . LYS B 1 155 ? 2.973 -7.004 4.797 1 98.75 155 LYS B CA 1
ATOM 2890 C C . LYS B 1 155 ? 3.184 -7.238 3.303 1 98.75 155 LYS B C 1
ATOM 2892 O O . LYS B 1 155 ? 2.668 -8.203 2.74 1 98.75 155 LYS B O 1
ATOM 2897 N N . ASP B 1 156 ? 4.016 -6.371 2.643 1 98.81 156 ASP B N 1
ATOM 2898 C CA . ASP B 1 156 ? 4.297 -6.484 1.214 1 98.81 156 ASP B CA 1
ATOM 2899 C C . ASP B 1 156 ? 5.066 -7.77 0.906 1 98.81 156 ASP B C 1
ATOM 2901 O O . ASP B 1 156 ? 5.035 -8.258 -0.224 1 98.81 156 ASP B O 1
ATOM 2905 N N . THR B 1 157 ? 5.762 -8.312 1.915 1 98.94 157 THR B N 1
ATOM 2906 C CA . THR B 1 157 ? 6.531 -9.531 1.693 1 98.94 157 THR B CA 1
ATOM 2907 C C . THR B 1 157 ? 5.617 -10.688 1.301 1 98.94 157 THR B C 1
ATOM 2909 O O . THR B 1 157 ? 6.07 -11.672 0.715 1 98.94 157 THR B O 1
ATOM 2912 N N . SER B 1 158 ? 4.312 -10.57 1.652 1 98.94 158 SER B N 1
ATOM 2913 C CA . SER B 1 158 ? 3.367 -11.617 1.268 1 98.94 158 SER B CA 1
ATOM 2914 C C . SER B 1 158 ? 3.379 -11.844 -0.24 1 98.94 158 SER B C 1
ATOM 2916 O O . SER B 1 158 ? 3.127 -12.953 -0.706 1 98.94 158 SER B O 1
ATOM 2918 N N . LEU B 1 159 ? 3.752 -10.844 -1.041 1 98.94 159 LEU B N 1
ATOM 2919 C CA . LEU B 1 159 ? 3.723 -10.914 -2.498 1 98.94 159 LEU B CA 1
ATOM 2920 C C . LEU B 1 159 ? 4.828 -11.828 -3.018 1 98.94 159 LEU B C 1
ATOM 2922 O O . LEU B 1 159 ? 4.754 -12.312 -4.148 1 98.94 159 LEU B O 1
ATOM 2926 N N . ALA B 1 160 ? 5.828 -12.078 -2.18 1 98.88 160 ALA B N 1
ATOM 2927 C CA . ALA B 1 160 ? 6.906 -12.984 -2.553 1 98.88 160 ALA B CA 1
ATOM 2928 C C . ALA B 1 160 ? 6.395 -14.414 -2.689 1 98.88 160 ALA B C 1
ATOM 2930 O O . ALA B 1 160 ? 7.043 -15.258 -3.316 1 98.88 160 ALA B O 1
ATOM 2931 N N . SER B 1 161 ? 5.23 -14.727 -2.111 1 98.88 161 SER B N 1
ATOM 2932 C CA . SER B 1 161 ? 4.633 -16.047 -2.242 1 98.88 161 SER B CA 1
ATOM 2933 C C . SER B 1 161 ? 4.348 -16.391 -3.703 1 98.88 161 SER B C 1
ATOM 2935 O O . SER B 1 161 ? 4.367 -17.562 -4.09 1 98.88 161 SER B O 1
ATOM 2937 N N . THR B 1 162 ? 4.148 -15.391 -4.57 1 98.62 162 THR B N 1
ATOM 2938 C CA . THR B 1 162 ? 3.758 -15.586 -5.965 1 98.62 162 THR B CA 1
ATOM 2939 C C . THR B 1 162 ? 4.922 -16.141 -6.781 1 98.62 162 THR B C 1
ATOM 2941 O O . THR B 1 162 ? 4.73 -16.625 -7.891 1 98.62 162 THR B O 1
ATOM 2944 N N . ILE B 1 163 ? 6.117 -15.945 -6.191 1 98.56 163 ILE B N 1
ATOM 2945 C CA . ILE B 1 163 ? 7.27 -16.531 -6.867 1 98.56 163 ILE B CA 1
ATOM 2946 C C . ILE B 1 163 ? 7.906 -17.594 -5.973 1 98.56 163 ILE B C 1
ATOM 2948 O O . ILE B 1 163 ? 9.117 -17.812 -6.02 1 98.56 163 ILE B O 1
ATOM 2952 N N . THR B 1 164 ? 7.164 -18.156 -5.043 1 98.06 164 THR B N 1
ATOM 2953 C CA . THR B 1 164 ? 7.391 -19.406 -4.336 1 98.06 164 THR B CA 1
ATOM 2954 C C . THR B 1 164 ? 8.375 -19.219 -3.184 1 98.06 164 THR B C 1
ATOM 2956 O O . THR B 1 164 ? 9.008 -20.172 -2.734 1 98.06 164 THR B O 1
ATOM 2959 N N . VAL B 1 165 ? 8.594 -17.953 -2.742 1 98.81 165 VAL B N 1
ATOM 2960 C CA . VAL B 1 165 ? 9.328 -17.75 -1.499 1 98.81 165 VAL B CA 1
ATOM 2961 C C . VAL B 1 165 ? 8.523 -18.312 -0.328 1 98.81 165 VAL B C 1
ATOM 2963 O O . VAL B 1 165 ? 7.34 -18 -0.171 1 98.81 165 VAL B O 1
ATOM 2966 N N . MET B 1 166 ? 9.18 -19.141 0.521 1 98.31 166 MET B N 1
ATOM 2967 C CA . MET B 1 166 ? 8.477 -19.812 1.606 1 98.31 166 MET B CA 1
ATOM 2968 C C . MET B 1 166 ? 8.344 -18.906 2.822 1 98.31 166 MET B C 1
ATOM 2970 O O . MET B 1 166 ? 8.867 -19.219 3.896 1 98.31 166 MET B O 1
ATOM 2974 N N . GLU B 1 167 ? 7.66 -17.828 2.598 1 98.81 167 GLU B N 1
ATOM 2975 C CA . GLU B 1 167 ? 7.219 -16.938 3.672 1 98.81 167 GLU B CA 1
ATOM 2976 C C . GLU B 1 167 ? 5.801 -17.297 4.121 1 98.81 167 GLU B C 1
ATOM 2978 O O . GLU B 1 167 ? 5.262 -18.328 3.746 1 98.81 167 GLU B O 1
ATOM 2983 N N . LEU B 1 168 ? 5.176 -16.547 5.051 1 98.81 168 LEU B N 1
ATOM 2984 C CA . LEU B 1 168 ? 3.967 -16.906 5.777 1 98.81 168 LEU B CA 1
ATOM 2985 C C . LEU B 1 168 ? 2.826 -17.234 4.816 1 98.81 168 LEU B C 1
ATOM 2987 O O . LEU B 1 168 ? 2.154 -18.25 4.953 1 98.81 168 LEU B O 1
ATOM 2991 N N . THR B 1 169 ? 2.574 -16.375 3.846 1 98.88 169 THR B N 1
ATOM 2992 C CA . THR B 1 169 ? 1.471 -16.578 2.912 1 98.88 169 THR B CA 1
ATOM 2993 C C . THR B 1 169 ? 1.673 -17.844 2.09 1 98.88 169 THR B C 1
ATOM 2995 O O . THR B 1 169 ? 0.723 -18.594 1.845 1 98.88 169 THR B O 1
ATOM 2998 N N . ARG B 1 170 ? 2.9 -18.109 1.652 1 98.75 170 ARG B N 1
ATOM 2999 C CA . ARG B 1 170 ? 3.195 -19.297 0.866 1 98.75 170 ARG B CA 1
ATOM 3000 C C . ARG B 1 170 ? 2.934 -20.562 1.674 1 98.75 170 ARG B C 1
ATOM 3002 O O . ARG B 1 170 ? 2.432 -21.547 1.139 1 98.75 170 ARG B O 1
ATOM 3009 N N . VAL B 1 171 ? 3.307 -20.547 2.92 1 98.5 171 VAL B N 1
ATOM 3010 C CA . VAL B 1 171 ? 3.061 -21.703 3.781 1 98.5 171 VAL B CA 1
ATOM 3011 C C . VAL B 1 171 ? 1.56 -21.953 3.885 1 98.5 171 VAL B C 1
ATOM 3013 O O . VAL B 1 171 ? 1.115 -23.109 3.818 1 98.5 171 VAL B O 1
ATOM 3016 N N . ALA B 1 172 ? 0.78 -20.875 4.062 1 98.31 172 ALA B N 1
ATOM 3017 C CA . ALA B 1 172 ? -0.671 -21.031 4.121 1 98.31 172 ALA B CA 1
ATOM 3018 C C . ALA B 1 172 ? -1.209 -21.641 2.83 1 98.31 172 ALA B C 1
ATOM 3020 O O . ALA B 1 172 ? -2.074 -22.516 2.869 1 98.31 172 ALA B O 1
ATOM 3021 N N . GLU B 1 173 ? -0.688 -21.172 1.675 1 98.06 173 GLU B N 1
ATOM 3022 C CA . GLU B 1 173 ? -1.108 -21.703 0.382 1 98.06 173 GLU B CA 1
ATOM 3023 C C . GLU B 1 173 ? -0.748 -23.172 0.249 1 98.06 173 GLU B C 1
ATOM 3025 O O . GLU B 1 173 ? -1.583 -23.984 -0.146 1 98.06 173 GLU B O 1
ATOM 3030 N N . GLN B 1 174 ? 0.481 -23.531 0.577 1 97.56 174 GLN B N 1
ATOM 3031 C CA . GLN B 1 174 ? 1 -24.891 0.366 1 97.56 174 GLN B CA 1
ATOM 3032 C C . GLN B 1 174 ? 0.325 -25.891 1.299 1 97.56 174 GLN B C 1
ATOM 3034 O O . GLN B 1 174 ? -0.12 -26.953 0.86 1 97.56 174 GLN B O 1
ATOM 3039 N N . VAL B 1 175 ? 0.304 -25.562 2.588 1 97.06 175 VAL B N 1
ATOM 3040 C CA . VAL B 1 175 ? -0.304 -26.469 3.559 1 97.06 175 VAL B CA 1
ATOM 3041 C C . VAL B 1 175 ? -1.812 -26.531 3.33 1 97.06 175 VAL B C 1
ATOM 3043 O O . VAL B 1 175 ? -2.418 -27.609 3.447 1 97.06 175 VAL B O 1
ATOM 3046 N N . GLY B 1 176 ? -2.441 -25.375 3.014 1 96.31 176 GLY B N 1
ATOM 3047 C CA . GLY B 1 176 ? -3.855 -25.375 2.672 1 96.31 176 GLY B CA 1
ATOM 3048 C C . GLY B 1 176 ? -4.184 -26.266 1.493 1 96.31 176 GLY B C 1
ATOM 3049 O O . GLY B 1 176 ? -5.188 -26.984 1.514 1 96.31 176 GLY B O 1
ATOM 3050 N N . ALA B 1 177 ? -3.348 -26.188 0.484 1 95.75 177 ALA B N 1
ATOM 3051 C CA . ALA B 1 177 ? -3.543 -27 -0.713 1 95.75 177 ALA B CA 1
ATOM 3052 C C . ALA B 1 177 ? -3.369 -28.484 -0.404 1 95.75 177 ALA B C 1
ATOM 3054 O O . ALA B 1 177 ? -4.121 -29.328 -0.908 1 95.75 177 ALA B O 1
ATOM 3055 N N . ALA B 1 178 ? -2.43 -28.828 0.404 1 95.44 178 ALA B N 1
ATOM 3056 C CA . ALA B 1 178 ? -2.1 -30.203 0.725 1 95.44 178 ALA B CA 1
ATOM 3057 C C . ALA B 1 178 ? -3.162 -30.828 1.629 1 95.44 178 ALA B C 1
ATOM 3059 O O . ALA B 1 178 ? -3.396 -32.031 1.58 1 95.44 178 ALA B O 1
ATOM 3060 N N . THR B 1 179 ? -3.783 -30.016 2.439 1 94.38 179 THR B N 1
ATOM 3061 C CA . THR B 1 179 ? -4.691 -30.547 3.447 1 94.38 179 THR B CA 1
ATOM 3062 C C . THR B 1 179 ? -6.137 -30.172 3.125 1 94.38 179 THR B C 1
ATOM 3064 O O . THR B 1 179 ? -7.066 -30.641 3.777 1 94.38 179 THR B O 1
ATOM 3067 N N . PHE B 1 180 ? -6.324 -29.25 2.188 1 92.88 180 PHE B N 1
ATOM 3068 C CA . PHE B 1 180 ? -7.617 -28.703 1.792 1 92.88 180 PHE B CA 1
ATOM 3069 C C . PHE B 1 180 ? -8.227 -27.891 2.924 1 92.88 180 PHE B C 1
ATOM 3071 O O . PHE B 1 180 ? -9.453 -27.766 3.021 1 92.88 180 PHE B O 1
ATOM 3078 N N . ARG B 1 181 ? -7.391 -27.438 3.803 1 95.38 181 ARG B N 1
ATOM 3079 C CA . ARG B 1 181 ? -7.828 -26.594 4.918 1 95.38 181 ARG B CA 1
ATOM 3080 C C . ARG B 1 181 ? -7.348 -25.156 4.746 1 95.38 181 ARG B C 1
ATOM 3082 O O . ARG B 1 181 ? -6.68 -24.609 5.629 1 95.38 181 ARG B O 1
ATOM 3089 N N . TYR B 1 182 ? -7.828 -24.562 3.662 1 96.06 182 TYR B N 1
ATOM 3090 C CA . TYR B 1 182 ? -7.414 -23.219 3.281 1 96.06 182 TYR B CA 1
ATOM 3091 C C . TYR B 1 182 ? -7.859 -22.188 4.324 1 96.06 182 TYR B C 1
ATOM 3093 O O . TYR B 1 182 ? -7.078 -21.328 4.723 1 96.06 182 TYR B O 1
ATOM 3101 N N . MET B 1 183 ? -9.086 -22.328 4.793 1 96.31 183 MET B N 1
ATOM 3102 C CA . MET B 1 183 ? -9.633 -21.344 5.73 1 96.31 183 MET B CA 1
ATOM 3103 C C . MET B 1 183 ? -8.789 -21.281 7 1 96.31 183 MET B C 1
ATOM 3105 O O . MET B 1 183 ? -8.375 -20.203 7.422 1 96.31 183 MET B O 1
ATOM 3109 N N . GLU B 1 184 ? -8.508 -22.359 7.582 1 95.75 184 GLU B N 1
ATOM 3110 C CA . GLU B 1 184 ? -7.742 -22.422 8.82 1 95.75 184 GLU B CA 1
ATOM 3111 C C . GLU B 1 184 ? -6.344 -21.844 8.641 1 95.75 184 GLU B C 1
ATOM 3113 O O . GLU B 1 184 ? -5.871 -21.078 9.477 1 95.75 184 GLU B O 1
ATOM 3118 N N . MET B 1 185 ? -5.719 -22.25 7.543 1 96.94 185 MET B N 1
ATOM 3119 C CA . MET B 1 185 ? -4.34 -21.828 7.324 1 96.94 185 MET B CA 1
ATOM 3120 C C . MET B 1 185 ? -4.266 -20.328 7.086 1 96.94 185 MET B C 1
ATOM 3122 O O . MET B 1 185 ? -3.41 -19.641 7.652 1 96.94 185 MET B O 1
ATOM 3126 N N . PHE B 1 186 ? -5.184 -19.781 6.32 1 97.81 186 PHE B N 1
ATOM 3127 C CA . PHE B 1 186 ? -5.137 -18.359 6.016 1 97.81 186 PHE B CA 1
ATOM 3128 C C . PHE B 1 186 ? -5.582 -17.547 7.223 1 97.81 186 PHE B C 1
ATOM 3130 O O . PHE B 1 186 ? -5.09 -16.422 7.438 1 97.81 186 PHE B O 1
ATOM 3137 N N . LEU B 1 187 ? -6.477 -18.016 8.031 1 97.31 187 LEU B N 1
ATOM 3138 C CA . LEU B 1 187 ? -6.812 -17.344 9.281 1 97.31 187 LEU B CA 1
ATOM 3139 C C . LEU B 1 187 ? -5.609 -17.297 10.219 1 97.31 187 LEU B C 1
ATOM 3141 O O . LEU B 1 187 ? -5.352 -16.281 10.859 1 97.31 187 LEU B O 1
ATOM 3145 N N . MET B 1 188 ? -4.902 -18.422 10.258 1 97.19 188 MET B N 1
ATOM 3146 C CA . MET B 1 188 ? -3.725 -18.5 11.117 1 97.19 188 MET B CA 1
ATOM 3147 C C . MET B 1 188 ? -2.648 -17.516 10.664 1 97.19 188 MET B C 1
ATOM 3149 O O . MET B 1 188 ? -2.111 -16.766 11.469 1 97.19 188 MET B O 1
ATOM 3153 N N . VAL B 1 189 ? -2.34 -17.562 9.391 1 98.31 189 VAL B N 1
ATOM 3154 C CA . VAL B 1 189 ? -1.297 -16.703 8.852 1 98.31 189 VAL B CA 1
ATOM 3155 C C . VAL B 1 189 ? -1.749 -15.242 8.914 1 98.31 189 VAL B C 1
ATOM 3157 O O . VAL B 1 189 ? -0.946 -14.352 9.195 1 98.31 189 VAL B O 1
ATOM 3160 N N . GLY B 1 190 ? -3.07 -14.992 8.617 1 98.56 190 GLY B N 1
ATOM 3161 C CA . GLY B 1 190 ? -3.609 -13.648 8.812 1 98.56 190 GLY B CA 1
ATOM 3162 C C . GLY B 1 190 ? -3.432 -13.133 10.227 1 98.56 190 GLY B C 1
ATOM 3163 O O . GLY B 1 190 ? -3.037 -11.984 10.43 1 98.56 190 GLY B O 1
ATOM 3164 N N . ALA B 1 191 ? -3.703 -13.961 11.211 1 98.19 191 ALA B N 1
ATOM 3165 C CA . ALA B 1 191 ? -3.529 -13.609 12.617 1 98.19 191 ALA B CA 1
ATOM 3166 C C . ALA B 1 191 ? -2.062 -13.336 12.938 1 98.19 191 ALA B C 1
ATOM 3168 O O . ALA B 1 191 ? -1.75 -12.43 13.727 1 98.19 191 ALA B O 1
ATOM 3169 N N . MET B 1 192 ? -1.226 -14.102 12.383 1 98.5 192 MET B N 1
ATOM 3170 C CA . MET B 1 192 ? 0.203 -13.906 12.609 1 98.5 192 MET B CA 1
ATOM 3171 C C . MET B 1 192 ? 0.667 -12.57 12.039 1 98.5 192 MET B C 1
ATOM 3173 O O . MET B 1 192 ? 1.398 -11.828 12.703 1 98.5 192 MET B O 1
ATOM 3177 N N . TYR B 1 193 ? 0.248 -12.305 10.805 1 98.81 193 TYR B N 1
ATOM 3178 C CA . TYR B 1 193 ? 0.572 -11 10.242 1 98.81 193 TYR B CA 1
ATOM 3179 C C . TYR B 1 193 ? 0.041 -9.875 11.125 1 98.81 193 TYR B C 1
ATOM 3181 O O . TYR B 1 193 ? 0.73 -8.875 11.352 1 98.81 193 TYR B O 1
ATOM 3189 N N . TRP B 1 194 ? -1.189 -10 11.539 1 98.81 194 TRP B N 1
ATOM 3190 C CA . TRP B 1 194 ? -1.816 -8.984 12.383 1 98.81 194 TRP B CA 1
ATOM 3191 C C . TRP B 1 194 ? -1.024 -8.789 13.672 1 98.81 194 TRP B C 1
ATOM 3193 O O . TRP B 1 194 ? -0.785 -7.652 14.086 1 98.81 194 TRP B O 1
ATOM 3203 N N . LEU B 1 195 ? -0.638 -9.859 14.281 1 98.69 195 LEU B N 1
ATOM 3204 C CA . LEU B 1 195 ? 0.153 -9.789 15.5 1 98.69 195 LEU B CA 1
ATOM 3205 C C . LEU B 1 195 ? 1.497 -9.117 15.242 1 98.69 195 LEU B C 1
ATOM 3207 O O . LEU B 1 195 ? 1.938 -8.281 16.031 1 98.69 195 LEU B O 1
ATOM 3211 N N . ILE B 1 196 ? 2.188 -9.523 14.203 1 98.75 196 ILE B N 1
ATOM 3212 C CA . ILE B 1 196 ? 3.457 -8.906 13.836 1 98.75 196 ILE B CA 1
ATOM 3213 C C . ILE B 1 196 ? 3.26 -7.402 13.625 1 98.75 196 ILE B C 1
ATOM 3215 O O . ILE B 1 196 ? 4.047 -6.594 14.117 1 98.75 196 ILE B O 1
ATOM 3219 N N . ASN B 1 197 ? 2.219 -7.102 12.93 1 98.25 197 ASN B N 1
ATOM 3220 C CA . ASN B 1 197 ? 1.902 -5.695 12.688 1 98.25 197 ASN B CA 1
ATOM 3221 C C . ASN B 1 197 ? 1.677 -4.938 13.992 1 98.25 197 ASN B C 1
ATOM 3223 O O . ASN B 1 197 ? 2.131 -3.803 14.141 1 98.25 197 ASN B O 1
ATOM 3227 N N . GLN B 1 198 ? 0.962 -5.496 14.914 1 98.06 198 GLN B N 1
ATOM 3228 C CA . GLN B 1 198 ? 0.716 -4.879 16.203 1 98.06 198 GLN B CA 1
ATOM 3229 C C . GLN B 1 198 ? 2.02 -4.672 16.984 1 98.06 198 GLN B C 1
ATOM 3231 O O . GLN B 1 198 ? 2.246 -3.604 17.547 1 98.06 198 GLN B O 1
ATOM 3236 N N . VAL B 1 199 ? 2.822 -5.652 16.984 1 98.31 199 VAL B N 1
ATOM 3237 C CA . VAL B 1 199 ? 4.098 -5.582 17.688 1 98.31 199 VAL B CA 1
ATOM 3238 C C . VAL B 1 199 ? 4.965 -4.484 17.078 1 98.31 199 VAL B C 1
ATOM 3240 O O . VAL B 1 199 ? 5.551 -3.674 17.797 1 98.31 199 VAL B O 1
ATOM 3243 N N . LEU B 1 200 ? 5.035 -4.434 15.781 1 97.88 200 LEU B N 1
ATOM 3244 C CA . LEU B 1 200 ? 5.852 -3.436 15.094 1 97.88 200 LEU B CA 1
ATOM 3245 C C . LEU B 1 200 ? 5.305 -2.033 15.328 1 97.88 200 LEU B C 1
ATOM 3247 O O . LEU B 1 200 ? 6.07 -1.075 15.453 1 97.88 200 LEU B O 1
ATOM 3251 N N . THR B 1 201 ? 3.994 -1.941 15.344 1 97.06 201 THR B N 1
ATOM 3252 C CA . THR B 1 201 ? 3.371 -0.648 15.609 1 97.06 201 THR B CA 1
ATOM 3253 C C . THR B 1 201 ? 3.711 -0.161 17.016 1 97.06 201 THR B C 1
ATOM 3255 O O . THR B 1 201 ? 4.008 1.019 17.219 1 97.06 201 THR B O 1
ATOM 3258 N N . ILE B 1 202 ? 3.645 -1.005 18.016 1 96.44 202 ILE B N 1
ATOM 3259 C CA . ILE B 1 202 ? 3.982 -0.678 19.391 1 96.44 202 ILE B CA 1
ATOM 3260 C C . ILE B 1 202 ? 5.449 -0.26 19.484 1 96.44 202 ILE B C 1
ATOM 3262 O O . ILE B 1 202 ? 5.781 0.734 20.141 1 96.44 202 ILE B O 1
ATOM 3266 N N . LEU B 1 203 ? 6.277 -1.019 18.812 1 95.31 203 LEU B N 1
ATOM 3267 C CA . LEU B 1 203 ? 7.703 -0.703 18.797 1 95.31 203 LEU B CA 1
ATOM 3268 C C . LEU B 1 203 ? 7.949 0.656 18.156 1 95.31 203 LEU B C 1
ATOM 3270 O O . LEU B 1 203 ? 8.766 1.442 18.641 1 95.31 203 LEU B O 1
ATOM 3274 N N . GLN B 1 204 ? 7.273 0.885 17.047 1 94.06 204 GLN B N 1
ATOM 3275 C CA . GLN B 1 204 ? 7.402 2.166 16.359 1 94.06 204 GLN B CA 1
ATOM 3276 C C . GLN B 1 204 ? 6.973 3.32 17.25 1 94.06 204 GLN B C 1
ATOM 3278 O O . GLN B 1 204 ? 7.66 4.34 17.328 1 94.06 204 GLN B O 1
ATOM 3283 N N . THR B 1 205 ? 5.824 3.197 17.953 1 93.06 205 THR B N 1
ATOM 3284 C CA . THR B 1 205 ? 5.297 4.234 18.828 1 93.06 205 THR B CA 1
ATOM 3285 C C . THR B 1 205 ? 6.242 4.48 20 1 93.06 205 THR B C 1
ATOM 3287 O O . THR B 1 205 ? 6.422 5.621 20.438 1 93.06 205 THR B O 1
ATOM 3290 N N . TRP B 1 206 ? 6.773 3.43 20.484 1 91.94 206 TRP B N 1
ATOM 3291 C CA . TRP B 1 206 ? 7.727 3.529 21.578 1 91.94 206 TRP B CA 1
ATOM 3292 C C . TRP B 1 206 ? 8.969 4.301 21.156 1 91.94 206 TRP B C 1
ATOM 3294 O O . TRP B 1 206 ? 9.453 5.172 21.875 1 91.94 206 TRP B O 1
ATOM 3304 N N . LEU B 1 207 ? 9.469 4.039 20.016 1 88.69 207 LEU B N 1
ATOM 3305 C CA . LEU B 1 207 ? 10.648 4.711 19.469 1 88.69 207 LEU B CA 1
ATOM 3306 C C . LEU B 1 207 ? 10.359 6.188 19.219 1 88.69 207 LEU B C 1
ATOM 3308 O O . LEU B 1 207 ? 11.234 7.039 19.438 1 88.69 207 LEU B O 1
ATOM 3312 N N . GLU B 1 208 ? 9.164 6.465 18.75 1 87.88 208 GLU B N 1
ATOM 3313 C CA . GLU B 1 208 ? 8.758 7.84 18.5 1 87.88 208 GLU B CA 1
ATOM 3314 C C . GLU B 1 208 ? 8.664 8.633 19.797 1 87.88 208 GLU B C 1
ATOM 3316 O O . GLU B 1 208 ? 8.984 9.828 19.828 1 87.88 208 GLU B O 1
ATOM 3321 N N . GLY B 1 209 ? 8.125 8.086 20.844 1 84.06 209 GLY B N 1
ATOM 3322 C CA . GLY B 1 209 ? 8.016 8.734 22.141 1 84.06 209 GLY B CA 1
ATOM 3323 C C . GLY B 1 209 ? 9.359 9.078 22.75 1 84.06 209 GLY B C 1
ATOM 3324 O O . GLY B 1 209 ? 9.523 10.133 23.375 1 84.06 209 GLY B O 1
ATOM 3325 N N . ARG B 1 210 ? 10.328 8.336 22.516 1 78.56 210 ARG B N 1
ATOM 3326 C CA . ARG B 1 210 ? 11.664 8.578 23.062 1 78.56 210 ARG B CA 1
ATOM 3327 C C . ARG B 1 210 ? 12.336 9.742 22.328 1 78.56 210 ARG B C 1
ATOM 3329 O O . ARG B 1 210 ? 13.078 10.508 22.938 1 78.56 210 ARG B O 1
ATOM 3336 N N . TRP B 1 211 ? 12 9.781 21.078 1 69.81 211 TRP B N 1
ATOM 3337 C CA . TRP B 1 211 ? 12.641 10.82 20.281 1 69.81 211 TRP B CA 1
ATOM 3338 C C . TRP B 1 211 ? 11.945 12.164 20.5 1 69.81 211 TRP B C 1
ATOM 3340 O O . TRP B 1 211 ? 12.594 13.211 20.484 1 69.81 211 TRP B O 1
ATOM 3350 N N . THR B 1 212 ? 10.602 12.078 20.531 1 60.31 212 THR B N 1
ATOM 3351 C CA . THR B 1 212 ? 9.875 13.328 20.719 1 60.31 212 THR B CA 1
ATOM 3352 C C . THR B 1 212 ? 10.109 13.883 22.125 1 60.31 212 THR B C 1
ATOM 3354 O O . THR B 1 212 ? 9.977 15.086 22.344 1 60.31 212 THR B O 1
ATOM 3357 N N . ARG B 1 213 ? 10.352 13.133 23.078 1 57.22 213 ARG B N 1
ATOM 3358 C CA . ARG B 1 213 ? 10.633 13.625 24.422 1 57.22 213 ARG B CA 1
ATOM 3359 C C . ARG B 1 213 ? 11.859 14.539 24.422 1 57.22 213 ARG B C 1
ATOM 3361 O O . ARG B 1 213 ? 11.938 15.477 25.219 1 57.22 213 ARG B O 1
ATOM 3368 N N . HIS B 1 214 ? 12.625 14.219 23.5 1 50.56 214 HIS B N 1
ATOM 3369 C CA . HIS B 1 214 ? 13.812 15.07 23.516 1 50.56 214 HIS B CA 1
ATOM 3370 C C . HIS B 1 214 ? 13.562 16.375 22.766 1 50.56 214 HIS B C 1
ATOM 3372 O O . HIS B 1 214 ? 14.367 17.312 22.859 1 50.56 214 HIS B O 1
ATOM 3378 N N . MET B 1 215 ? 12.57 16.266 21.953 1 48.59 215 MET B N 1
ATOM 3379 C CA . MET B 1 215 ? 12.305 17.5 21.234 1 48.59 215 MET B CA 1
ATOM 3380 C C . MET B 1 215 ? 11.438 18.438 22.062 1 48.59 215 MET B C 1
ATOM 3382 O O . MET B 1 215 ? 11.266 19.609 21.719 1 48.59 215 MET B O 1
ATOM 3386 N N . ARG B 1 216 ? 10.711 18.062 23.188 1 42.84 216 ARG B N 1
ATOM 3387 C CA . ARG B 1 216 ? 10.047 19 24.078 1 42.84 216 ARG B CA 1
ATOM 3388 C C . ARG B 1 216 ? 11.031 19.578 25.094 1 42.84 216 ARG B C 1
ATOM 3390 O O . ARG B 1 216 ? 11.914 18.875 25.578 1 42.84 216 ARG B O 1
#

Secondary structure (DSSP, 8-state):
-HHHHHHHHHHHHHHHHHHHHHHHHHHHHHHHHHHHHHHHHT-S-HHHHHHHHHHHHHHHHS-HHHHHHIIIIIGGGGT----HHHHHHHHHHHHHHHHHHHHHHHHHHHS-HHHHHHHHHTT--HHHHIIIIIHHHHHHHHHHHHHHHHHHHHHHGGGGGGGT--SHHHHHHHHHHHHT-HHHHHHHHHHHHHHHHHHHHHHHHHHHHHHHHTT-/-HHHHHHHHHHHHHHHHHHHHHHHHHHHHHHHHHHHHHHHHT-S-HHHHHHHHHHHHHHHHS-HHHHHHIIIIIGGGGT----HHHHHHHHHHHHHHHHHHHHHHHHHHHS-HHHHHHHHHTT--HHHHIIIIIHHHHHHHHHHHHHHHHHHHHHHGGGGGGGT--SHHHHHHHHHHHHT-HHHHHHHHHHHHHHHHHHHHHHHHHHHHHHHHTT-

Solvent-accessible surface area (backbone atoms only — not comparable to full-atom values): 21125 Å² total; per-residue (Å²): 104,67,66,59,47,62,72,40,39,71,61,48,56,52,6,48,50,43,28,49,47,46,19,52,50,16,43,55,53,6,47,56,51,3,49,53,41,22,51,30,50,68,43,87,50,65,68,48,22,50,53,32,47,48,51,33,50,50,42,72,28,26,39,66,65,55,48,34,49,30,51,54,58,16,34,41,81,77,72,49,78,60,59,47,62,63,30,38,36,48,35,47,15,55,40,42,12,34,57,40,11,52,44,46,39,51,15,50,68,65,47,62,64,64,59,58,51,53,33,46,74,70,68,43,51,71,67,55,35,38,67,72,54,44,44,61,53,11,50,62,65,25,42,63,63,50,44,53,50,46,55,51,36,38,41,53,40,46,59,34,29,82,60,69,28,69,23,47,54,28,47,23,52,53,53,9,65,76,68,69,40,30,38,57,31,33,52,50,42,40,49,48,40,28,49,51,40,51,53,50,50,53,51,42,52,52,54,48,53,61,54,50,56,67,71,101,104,67,65,58,46,63,72,42,40,71,60,48,55,53,5,48,50,44,29,50,47,47,20,52,49,16,41,55,54,5,47,56,51,2,48,52,40,23,51,31,49,67,42,88,50,65,68,48,21,50,53,32,47,51,51,30,50,48,42,72,28,26,38,67,64,55,47,32,50,30,50,55,59,15,35,43,81,77,70,50,79,60,58,50,62,63,29,37,37,50,36,46,15,56,40,42,11,33,57,40,12,52,44,47,39,50,15,51,68,64,48,61,65,62,59,59,51,52,33,45,74,68,70,44,50,71,67,55,35,37,65,71,55,44,44,62,54,11,51,62,64,25,42,64,63,50,44,52,50,46,54,50,37,38,40,53,42,47,59,35,30,82,59,68,28,67,22,48,53,28,46,22,52,52,52,9,64,74,67,70,41,29,38,57,30,33,52,50,42,40,50,48,40,30,50,52,41,51,53,49,50,52,52,42,52,52,54,47,52,62,55,48,57,67,71,102

InterPro domains:
  IPR000515 ABC transporter type 1, transmembrane domain MetI-like [PF00528] (31-212)
  IPR000515 ABC transporter type 1, transmembrane domain MetI-like [PS50928] (16-204)
  IPR000515 ABC transporter type 1, transmembrane domain MetI-like [cd06261] (16-202)
  IPR010065 Amino acid ABC transporter, permease protein, 3-TM domain [TIGR01726] (9-106)
  IPR035906 MetI-like superfamily [G3DSA:1.10.3720.10] (1-214)
  IPR035906 MetI-like superfamily [SSF161098] (11-197)
  IPR043429 ABC transporter membrane protein permease protein ArtM/GltK/GlnP/TcyL/YhdX-like [PTHR30614] (13-214)

Foldseek 3Di:
DVVLCVVCVVLQVVQACLLLVLLVLLLVLLLVLLQVLLVLCVDPDPVSVVVSVVLLCVLQVDDLLVLLCCQQPVCVVVPDHDALSVSSSVSSNSNLSSVSNVLLNVLLVVPDVVLVVVCVVVVHDPVRSCVPTRNVRSCLVSLLVSLVSSLVSSVVSLSSLVRPPSHQNVSLVVSCVVVVVNPVSCVVSVVVSVVVSVVSVVVSVVVNVVSVVVVD/DVVLCVVCVVLQVVQACLLLCLLVLLLVLLLVLLQVLLVLCVDPDPVSVVVSVVLLCVLQVDDLLVLLCCQQVVCVVVPDHDALSVSSSVSSNSNLSSVSNVLLNVLLVVPDVVLVVVCVVVVHDPVRSCVPTRNVRSCLVSLLVSLVSSLVSSVVSLSSLVRPRSHQNVSLVVSCVVVVVNPVSCVVSVVVSVVVSVVSVVVSVVVNVVSVVVVD

Nearest PDB structures (foldseek):
  4ymw-assembly1_C  TM=9.421E-01  e=7.528E-14  Caldanaerobacter subterraneus subsp. tengcongensis MB4
  3tuz-assembly2_F  TM=8.701E-01  e=2.735E-05  Escherichia coli K-12
  3tui-assembly2_E  TM=7.613E-01  e=1.726E-05  Escherichia coli K-12
  3dhw-assembly1_B  TM=8.326E-01  e=4.539E-04  Escherichia coli K-12
  7mc0-assembly1_B  TM=7.132E-01  e=1.371E-04  Neisseria meningitidis MC58

Radius of gyration: 23.2 Å; Cα contacts (8 Å, |Δi|>4): 581; chains: 2; bounding box: 61×63×57 Å

pLDDT: mean 95.51, std 7.73, range [42.81, 98.94]

Sequence (432 aa):
MWELFLRSLPLLEKAIVMTLGLGLGAFILGCILGMLIALLRLSSVRLLRALAFSYVSLFRGTPLLVQILLIYFGLPHYGIVLTPIPSALLALTLFSAAYLSEIFRAGINSVDPGQWEAAKSMSMGYWTSLRRIILPQALRIATPPLGSRMIALVKDTSLASTITVMELTRVAEQVGAATFRYMEMFLMVGAMYWLINQVLTILQTWLEGRWTRHMRMWELFLRSLPLLEKAIVMTLGLGLGAFILGCILGMLIALLRLSSVRLLRALAFSYVSLFRGTPLLVQILLIYFGLPHYGIVLTPIPSALLALTLFSAAYLSEIFRAGINSVDPGQWEAAKSMSMGYWTSLRRIILPQALRIATPPLGSRMIALVKDTSLASTITVMELTRVAEQVGAATFRYMEMFLMVGAMYWLINQVLTILQTWLEGRWTRHMR